Protein AF-A0A178DFW6-F1 (afdb_monomer_lite)

Foldseek 3Di:
DVLQCVQVNPVSVVVLVVLVQVLFVVLLVVCVVVQNPFLVCVVVVNDNVCSDPDDDDQDSNAAGGPSVVVSLVVSVVRDDPLCQLSVQVSVLCVQAPRDRDPVSHDDPVVVVVSSVVSVVVSVVVVVVVLVPDDPVVNVVVVVVVVVVVVVVVVVVVVDDPPPDDDDDDDDDDDDDDDPVVVVVVVVPDPPDHDDDDPPPDDDPPPDDPDPPPPPPDPDDDDDDDDDDDDDDDDDDDDDDDDDDDDDDDDDDDDDDDDDDDDDDDDPPPPPPPPPPPPLPDQFALVRLVVVLVVVVVVCVVPPDNDDDDQSPVLLVVQALEAEEEEEELDLVCQVLLVLLLSSQLSVLSNCLNRHPQGYKYDYQPDPDIDGSDNDSVVSSVVSVVSHHDNPNNDAGDVLVVVLVVLVVLLVVLQPCPDPPARGAYEYEYEEQPHRVVCPPPPPVSVVSVVVSVVSVCVSCVPDPHYYHYQYDNSVVSVVDVVPDRDGPDSSDPVPDPPPPPPPVPPD

Structure (mmCIF, N/CA/C/O backbone):
data_AF-A0A178DFW6-F1
#
_entry.id   AF-A0A178DFW6-F1
#
loop_
_atom_site.group_PDB
_atom_site.id
_atom_site.type_symbol
_atom_site.label_atom_id
_atom_site.label_alt_id
_atom_site.label_comp_id
_atom_site.label_asym_id
_atom_site.label_entity_id
_atom_site.label_seq_id
_atom_site.pdbx_PDB_ins_code
_atom_site.Cartn_x
_atom_site.Cartn_y
_atom_site.Cartn_z
_atom_site.occupancy
_atom_site.B_iso_or_equiv
_atom_site.auth_seq_id
_atom_site.auth_comp_id
_atom_site.auth_asym_id
_atom_site.auth_atom_id
_atom_site.pdbx_PDB_model_num
ATOM 1 N N . MET A 1 1 ? 16.946 0.345 -10.971 1.00 85.44 1 MET A N 1
ATOM 2 C CA . MET A 1 1 ? 16.257 -0.525 -9.984 1.00 85.44 1 MET A CA 1
ATOM 3 C C . MET A 1 1 ? 16.091 0.144 -8.626 1.00 85.44 1 MET A C 1
ATOM 5 O O . MET A 1 1 ? 14.951 0.369 -8.252 1.00 85.44 1 MET A O 1
ATOM 9 N N . ALA A 1 2 ? 17.166 0.506 -7.907 1.00 89.25 2 ALA A N 1
ATOM 10 C CA . ALA A 1 2 ? 17.049 1.140 -6.583 1.00 89.25 2 ALA A CA 1
ATOM 11 C C . ALA A 1 2 ? 16.191 2.421 -6.598 1.00 89.25 2 ALA A C 1
ATOM 13 O O . ALA A 1 2 ? 15.230 2.509 -5.845 1.00 89.25 2 ALA A O 1
ATOM 14 N N . ALA A 1 3 ? 16.445 3.345 -7.534 1.00 92.81 3 ALA A N 1
ATOM 15 C CA . ALA A 1 3 ? 15.619 4.546 -7.703 1.00 92.81 3 ALA A CA 1
ATOM 16 C C . ALA A 1 3 ? 14.134 4.217 -7.958 1.00 92.81 3 ALA A C 1
ATOM 18 O O . ALA A 1 3 ? 13.250 4.822 -7.368 1.00 92.81 3 ALA A O 1
ATOM 19 N N . THR A 1 4 ? 13.844 3.199 -8.775 1.00 93.50 4 THR A N 1
ATOM 20 C CA . THR A 1 4 ? 12.469 2.733 -9.017 1.00 93.50 4 THR A CA 1
ATOM 21 C C . THR A 1 4 ? 11.798 2.242 -7.741 1.00 93.50 4 THR A C 1
ATOM 23 O O . THR A 1 4 ? 10.634 2.550 -7.519 1.00 93.50 4 THR A O 1
ATOM 26 N N . TRP A 1 5 ? 12.524 1.514 -6.891 1.00 91.56 5 TRP A N 1
ATOM 27 C CA . TRP A 1 5 ? 12.007 1.063 -5.602 1.00 91.56 5 TRP A CA 1
ATOM 28 C C . TRP A 1 5 ? 11.733 2.236 -4.658 1.00 91.56 5 TRP A C 1
ATOM 30 O O . TRP A 1 5 ? 10.659 2.305 -4.071 1.00 91.56 5 TRP A O 1
ATOM 40 N N . VAL A 1 6 ? 12.679 3.170 -4.528 1.00 89.69 6 VAL A N 1
ATOM 41 C CA . VAL A 1 6 ? 12.522 4.350 -3.659 1.00 89.69 6 VAL A CA 1
ATOM 42 C C . VAL A 1 6 ? 11.310 5.182 -4.088 1.00 89.69 6 VAL A C 1
ATOM 44 O O . VAL A 1 6 ? 10.517 5.600 -3.247 1.00 89.69 6 VAL A O 1
ATOM 47 N N . ILE A 1 7 ? 11.133 5.371 -5.398 1.00 91.75 7 ILE A N 1
ATOM 48 C CA . ILE A 1 7 ? 10.103 6.245 -5.964 1.00 91.75 7 ILE A CA 1
ATOM 49 C C . ILE A 1 7 ? 8.742 5.555 -6.046 1.00 91.75 7 ILE A C 1
ATOM 51 O O . ILE A 1 7 ? 7.758 6.157 -5.640 1.00 91.75 7 ILE A O 1
ATOM 55 N N . LEU A 1 8 ? 8.657 4.342 -6.592 1.00 87.62 8 LEU A N 1
ATOM 56 C CA . LEU A 1 8 ? 7.397 3.672 -6.957 1.00 87.62 8 LEU A CA 1
ATOM 57 C C . LEU A 1 8 ? 7.163 2.361 -6.182 1.00 87.62 8 LEU A C 1
ATOM 59 O O . LEU A 1 8 ? 6.207 1.627 -6.449 1.00 87.62 8 LEU A O 1
ATOM 63 N N . GLY A 1 9 ? 8.043 2.027 -5.238 1.00 87.19 9 GLY A N 1
ATOM 64 C CA . GLY A 1 9 ? 7.970 0.792 -4.467 1.00 87.19 9 GLY A CA 1
ATOM 65 C C . GLY A 1 9 ? 8.149 -0.471 -5.314 1.00 87.19 9 GLY A C 1
ATOM 66 O O . GLY A 1 9 ? 8.645 -0.466 -6.445 1.00 87.19 9 GLY A O 1
ATOM 67 N N . TYR A 1 10 ? 7.717 -1.596 -4.746 1.00 84.12 10 TYR A N 1
ATOM 68 C CA . TYR A 1 10 ? 7.836 -2.909 -5.382 1.00 84.12 10 TYR A CA 1
ATOM 69 C C . TYR A 1 10 ? 7.045 -3.026 -6.690 1.00 84.12 10 TYR A C 1
ATOM 71 O O . TYR A 1 10 ? 7.520 -3.627 -7.655 1.00 84.12 10 TYR A O 1
ATOM 79 N N . GLN A 1 11 ? 5.846 -2.446 -6.746 1.00 80.06 11 GLN A N 1
ATOM 80 C CA . GLN A 1 11 ? 5.020 -2.530 -7.948 1.00 80.06 11 GLN A CA 1
ATOM 81 C C . GLN A 1 11 ? 5.657 -1.782 -9.122 1.00 80.06 11 GLN A C 1
ATOM 83 O O . GLN A 1 11 ? 5.707 -2.329 -10.222 1.00 80.06 11 GLN A O 1
ATOM 88 N N . GLY A 1 12 ? 6.244 -0.602 -8.889 1.00 88.81 12 GLY A N 1
ATOM 89 C CA . GLY A 1 12 ? 7.011 0.090 -9.924 1.00 88.81 12 GLY A CA 1
ATOM 90 C C . GLY A 1 12 ? 8.198 -0.734 -10.420 1.00 88.81 12 GLY A C 1
ATOM 91 O O . GLY A 1 12 ? 8.471 -0.776 -11.617 1.00 88.81 12 GLY A O 1
ATOM 92 N N . VAL A 1 13 ? 8.869 -1.473 -9.530 1.00 91.56 13 VAL A N 1
ATOM 93 C CA . VAL A 1 13 ? 9.924 -2.416 -9.930 1.00 91.56 13 VAL A CA 1
ATOM 94 C C . VAL A 1 13 ? 9.379 -3.514 -10.851 1.00 91.56 13 VAL A C 1
ATOM 96 O O . VAL A 1 13 ? 9.992 -3.801 -11.880 1.00 91.56 13 VAL A O 1
ATOM 99 N N . ARG A 1 14 ? 8.219 -4.105 -10.541 1.00 88.69 14 ARG A N 1
ATOM 100 C CA . ARG A 1 14 ? 7.587 -5.111 -11.414 1.00 88.69 14 ARG A CA 1
ATOM 101 C C . ARG A 1 14 ? 7.202 -4.542 -12.775 1.00 88.69 14 ARG A C 1
ATOM 103 O O . ARG A 1 14 ? 7.474 -5.176 -13.792 1.00 88.69 14 ARG A O 1
ATOM 110 N N . GLN A 1 15 ? 6.593 -3.361 -12.794 1.00 91.31 15 GLN A N 1
ATOM 111 C CA . GLN A 1 15 ? 6.202 -2.680 -14.027 1.00 91.31 15 GLN A CA 1
ATOM 112 C C . GLN A 1 15 ? 7.423 -2.386 -14.901 1.00 91.31 15 GLN A C 1
ATOM 114 O O . GLN A 1 15 ? 7.420 -2.725 -16.084 1.00 91.31 15 GLN A O 1
ATOM 119 N N . TYR A 1 16 ? 8.506 -1.873 -14.312 1.00 95.62 16 TYR A N 1
ATOM 120 C CA . TYR A 1 16 ? 9.753 -1.648 -15.036 1.00 95.62 16 TYR A CA 1
ATOM 121 C C . TYR A 1 16 ? 10.319 -2.935 -15.638 1.00 95.62 16 TYR A C 1
ATOM 123 O O . TYR A 1 16 ? 10.745 -2.941 -16.789 1.00 95.62 16 TYR A O 1
ATOM 131 N N . LEU A 1 17 ? 10.304 -4.045 -14.891 1.00 93.81 17 LEU A N 1
ATOM 132 C CA . LEU A 1 17 ? 10.776 -5.334 -15.401 1.00 93.81 17 LEU A CA 1
ATOM 133 C C . LEU A 1 17 ? 9.954 -5.818 -16.604 1.00 93.81 17 LEU A C 1
ATOM 135 O O . LEU A 1 17 ? 10.526 -6.403 -17.520 1.00 93.81 17 LEU A O 1
ATOM 139 N N . LEU A 1 18 ? 8.642 -5.563 -16.629 1.00 93.00 18 LEU A N 1
ATOM 140 C CA . LEU A 1 18 ? 7.787 -5.879 -17.779 1.00 93.00 18 LEU A CA 1
ATOM 141 C C . LEU A 1 18 ? 8.106 -4.989 -18.986 1.00 93.00 18 LEU A C 1
ATOM 143 O O . LEU A 1 18 ? 8.282 -5.506 -20.086 1.00 93.00 18 LEU A O 1
ATOM 147 N N . VAL A 1 19 ? 8.221 -3.675 -18.774 1.00 94.88 19 VAL A N 1
ATOM 148 C CA . VAL A 1 19 ? 8.607 -2.699 -19.810 1.00 94.88 19 VAL A CA 1
ATOM 149 C C . VAL A 1 19 ? 9.957 -3.081 -20.422 1.00 94.88 19 VAL A C 1
ATOM 151 O O . VAL A 1 19 ? 10.092 -3.194 -21.639 1.00 94.88 19 VAL A O 1
ATOM 154 N N . ARG A 1 20 ? 10.942 -3.369 -19.568 1.00 94.81 20 ARG A N 1
ATOM 155 C CA . ARG A 1 20 ? 12.289 -3.765 -19.975 1.00 94.81 20 ARG A CA 1
ATOM 156 C C . ARG A 1 20 ? 12.291 -5.090 -20.732 1.00 94.81 20 ARG A C 1
ATOM 158 O O . ARG A 1 20 ? 12.975 -5.197 -21.741 1.00 94.81 20 ARG A O 1
ATOM 165 N N . ARG A 1 21 ? 11.520 -6.085 -20.282 1.00 94.12 21 ARG A N 1
ATOM 166 C CA . ARG A 1 21 ? 11.405 -7.375 -20.976 1.00 94.12 21 ARG A CA 1
ATOM 167 C C . ARG A 1 21 ? 10.888 -7.197 -22.402 1.00 94.12 21 ARG A C 1
ATOM 169 O O . ARG A 1 21 ? 11.527 -7.690 -23.320 1.00 94.12 21 ARG A O 1
ATOM 176 N N . LYS A 1 22 ? 9.799 -6.443 -22.582 1.00 95.25 22 LYS A N 1
ATOM 177 C CA . LYS A 1 22 ? 9.222 -6.176 -23.910 1.00 95.25 22 LYS A CA 1
ATOM 178 C C . LYS A 1 22 ? 10.214 -5.473 -24.840 1.00 95.25 22 LYS A C 1
ATOM 180 O O . LYS A 1 22 ? 10.334 -5.853 -25.999 1.00 95.25 22 LYS A O 1
ATOM 185 N N . ALA A 1 23 ? 10.963 -4.496 -24.325 1.00 95.44 23 ALA A N 1
ATOM 186 C CA . ALA A 1 23 ? 12.001 -3.812 -25.098 1.00 95.44 23 ALA A CA 1
ATOM 187 C C . ALA A 1 23 ? 13.094 -4.782 -25.582 1.00 95.44 23 ALA A C 1
ATOM 189 O O . ALA A 1 23 ? 13.521 -4.731 -26.730 1.00 95.44 23 ALA A O 1
ATOM 190 N N . LEU A 1 24 ? 13.529 -5.699 -24.715 1.00 94.19 24 LEU A N 1
ATOM 191 C CA . LEU A 1 24 ? 14.554 -6.692 -25.046 1.00 94.19 24 LEU A CA 1
ATOM 192 C C . LEU A 1 24 ? 14.041 -7.760 -26.023 1.00 94.19 24 LEU A C 1
ATOM 194 O O . LEU A 1 24 ? 14.787 -8.180 -26.904 1.00 94.19 24 LEU A O 1
ATOM 198 N N . GLU A 1 25 ? 12.777 -8.172 -25.899 1.00 93.88 25 GLU A N 1
ATOM 199 C CA . GLU A 1 25 ? 12.110 -9.067 -26.855 1.00 93.88 25 GLU A CA 1
ATOM 200 C C . GLU A 1 25 ? 12.036 -8.435 -28.254 1.00 93.88 25 GLU A C 1
ATOM 202 O O . GLU A 1 25 ? 12.346 -9.107 -29.236 1.00 93.88 25 GLU A O 1
ATOM 207 N N . ALA A 1 26 ? 11.725 -7.137 -28.347 1.00 94.19 26 ALA A N 1
ATOM 208 C CA . ALA A 1 26 ? 11.708 -6.410 -29.618 1.00 94.19 26 ALA A CA 1
ATOM 209 C C . ALA A 1 26 ? 13.098 -6.344 -30.276 1.00 94.19 26 ALA A C 1
ATOM 211 O O . ALA A 1 26 ? 13.233 -6.560 -31.477 1.00 94.19 26 ALA A O 1
ATOM 212 N N . ILE A 1 27 ? 14.157 -6.124 -29.490 1.00 93.56 27 ILE A N 1
ATOM 213 C CA . ILE A 1 27 ? 15.538 -6.157 -29.999 1.00 93.56 27 ILE A CA 1
ATOM 214 C C . ILE A 1 27 ? 15.904 -7.558 -30.493 1.00 93.56 27 ILE A C 1
ATOM 216 O O . ILE A 1 27 ? 16.500 -7.697 -31.557 1.00 93.56 27 ILE A O 1
ATOM 220 N N . LEU A 1 28 ? 15.553 -8.601 -29.736 1.00 91.81 28 LEU A N 1
ATOM 221 C CA . LEU A 1 28 ? 15.793 -9.986 -30.147 1.00 91.81 28 LEU A CA 1
ATOM 222 C C . LEU A 1 28 ? 15.066 -10.332 -31.448 1.00 91.81 28 LEU A C 1
ATOM 224 O O . LEU A 1 28 ? 15.602 -11.103 -32.240 1.00 91.81 28 LEU A O 1
ATOM 228 N N . HIS A 1 29 ? 13.872 -9.782 -31.663 1.00 91.56 29 HIS A N 1
ATOM 229 C CA . HIS A 1 29 ? 13.144 -9.933 -32.919 1.00 91.56 29 HIS A CA 1
ATOM 230 C C . HIS A 1 29 ? 13.909 -9.291 -34.079 1.00 91.56 29 HIS A C 1
ATOM 232 O O . HIS A 1 29 ? 14.241 -9.984 -35.035 1.00 91.56 29 HIS A O 1
ATOM 238 N N . HIS A 1 30 ? 14.306 -8.023 -33.941 1.00 91.19 30 HIS A N 1
ATOM 239 C CA . HIS A 1 30 ? 15.081 -7.324 -34.970 1.00 91.19 30 HIS A CA 1
ATOM 240 C C . HIS A 1 30 ? 16.415 -8.006 -35.288 1.00 91.19 30 HIS A C 1
ATOM 242 O O . HIS A 1 30 ? 16.784 -8.124 -36.450 1.00 91.19 30 HIS A O 1
ATOM 248 N N . ILE A 1 31 ? 17.119 -8.531 -34.279 1.00 89.75 31 ILE A N 1
ATOM 249 C CA . ILE A 1 31 ? 18.363 -9.286 -34.491 1.00 89.75 31 ILE A CA 1
ATOM 250 C C . ILE A 1 31 ? 18.140 -10.515 -35.387 1.00 89.75 31 ILE A C 1
ATOM 252 O O . ILE A 1 31 ? 19.021 -10.853 -36.177 1.00 89.75 31 ILE A O 1
ATOM 256 N N . LYS A 1 32 ? 16.994 -11.193 -35.249 1.00 89.19 32 LYS A N 1
ATOM 257 C CA . LYS A 1 32 ? 16.657 -12.376 -36.053 1.00 89.19 32 LYS A CA 1
ATOM 258 C C . LYS A 1 32 ? 16.278 -12.021 -37.490 1.00 89.19 32 LYS A C 1
ATOM 260 O O . LYS A 1 32 ? 16.489 -12.846 -38.369 1.00 89.19 32 LYS A O 1
ATOM 265 N N . GLU A 1 33 ? 15.718 -10.835 -37.713 1.00 90.44 33 GLU A N 1
ATOM 266 C CA . GLU A 1 33 ? 15.290 -10.371 -39.037 1.00 90.44 33 GLU A CA 1
ATOM 267 C C . GLU A 1 33 ? 16.445 -9.770 -39.856 1.00 90.44 33 GLU A C 1
ATOM 269 O O . GLU A 1 33 ? 16.554 -10.050 -41.046 1.00 90.44 33 GLU A O 1
ATOM 274 N N . ASP A 1 34 ? 17.350 -9.008 -39.230 1.00 84.38 34 ASP A N 1
ATOM 275 C CA . ASP A 1 34 ? 18.401 -8.220 -39.909 1.00 84.38 34 ASP A CA 1
ATOM 276 C C . ASP A 1 34 ? 19.659 -9.021 -40.326 1.00 84.38 34 ASP A C 1
ATOM 278 O O . ASP A 1 34 ? 20.782 -8.501 -40.310 1.00 84.38 34 ASP A O 1
ATOM 282 N N . ASP A 1 35 ? 19.499 -10.300 -40.679 1.00 76.25 35 ASP A N 1
ATOM 283 C CA . ASP A 1 35 ? 20.565 -11.199 -41.162 1.00 76.25 35 ASP A CA 1
ATOM 284 C C . ASP A 1 35 ? 21.891 -11.069 -40.375 1.00 76.25 35 ASP A C 1
ATOM 286 O O . ASP A 1 35 ? 22.991 -10.980 -40.921 1.00 76.25 35 ASP A O 1
ATOM 290 N N . HIS A 1 36 ? 21.779 -11.010 -39.042 1.00 71.75 36 HIS A N 1
ATOM 291 C CA . HIS A 1 36 ? 22.902 -11.008 -38.096 1.00 71.75 36 HIS A CA 1
ATOM 292 C C . HIS A 1 36 ? 23.835 -9.783 -38.150 1.00 71.75 36 HIS A C 1
ATOM 294 O O . HIS A 1 36 ? 24.874 -9.774 -37.486 1.00 71.75 36 HIS A O 1
ATOM 300 N N . LYS A 1 37 ? 23.464 -8.703 -38.851 1.00 83.00 37 LYS A N 1
ATOM 301 C CA . LYS A 1 37 ? 24.259 -7.455 -38.911 1.00 83.00 37 LYS A CA 1
ATOM 302 C C . LYS A 1 37 ? 23.990 -6.486 -37.757 1.00 83.00 37 LYS A C 1
ATOM 304 O O . LYS A 1 37 ? 24.509 -5.370 -37.742 1.00 83.00 37 LYS A O 1
ATOM 309 N N . HIS A 1 38 ? 23.193 -6.892 -36.770 1.00 86.69 38 HIS A N 1
ATOM 310 C CA . HIS A 1 38 ? 22.800 -6.010 -35.679 1.00 86.69 38 HIS A CA 1
ATOM 311 C C . HIS A 1 38 ? 24.015 -5.592 -34.810 1.00 86.69 38 HIS A C 1
ATOM 313 O O . HIS A 1 38 ? 24.759 -6.461 -34.338 1.00 86.69 38 HIS A O 1
ATOM 319 N N . PRO A 1 39 ? 24.200 -4.291 -34.491 1.00 86.19 39 PRO A N 1
ATOM 320 C CA . PRO A 1 39 ? 25.371 -3.780 -33.758 1.00 86.19 39 PRO A CA 1
ATOM 321 C C . PRO A 1 39 ? 25.656 -4.454 -32.403 1.00 86.19 39 PRO A C 1
ATOM 323 O O . PRO A 1 39 ? 26.801 -4.524 -31.949 1.00 86.19 39 PRO A O 1
ATOM 326 N N . LEU A 1 40 ? 24.620 -4.973 -31.734 1.00 85.56 40 LEU A N 1
ATOM 327 C CA . LEU A 1 40 ? 24.785 -5.733 -30.487 1.00 85.56 40 LEU A CA 1
ATOM 328 C C . LEU A 1 40 ? 25.568 -7.036 -30.663 1.00 85.56 40 LEU A C 1
ATOM 330 O O . LEU A 1 40 ? 26.365 -7.362 -29.789 1.00 85.56 40 LEU A O 1
ATOM 334 N N . LEU A 1 41 ? 25.367 -7.761 -31.766 1.00 82.62 41 LEU A N 1
ATOM 335 C CA . LEU A 1 41 ? 26.085 -9.014 -32.011 1.00 82.62 41 LEU A CA 1
ATOM 336 C C . LEU A 1 41 ? 27.566 -8.742 -32.279 1.00 82.62 41 LEU A C 1
ATOM 338 O O . LEU A 1 41 ? 28.427 -9.378 -31.673 1.00 82.62 41 LEU A O 1
ATOM 342 N N . VAL A 1 42 ? 27.846 -7.721 -33.096 1.00 80.19 42 VAL A N 1
ATOM 343 C CA . VAL A 1 42 ? 29.211 -7.284 -33.425 1.00 80.19 42 VAL A CA 1
ATOM 344 C C . VAL A 1 42 ? 29.964 -6.848 -32.168 1.00 80.19 42 VAL A C 1
ATOM 346 O O . VAL A 1 42 ? 31.084 -7.289 -31.930 1.00 80.19 42 VAL A O 1
ATOM 349 N N . SER A 1 43 ? 29.336 -6.028 -31.319 1.00 79.75 43 SER A N 1
ATOM 350 C CA . SER A 1 43 ? 29.975 -5.520 -30.094 1.00 79.75 43 SER A CA 1
ATOM 351 C C . SER A 1 43 ? 30.245 -6.590 -29.033 1.00 79.75 43 SER A C 1
ATOM 353 O O . SER A 1 43 ? 31.126 -6.395 -28.200 1.00 79.75 43 SER A O 1
ATOM 355 N N . HIS A 1 44 ? 29.513 -7.708 -29.048 1.00 78.88 44 HIS A N 1
ATOM 356 C CA . HIS A 1 44 ? 29.697 -8.805 -28.091 1.00 78.88 44 HIS A CA 1
ATOM 357 C C . HIS A 1 44 ? 30.531 -9.962 -28.657 1.00 78.88 44 HIS A C 1
ATOM 359 O O . HIS A 1 44 ? 30.738 -10.950 -27.955 1.00 78.88 44 HIS A O 1
ATOM 365 N N . GLY A 1 45 ? 30.998 -9.860 -29.910 1.00 80.81 45 GLY A N 1
ATOM 366 C CA . GLY A 1 45 ? 31.731 -10.934 -30.583 1.00 80.81 45 GLY A CA 1
ATOM 367 C C . GLY A 1 45 ? 30.927 -12.232 -30.688 1.00 80.81 45 GLY A C 1
ATOM 368 O O . GLY A 1 45 ? 31.505 -13.315 -30.685 1.00 80.81 45 GLY A O 1
ATOM 369 N N . LEU A 1 46 ? 29.593 -12.139 -30.707 1.00 81.06 46 LEU A N 1
ATOM 370 C CA . LEU A 1 46 ? 28.722 -13.307 -30.770 1.00 81.06 46 LEU A CA 1
ATOM 371 C C . LEU A 1 46 ? 28.570 -13.746 -32.224 1.00 81.06 46 LEU A C 1
ATOM 373 O O . LEU A 1 46 ? 28.149 -12.970 -33.080 1.00 81.06 46 LEU A O 1
ATOM 377 N N . ASN A 1 47 ? 28.884 -15.012 -32.485 1.00 75.81 47 ASN A N 1
ATOM 378 C CA . ASN A 1 47 ? 28.712 -15.618 -33.799 1.00 75.81 47 ASN A CA 1
ATOM 379 C C . ASN A 1 47 ? 27.211 -15.710 -34.130 1.00 75.81 47 ASN A C 1
ATOM 381 O O . ASN A 1 47 ? 26.389 -15.917 -33.233 1.00 75.81 47 ASN A O 1
ATOM 385 N N . ALA A 1 48 ? 26.858 -15.622 -35.417 1.00 70.00 48 ALA A N 1
ATOM 386 C CA . ALA A 1 48 ? 25.472 -15.678 -35.905 1.00 70.00 48 ALA A CA 1
ATOM 387 C C . ALA A 1 48 ? 24.665 -16.865 -35.332 1.00 70.00 48 ALA A C 1
ATOM 389 O O . ALA A 1 48 ? 23.488 -16.740 -35.010 1.00 70.00 48 ALA A O 1
ATOM 390 N N . ASN A 1 49 ? 25.334 -17.993 -35.082 1.00 79.31 49 ASN A N 1
ATOM 391 C CA . ASN A 1 49 ? 24.705 -19.220 -34.591 1.00 79.31 49 ASN A CA 1
ATOM 392 C C . ASN A 1 49 ? 24.429 -19.235 -33.071 1.00 79.31 49 ASN A C 1
ATOM 394 O O . ASN A 1 49 ? 23.861 -20.201 -32.566 1.00 79.31 49 ASN A O 1
ATOM 398 N N . SER A 1 50 ? 24.829 -18.203 -32.319 1.00 80.69 50 SER A N 1
ATOM 399 C CA . SER A 1 50 ? 24.715 -18.147 -30.853 1.00 80.69 50 SER A CA 1
ATOM 400 C C . SER A 1 50 ? 23.862 -16.973 -30.372 1.00 80.69 50 SER A C 1
ATOM 402 O O . SER A 1 50 ? 24.304 -16.174 -29.546 1.00 80.69 50 SER A O 1
ATOM 404 N N . ILE A 1 51 ? 22.631 -16.854 -30.878 1.00 78.94 51 ILE A N 1
ATOM 405 C CA . ILE A 1 51 ? 21.694 -15.834 -30.389 1.00 78.94 51 ILE A CA 1
ATOM 406 C C . ILE A 1 51 ? 21.377 -16.126 -28.910 1.00 78.94 51 ILE A C 1
ATOM 408 O O . ILE A 1 51 ? 20.842 -17.196 -28.592 1.00 78.94 51 ILE A O 1
ATOM 412 N N . PRO A 1 52 ? 21.689 -15.206 -27.981 1.00 81.75 52 PRO A N 1
ATOM 413 C CA . PRO A 1 52 ? 21.418 -15.414 -26.570 1.00 81.75 52 PRO A CA 1
ATOM 414 C C . PRO A 1 52 ? 19.908 -15.511 -26.336 1.00 81.75 52 PRO A C 1
ATOM 416 O O . PRO A 1 52 ? 19.129 -14.691 -26.819 1.00 81.75 52 PRO A O 1
ATOM 419 N N . ARG A 1 53 ? 19.488 -16.510 -25.549 1.00 82.62 53 ARG A N 1
ATOM 420 C CA . ARG A 1 53 ? 18.071 -16.709 -25.185 1.00 82.62 53 ARG A CA 1
ATOM 421 C C . ARG A 1 53 ? 17.495 -15.539 -24.385 1.00 82.62 53 ARG A C 1
ATOM 423 O O . ARG A 1 53 ? 16.282 -15.367 -24.347 1.00 82.62 53 ARG A O 1
ATOM 430 N N . GLN A 1 54 ? 18.359 -14.766 -23.732 1.00 83.44 54 GLN A N 1
ATOM 431 C CA . GLN A 1 54 ? 17.984 -13.621 -22.922 1.00 83.44 54 GLN A CA 1
ATOM 432 C C . GLN A 1 54 ? 19.054 -12.535 -23.042 1.00 83.44 54 GLN A C 1
ATOM 434 O O . GLN A 1 54 ? 20.238 -12.799 -22.841 1.00 83.44 54 GLN A O 1
ATOM 439 N N . LEU A 1 55 ? 18.624 -11.314 -23.360 1.00 87.75 55 LEU A N 1
ATOM 440 C CA . LEU A 1 55 ? 19.466 -10.123 -23.295 1.00 87.75 55 LEU A CA 1
ATOM 441 C C . LEU A 1 55 ? 19.319 -9.470 -21.918 1.00 87.75 55 LEU A C 1
ATOM 443 O O . LEU A 1 55 ? 18.233 -9.461 -21.345 1.00 87.75 55 LEU A O 1
ATOM 447 N N . ASP A 1 56 ? 20.401 -8.889 -21.406 1.00 88.75 56 ASP A N 1
ATOM 448 C CA . ASP A 1 56 ? 20.387 -8.053 -20.199 1.00 88.75 56 ASP A CA 1
ATOM 449 C C . ASP A 1 56 ? 21.164 -6.755 -20.448 1.00 88.75 56 ASP A C 1
ATOM 451 O O . ASP A 1 56 ? 22.137 -6.429 -19.775 1.00 88.75 56 ASP A O 1
ATOM 455 N N . CYS A 1 57 ? 20.757 -6.010 -21.475 1.00 92.56 57 CYS A N 1
ATOM 456 C CA . CYS A 1 57 ? 21.381 -4.743 -21.839 1.00 92.56 57 CYS A CA 1
ATOM 457 C C . CYS A 1 57 ? 20.472 -3.543 -21.518 1.00 92.56 57 CYS A C 1
ATOM 459 O O . CYS A 1 57 ? 19.276 -3.673 -21.246 1.00 92.56 57 CYS A O 1
ATOM 461 N N . PHE A 1 58 ? 21.072 -2.352 -21.505 1.00 95.25 58 PHE A N 1
ATOM 462 C CA . PHE A 1 58 ? 20.367 -1.060 -21.449 1.00 95.25 58 PHE A CA 1
ATOM 463 C C . PHE A 1 58 ? 20.492 -0.278 -22.761 1.00 95.25 58 PHE A C 1
ATOM 465 O O . PHE A 1 58 ? 20.023 0.852 -22.853 1.00 95.25 58 PHE A O 1
ATOM 472 N N . HIS A 1 59 ? 21.133 -0.879 -23.764 1.00 94.31 59 HIS A N 1
ATOM 473 C CA . HIS A 1 59 ? 21.444 -0.260 -25.042 1.00 94.31 59 HIS A CA 1
ATOM 474 C C . HIS A 1 59 ? 21.087 -1.215 -26.178 1.00 94.31 59 HIS A C 1
ATOM 476 O O . HIS A 1 59 ? 21.218 -2.429 -26.024 1.00 94.31 59 HIS A O 1
ATOM 482 N N . ASN A 1 60 ? 20.732 -0.669 -27.339 1.00 91.50 60 ASN A N 1
ATOM 483 C CA . ASN A 1 60 ? 20.547 -1.430 -28.579 1.00 91.50 60 ASN A CA 1
ATOM 484 C C . ASN A 1 60 ? 21.853 -1.570 -29.392 1.00 91.50 60 ASN A C 1
ATOM 486 O O . ASN A 1 60 ? 21.829 -1.789 -30.597 1.00 91.50 60 ASN A O 1
ATOM 490 N N . GLY A 1 61 ? 23.010 -1.402 -28.744 1.00 88.38 61 GLY A N 1
ATOM 491 C CA . GLY A 1 61 ? 24.333 -1.433 -29.379 1.00 88.38 61 GLY A CA 1
ATOM 492 C C . GLY A 1 61 ? 24.810 -0.072 -29.883 1.00 88.38 61 GLY A C 1
ATOM 493 O O . GLY A 1 61 ? 26.001 0.101 -30.105 1.00 88.38 61 GLY A O 1
ATOM 494 N N . SER A 1 62 ? 23.916 0.914 -29.995 1.00 89.25 62 SER A N 1
ATOM 495 C CA . SER A 1 62 ? 24.291 2.308 -30.268 1.00 89.25 62 SER A CA 1
ATOM 496 C C . SER A 1 62 ? 23.723 3.268 -29.232 1.00 89.25 62 SER A C 1
ATOM 498 O O . SER A 1 62 ? 24.464 4.045 -28.647 1.00 89.25 62 SER A O 1
ATOM 500 N N . ASN A 1 63 ? 22.426 3.205 -28.959 1.00 94.38 63 ASN A N 1
ATOM 501 C CA . ASN A 1 63 ? 21.738 4.146 -28.082 1.00 94.38 63 ASN A CA 1
ATOM 502 C C . ASN A 1 63 ? 21.168 3.431 -26.857 1.00 94.38 63 ASN A C 1
ATOM 504 O O . ASN A 1 63 ? 20.910 2.225 -26.890 1.00 94.38 63 ASN A O 1
ATOM 508 N N . VAL A 1 64 ? 20.961 4.184 -25.774 1.00 95.88 64 VAL A N 1
ATOM 509 C CA . VAL A 1 64 ? 20.166 3.725 -24.626 1.00 95.88 64 VAL A CA 1
ATOM 510 C C . VAL A 1 64 ? 18.754 3.407 -25.115 1.00 95.88 64 VAL A C 1
ATOM 512 O O . VAL A 1 64 ? 18.218 4.118 -25.966 1.00 95.88 64 VAL A O 1
ATOM 515 N N . LEU A 1 65 ? 18.148 2.344 -24.589 1.00 96.44 65 LEU A N 1
ATOM 516 C CA . LEU A 1 65 ? 16.776 1.983 -24.946 1.00 96.44 65 LEU A CA 1
ATOM 517 C C . LEU A 1 65 ? 15.807 3.112 -24.584 1.00 96.44 65 LEU A C 1
ATOM 519 O O . LEU A 1 65 ? 15.856 3.646 -23.471 1.00 96.44 65 LEU A O 1
ATOM 523 N N . LYS A 1 66 ? 14.895 3.443 -25.506 1.00 97.25 66 LYS A N 1
ATOM 524 C CA . LYS A 1 66 ? 13.896 4.506 -25.313 1.00 97.25 66 LYS A CA 1
ATOM 525 C C . LYS A 1 66 ? 13.017 4.227 -24.094 1.00 97.25 66 LYS A C 1
ATOM 527 O O . LYS A 1 66 ? 12.589 5.149 -23.407 1.00 97.25 66 LYS A O 1
ATOM 532 N N . GLU A 1 67 ? 12.772 2.962 -23.788 1.00 97.50 67 GLU A N 1
ATOM 533 C CA . GLU A 1 67 ? 11.997 2.524 -22.633 1.00 97.50 67 GLU A CA 1
ATOM 534 C C . GLU A 1 67 ? 12.718 2.823 -21.317 1.00 97.50 67 GLU A C 1
ATOM 536 O O . GLU A 1 67 ? 12.074 3.178 -20.333 1.00 97.50 67 GLU A O 1
ATOM 541 N N . VAL A 1 68 ? 14.053 2.730 -21.291 1.00 96.44 68 VAL A N 1
ATOM 542 C CA . VAL A 1 68 ? 14.858 3.066 -20.107 1.00 96.44 68 VAL A CA 1
ATOM 543 C C . VAL A 1 68 ? 14.815 4.572 -19.860 1.00 96.44 68 VAL A C 1
ATOM 545 O O . VAL A 1 68 ? 14.541 4.993 -18.737 1.00 96.44 68 VAL A O 1
ATOM 548 N N . THR A 1 69 ? 15.011 5.385 -20.902 1.00 96.69 69 THR A N 1
ATOM 549 C CA . THR A 1 69 ? 14.965 6.851 -20.778 1.00 96.69 69 THR A CA 1
ATOM 550 C C . THR A 1 69 ? 13.558 7.356 -20.453 1.00 96.69 69 THR A C 1
ATOM 552 O O . THR A 1 69 ? 13.403 8.195 -19.567 1.00 96.69 69 THR A O 1
ATOM 555 N N . SER A 1 70 ? 12.520 6.788 -21.076 1.00 97.19 70 SER A N 1
ATOM 556 C CA . SER A 1 70 ? 11.115 7.105 -20.769 1.00 97.19 70 SER A CA 1
ATOM 557 C C . SER A 1 70 ? 10.759 6.734 -19.330 1.00 97.19 70 SER A C 1
ATOM 559 O O . SER A 1 70 ? 10.083 7.495 -18.639 1.00 97.19 70 SER A O 1
ATOM 561 N N . TRP A 1 71 ? 11.262 5.599 -18.835 1.00 97.50 71 TRP A N 1
ATOM 562 C CA . TRP A 1 71 ? 11.074 5.220 -17.439 1.00 97.50 71 TRP A CA 1
ATOM 563 C C . TRP A 1 71 ? 11.779 6.187 -16.485 1.00 97.50 71 TRP A C 1
ATOM 565 O O . TRP A 1 71 ? 11.195 6.585 -15.484 1.00 97.50 71 TRP A O 1
ATOM 575 N N . HIS A 1 72 ? 13.005 6.621 -16.786 1.00 97.56 72 HIS A N 1
ATOM 576 C CA . HIS A 1 72 ? 13.691 7.636 -15.978 1.00 97.56 72 HIS A CA 1
ATOM 577 C C . HIS A 1 72 ? 12.961 8.985 -15.982 1.00 97.56 72 HIS A C 1
ATOM 579 O O . HIS A 1 72 ? 12.911 9.645 -14.944 1.00 97.56 72 HIS A O 1
ATOM 585 N N . ALA A 1 73 ? 12.349 9.380 -17.102 1.00 97.44 73 ALA A N 1
ATOM 586 C CA . ALA A 1 73 ? 11.496 10.565 -17.162 1.00 97.44 73 ALA A CA 1
ATOM 587 C C . ALA A 1 73 ? 10.263 10.426 -16.251 1.00 97.44 73 ALA A C 1
ATOM 589 O O . ALA A 1 73 ? 9.992 11.324 -15.454 1.00 97.44 73 ALA A O 1
ATOM 590 N N . LEU A 1 74 ? 9.580 9.274 -16.286 1.00 96.56 74 LEU A N 1
ATOM 591 C CA . LEU A 1 74 ? 8.473 8.964 -15.373 1.00 96.56 74 LEU A CA 1
ATOM 592 C C . LEU A 1 74 ? 8.917 9.016 -13.907 1.00 96.56 74 LEU A C 1
ATOM 594 O O . LEU A 1 74 ? 8.222 9.590 -13.068 1.00 96.56 74 LEU A O 1
ATOM 598 N N . LEU A 1 75 ? 10.081 8.436 -13.595 1.00 96.44 75 LEU A N 1
ATOM 599 C CA . LEU A 1 75 ? 10.640 8.470 -12.249 1.00 96.44 75 LEU A CA 1
ATOM 600 C C . LEU A 1 75 ? 10.859 9.910 -11.791 1.00 96.44 75 LEU A C 1
ATOM 602 O O . LEU A 1 75 ? 10.400 10.236 -10.706 1.00 96.44 75 LEU A O 1
ATOM 606 N N . ARG A 1 76 ? 11.469 10.774 -12.613 1.00 96.81 76 ARG A N 1
ATOM 607 C CA . ARG A 1 76 ? 11.678 12.197 -12.286 1.00 96.81 76 ARG A CA 1
ATOM 608 C C . ARG A 1 76 ? 10.380 12.962 -12.070 1.00 96.81 76 ARG A C 1
ATOM 610 O O . ARG A 1 76 ? 10.261 13.655 -11.067 1.00 96.81 76 ARG A O 1
ATOM 617 N N . ALA A 1 77 ? 9.396 12.782 -12.951 1.00 94.31 77 ALA A N 1
ATOM 618 C CA . ALA A 1 77 ? 8.063 13.367 -12.777 1.00 94.31 77 ALA A CA 1
ATOM 619 C C . ALA A 1 77 ? 7.396 12.892 -11.476 1.00 94.31 77 ALA A C 1
ATOM 621 O O . ALA A 1 77 ? 6.586 13.592 -10.877 1.00 94.31 77 ALA A O 1
ATOM 622 N N . SER A 1 78 ? 7.790 11.704 -11.022 1.00 93.38 78 SER A N 1
ATOM 623 C CA . SER A 1 78 ? 7.349 11.105 -9.779 1.00 93.38 78 SER A CA 1
ATOM 624 C C . SER A 1 78 ? 8.356 11.293 -8.643 1.00 93.38 78 SER A C 1
ATOM 626 O O . SER A 1 78 ? 8.228 10.576 -7.673 1.00 93.38 78 SER A O 1
ATOM 628 N N . ILE A 1 79 ? 9.379 12.151 -8.652 1.00 93.38 79 ILE A N 1
ATOM 629 C CA . ILE A 1 79 ? 10.258 12.309 -7.468 1.00 93.38 79 ILE A CA 1
ATOM 630 C C . ILE A 1 79 ? 9.590 13.206 -6.419 1.00 93.38 79 ILE A C 1
ATOM 632 O O . ILE A 1 79 ? 8.791 14.082 -6.737 1.00 93.38 79 ILE A O 1
ATOM 636 N N . ARG A 1 80 ? 9.852 12.948 -5.131 1.00 88.19 80 ARG A N 1
ATOM 637 C CA . ARG A 1 80 ? 9.416 13.852 -4.057 1.00 88.19 80 ARG A CA 1
ATOM 638 C C . ARG A 1 80 ? 10.356 15.051 -4.021 1.00 88.19 80 ARG A C 1
ATOM 640 O O . ARG A 1 80 ? 11.563 14.859 -4.020 1.00 88.19 80 ARG A O 1
ATOM 647 N N . LYS A 1 81 ? 9.816 16.264 -3.873 1.00 86.75 81 LYS A N 1
ATOM 648 C CA . LYS A 1 81 ? 10.632 17.487 -3.732 1.00 86.75 81 LYS A CA 1
ATOM 649 C C . LYS A 1 81 ? 11.619 17.424 -2.557 1.00 86.75 81 LYS A C 1
ATOM 651 O O . LYS A 1 81 ? 12.657 18.062 -2.595 1.00 86.75 81 LYS A O 1
ATOM 656 N N . THR A 1 82 ? 11.306 16.628 -1.536 1.00 85.38 82 THR A N 1
ATOM 657 C CA . THR A 1 82 ? 12.146 16.415 -0.349 1.00 85.38 82 THR A CA 1
ATOM 658 C C . THR A 1 82 ? 13.226 15.342 -0.534 1.00 85.38 82 THR A C 1
ATOM 660 O O . THR A 1 82 ? 13.918 15.017 0.426 1.00 85.38 82 THR A O 1
ATOM 663 N N . ASP A 1 83 ? 13.345 14.723 -1.713 1.00 91.31 83 ASP A N 1
ATOM 664 C CA . ASP A 1 83 ? 14.346 13.691 -2.008 1.00 91.31 83 ASP A CA 1
ATOM 665 C C . ASP A 1 83 ? 15.328 14.164 -3.096 1.00 91.31 83 ASP A C 1
ATOM 667 O O . ASP A 1 83 ? 15.254 13.722 -4.248 1.00 91.31 83 ASP A O 1
ATOM 671 N N . PRO A 1 84 ? 16.277 15.051 -2.740 1.00 93.75 84 PRO A N 1
ATOM 672 C CA . PRO A 1 84 ? 17.272 15.554 -3.687 1.00 93.75 84 PRO A CA 1
ATOM 673 C C . PRO A 1 84 ? 18.298 14.481 -4.086 1.00 93.75 84 PRO A C 1
ATOM 675 O O . PRO A 1 84 ? 18.975 14.605 -5.108 1.00 93.75 84 PRO A O 1
ATOM 678 N N . ILE A 1 85 ? 18.431 13.408 -3.295 1.00 96.69 85 ILE A N 1
ATOM 679 C CA . ILE A 1 85 ? 19.414 12.346 -3.538 1.00 96.69 85 ILE A CA 1
ATOM 680 C C . ILE A 1 85 ? 19.001 11.535 -4.757 1.00 96.69 85 ILE A C 1
ATOM 682 O O . ILE A 1 85 ? 19.812 11.334 -5.663 1.00 96.69 85 ILE A O 1
ATOM 686 N N . THR A 1 86 ? 17.754 11.061 -4.795 1.00 95.69 86 THR A N 1
ATOM 687 C CA . THR A 1 86 ? 17.310 10.187 -5.884 1.00 95.69 86 THR A CA 1
ATOM 688 C C . THR A 1 86 ? 17.348 10.903 -7.232 1.00 95.69 86 THR A C 1
ATOM 690 O O . THR A 1 86 ? 17.754 10.300 -8.228 1.00 95.69 86 THR A O 1
ATOM 693 N N . GLU A 1 87 ? 17.001 12.190 -7.271 1.00 95.94 87 GLU A N 1
ATOM 694 C CA . GLU A 1 87 ? 17.092 13.002 -8.488 1.00 95.94 87 GLU A CA 1
ATOM 695 C C . GLU A 1 87 ? 18.536 13.117 -8.988 1.00 95.94 87 GLU A C 1
ATOM 697 O O . GLU A 1 87 ? 18.820 12.814 -10.152 1.00 95.94 87 GLU A O 1
ATOM 702 N N . ALA A 1 88 ? 19.465 13.473 -8.097 1.00 97.44 88 ALA A N 1
ATOM 703 C CA . ALA A 1 88 ? 20.879 13.593 -8.429 1.00 97.44 88 ALA A CA 1
ATOM 704 C C . ALA A 1 88 ? 21.493 12.251 -8.868 1.00 97.44 88 ALA A C 1
ATOM 706 O O . ALA A 1 88 ? 22.303 12.209 -9.798 1.00 97.44 88 ALA A O 1
ATOM 707 N N . VAL A 1 89 ? 21.077 11.136 -8.258 1.00 97.75 89 VAL A N 1
ATOM 708 C CA . VAL A 1 89 ? 21.494 9.786 -8.671 1.00 97.75 89 VAL A CA 1
ATOM 709 C C . VAL A 1 89 ? 20.966 9.446 -10.065 1.00 97.75 89 VAL A C 1
ATOM 711 O O . VAL A 1 89 ? 21.725 8.930 -10.884 1.00 97.75 89 VAL A O 1
ATOM 714 N N . LEU A 1 90 ? 19.702 9.752 -10.382 1.00 97.19 90 LEU A N 1
ATOM 715 C CA . LEU A 1 90 ? 19.178 9.555 -11.740 1.00 97.19 90 LEU A CA 1
ATOM 716 C C . LEU A 1 90 ? 19.934 10.408 -12.766 1.00 97.19 90 LEU A C 1
ATOM 718 O O . LEU A 1 90 ? 20.247 9.921 -13.852 1.00 97.19 90 LEU A O 1
ATOM 722 N N . ALA A 1 91 ? 20.270 11.658 -12.430 1.00 97.69 91 ALA A N 1
ATOM 723 C CA . ALA A 1 91 ? 21.090 12.519 -13.283 1.00 97.69 91 ALA A CA 1
ATOM 724 C C . ALA A 1 91 ? 22.492 11.935 -13.521 1.00 97.69 91 ALA A C 1
ATOM 726 O O . ALA A 1 91 ? 22.957 11.907 -14.660 1.00 97.69 91 ALA A O 1
ATOM 727 N N . LEU A 1 92 ? 23.148 11.408 -12.482 1.00 98.12 92 LEU A N 1
ATOM 728 C CA . LEU A 1 92 ? 24.444 10.733 -12.601 1.00 98.12 92 LEU A CA 1
ATOM 729 C C . LEU A 1 92 ? 24.371 9.507 -13.522 1.00 98.12 92 LEU A C 1
ATOM 731 O O . LEU A 1 92 ? 25.252 9.310 -14.361 1.00 98.12 92 LEU A O 1
ATOM 735 N N . ILE A 1 93 ? 23.317 8.698 -13.384 1.00 97.00 93 ILE A N 1
ATOM 736 C CA . ILE A 1 93 ? 23.110 7.511 -14.218 1.00 97.00 93 ILE A CA 1
ATOM 737 C C . ILE A 1 93 ? 22.983 7.913 -15.691 1.00 97.00 93 ILE A C 1
ATOM 739 O O . ILE A 1 93 ? 23.697 7.365 -16.530 1.00 97.00 93 ILE A O 1
ATOM 743 N N . ASP A 1 94 ? 22.136 8.891 -16.005 1.00 96.62 94 ASP A N 1
ATOM 744 C CA . ASP A 1 94 ? 21.888 9.299 -17.393 1.00 96.62 94 ASP A CA 1
ATOM 745 C C . ASP A 1 94 ? 23.097 9.977 -18.038 1.00 96.62 94 ASP A C 1
ATOM 747 O O . ASP A 1 94 ? 23.407 9.725 -19.199 1.00 96.62 94 ASP A O 1
ATOM 751 N N . THR A 1 95 ? 23.806 10.817 -17.283 1.00 97.75 95 THR A N 1
ATOM 752 C CA . THR A 1 95 ? 24.901 11.632 -17.827 1.00 97.75 95 THR A CA 1
ATOM 753 C C . THR A 1 95 ? 26.249 10.930 -17.832 1.00 97.75 95 THR A C 1
ATOM 755 O O . THR A 1 95 ? 27.115 11.321 -18.610 1.00 97.75 95 THR A O 1
ATOM 758 N N . LYS A 1 96 ? 26.464 9.928 -16.969 1.00 97.69 96 LYS A N 1
ATOM 759 C CA . LYS A 1 96 ? 27.786 9.301 -16.816 1.00 97.69 96 LYS A CA 1
ATOM 760 C C . LYS A 1 96 ? 27.796 7.774 -16.871 1.00 97.69 96 LYS A C 1
ATOM 762 O O . LYS A 1 96 ? 28.868 7.209 -17.065 1.00 97.69 96 LYS A O 1
ATOM 767 N N . MET A 1 97 ? 26.664 7.083 -16.709 1.00 96.44 97 MET A N 1
ATOM 768 C CA . MET A 1 97 ? 26.629 5.608 -16.726 1.00 96.44 97 MET A CA 1
ATOM 769 C C . MET A 1 97 ? 25.989 5.043 -17.996 1.00 96.44 97 MET A C 1
ATOM 771 O O . MET A 1 97 ? 26.518 4.099 -18.584 1.00 96.44 97 MET A O 1
ATOM 775 N N . LEU A 1 98 ? 24.877 5.623 -18.446 1.00 95.88 98 LEU A N 1
ATOM 776 C CA . LEU A 1 98 ? 24.135 5.205 -19.638 1.00 95.88 98 LEU A CA 1
ATOM 777 C C . LEU A 1 98 ? 24.614 5.951 -20.891 1.00 95.88 98 LEU A C 1
ATOM 779 O O . LEU A 1 98 ? 23.825 6.490 -21.659 1.00 95.88 98 LEU A O 1
ATOM 783 N N . LEU A 1 99 ? 25.932 6.002 -21.092 1.00 95.06 99 LEU A N 1
ATOM 784 C CA . LEU A 1 99 ? 26.525 6.621 -22.276 1.00 95.06 99 LEU A CA 1
ATOM 785 C C . LEU A 1 99 ? 26.765 5.594 -23.384 1.00 95.06 99 LEU A C 1
ATOM 787 O O . LEU A 1 99 ? 27.172 4.456 -23.123 1.00 95.06 99 LEU A O 1
ATOM 791 N N . ARG A 1 100 ? 26.573 6.037 -24.634 1.00 91.31 100 ARG A N 1
ATOM 792 C CA . ARG A 1 100 ? 26.852 5.253 -25.849 1.00 91.31 100 ARG A CA 1
ATOM 793 C C . ARG A 1 100 ? 28.284 4.727 -25.869 1.00 91.31 100 ARG A C 1
ATOM 795 O O . ARG A 1 100 ? 28.493 3.545 -26.106 1.00 91.31 100 ARG A O 1
ATOM 802 N N . ASP A 1 101 ? 29.236 5.612 -25.610 1.00 92.75 101 ASP A N 1
ATOM 803 C CA . ASP A 1 101 ? 30.664 5.319 -25.645 1.00 92.75 101 ASP A CA 1
ATOM 804 C C . ASP A 1 101 ? 31.132 4.760 -24.286 1.00 92.75 101 ASP A C 1
ATOM 806 O O . ASP A 1 101 ? 31.037 5.481 -23.285 1.00 92.75 101 ASP A O 1
ATOM 810 N N . PRO A 1 102 ? 31.611 3.501 -24.218 1.00 91.12 102 PRO A N 1
ATOM 811 C CA . PRO A 1 102 ? 32.127 2.905 -22.989 1.00 91.12 102 PRO A CA 1
ATOM 812 C C . PRO A 1 102 ? 33.282 3.690 -22.364 1.00 91.12 102 PRO A C 1
ATOM 814 O O . PRO A 1 102 ? 33.339 3.771 -21.139 1.00 91.12 102 PRO A O 1
ATOM 817 N N . GLU A 1 103 ? 34.142 4.316 -23.172 1.00 94.62 103 GLU A N 1
ATOM 818 C CA . GLU A 1 103 ? 35.313 5.061 -22.686 1.00 94.62 103 GLU A CA 1
ATOM 819 C C . GLU A 1 103 ? 34.919 6.362 -21.978 1.00 94.62 103 GLU A C 1
ATOM 821 O O . GLU A 1 103 ? 35.637 6.862 -21.112 1.00 94.62 103 GLU A O 1
ATOM 826 N N . LYS A 1 104 ? 33.735 6.896 -22.300 1.00 96.31 104 LYS A N 1
ATOM 827 C CA . LYS A 1 104 ? 33.166 8.075 -21.630 1.00 96.31 104 LYS A CA 1
ATOM 828 C C . LYS A 1 104 ? 32.414 7.727 -20.350 1.00 96.31 104 LYS A C 1
ATOM 830 O O . LYS A 1 104 ? 32.053 8.637 -19.602 1.00 96.31 104 LYS A O 1
ATOM 835 N N . ARG A 1 105 ? 32.131 6.444 -20.091 1.00 96.38 105 ARG A N 1
ATOM 836 C CA . ARG A 1 105 ? 31.407 6.034 -18.882 1.00 96.38 105 ARG A CA 1
ATOM 837 C C . ARG A 1 105 ? 32.273 6.251 -17.651 1.00 96.38 105 ARG A C 1
ATOM 839 O O . ARG A 1 105 ? 33.487 6.058 -17.661 1.00 96.38 105 ARG A O 1
ATOM 846 N N . ILE A 1 106 ? 31.626 6.630 -16.557 1.00 97.88 106 ILE A N 1
ATOM 847 C CA . ILE A 1 106 ? 32.300 6.824 -15.280 1.00 97.88 106 ILE A CA 1
ATOM 848 C C . ILE A 1 106 ? 32.961 5.527 -14.808 1.00 97.88 106 ILE A C 1
ATOM 850 O O . ILE A 1 106 ? 32.343 4.461 -14.766 1.00 97.88 106 ILE A O 1
ATOM 854 N N . LYS A 1 107 ? 34.233 5.631 -14.419 1.00 97.12 107 LYS A N 1
ATOM 855 C CA . LYS A 1 107 ? 34.974 4.529 -13.800 1.00 97.12 107 LYS A CA 1
ATOM 856 C C . LYS A 1 107 ? 34.458 4.289 -12.382 1.00 97.12 107 LYS A C 1
ATOM 858 O O . LYS A 1 107 ? 34.018 5.215 -11.704 1.00 97.12 107 LYS A O 1
ATOM 863 N N . SER A 1 108 ? 34.556 3.052 -11.903 1.00 94.38 108 SER A N 1
ATOM 864 C CA . SER A 1 108 ? 34.055 2.657 -10.578 1.00 94.38 108 SER A CA 1
ATOM 865 C C . SER A 1 108 ? 34.640 3.488 -9.426 1.00 94.38 108 SER A C 1
ATOM 867 O O . SER A 1 108 ? 33.908 3.843 -8.507 1.00 94.38 108 SER A O 1
ATOM 869 N N . ALA A 1 109 ? 35.927 3.849 -9.490 1.00 93.88 109 ALA A N 1
ATOM 870 C CA . ALA A 1 109 ? 36.573 4.698 -8.485 1.00 93.88 109 ALA A CA 1
ATOM 871 C C . ALA A 1 109 ? 35.918 6.092 -8.402 1.00 93.88 109 ALA A C 1
ATOM 873 O O . ALA A 1 109 ? 35.466 6.505 -7.335 1.00 93.88 109 ALA A O 1
ATOM 874 N N . THR A 1 110 ? 35.768 6.762 -9.547 1.00 97.06 110 THR A N 1
ATOM 875 C CA . THR A 1 110 ? 35.129 8.083 -9.657 1.00 97.06 110 THR A CA 1
ATOM 876 C C . THR A 1 110 ? 33.634 8.029 -9.328 1.00 97.06 110 THR A C 1
ATOM 878 O O . THR A 1 110 ? 33.082 8.978 -8.780 1.00 97.06 110 THR A O 1
ATOM 881 N N . LEU A 1 111 ? 32.960 6.907 -9.607 1.00 96.94 111 LEU A N 1
ATOM 882 C CA . LEU A 1 111 ? 31.551 6.714 -9.253 1.00 96.94 111 LEU A CA 1
ATOM 883 C C . LEU A 1 111 ? 31.331 6.821 -7.739 1.00 96.94 111 LEU A C 1
ATOM 885 O O . LEU A 1 111 ? 30.394 7.486 -7.301 1.00 96.94 111 LEU A O 1
ATOM 889 N N . CYS A 1 112 ? 32.203 6.214 -6.933 1.00 96.62 112 CYS A N 1
ATOM 890 C CA . CYS A 1 112 ? 32.126 6.318 -5.476 1.00 96.62 112 CYS A CA 1
ATOM 891 C C . CYS A 1 112 ? 32.307 7.763 -4.990 1.00 96.62 112 CYS A C 1
ATOM 893 O O . CYS A 1 112 ? 31.629 8.187 -4.054 1.00 96.62 112 CYS A O 1
ATOM 895 N N . GLU A 1 113 ? 33.202 8.527 -5.615 1.00 97.62 113 GLU A N 1
ATOM 896 C CA . GLU A 1 113 ? 33.418 9.943 -5.300 1.00 97.62 113 GLU A CA 1
ATOM 897 C C . GLU A 1 113 ? 32.191 10.791 -5.647 1.00 97.62 113 GLU A C 1
ATOM 899 O O . GLU A 1 113 ? 31.733 11.569 -4.810 1.00 97.62 113 GLU A O 1
ATOM 904 N N . GLU A 1 114 ? 31.593 10.580 -6.821 1.00 98.25 114 GLU A N 1
ATOM 905 C CA . GLU A 1 114 ? 30.358 11.259 -7.231 1.00 98.25 114 GLU A CA 1
ATOM 906 C C . GLU A 1 114 ? 29.186 10.943 -6.300 1.00 98.25 114 GLU A C 1
ATOM 908 O O . GLU A 1 114 ? 28.458 11.847 -5.893 1.00 98.25 114 GLU A O 1
ATOM 913 N N . LEU A 1 115 ? 29.022 9.684 -5.889 1.00 97.00 115 LEU A N 1
ATOM 914 C CA . LEU A 1 115 ? 27.973 9.302 -4.941 1.00 97.00 115 LEU A CA 1
ATOM 915 C C . LEU A 1 115 ? 28.185 9.949 -3.564 1.00 97.00 115 LEU A C 1
ATOM 917 O O . LEU A 1 115 ? 27.229 10.451 -2.971 1.00 97.00 115 LEU A O 1
ATOM 921 N N . ARG A 1 116 ? 29.429 10.009 -3.064 1.00 97.31 116 ARG A N 1
ATOM 922 C CA . ARG A 1 116 ? 29.743 10.750 -1.827 1.00 97.31 116 ARG A CA 1
ATOM 923 C C . ARG A 1 116 ? 29.447 12.239 -1.981 1.00 97.31 116 ARG A C 1
ATOM 925 O O . ARG A 1 116 ? 28.881 12.831 -1.066 1.00 97.31 116 ARG A O 1
ATOM 932 N N . ARG A 1 117 ? 29.775 12.832 -3.133 1.00 98.06 117 ARG A N 1
ATOM 933 C CA . ARG A 1 117 ? 29.483 14.238 -3.444 1.00 98.06 117 ARG A CA 1
ATOM 934 C C . ARG A 1 117 ? 27.979 14.514 -3.436 1.00 98.06 117 ARG A C 1
ATOM 936 O O . ARG A 1 117 ? 27.567 15.498 -2.828 1.00 98.06 117 ARG A O 1
ATOM 943 N N . ILE A 1 118 ? 27.169 13.636 -4.032 1.00 97.75 118 ILE A N 1
ATOM 944 C CA . ILE A 1 118 ? 25.699 13.727 -4.004 1.00 97.75 118 ILE A CA 1
ATOM 945 C C . ILE A 1 118 ? 25.183 13.698 -2.562 1.00 97.75 118 ILE A C 1
ATOM 947 O O . ILE A 1 118 ? 24.399 14.562 -2.180 1.00 97.75 118 ILE A O 1
ATOM 951 N N . ILE A 1 119 ? 25.658 12.759 -1.737 1.00 96.44 119 ILE A N 1
ATOM 952 C CA . ILE A 1 119 ? 25.252 12.663 -0.325 1.00 96.44 119 ILE A CA 1
ATOM 953 C C . ILE A 1 119 ? 25.636 13.933 0.444 1.00 96.44 119 ILE A C 1
ATOM 955 O O . ILE A 1 119 ? 24.823 14.467 1.197 1.00 96.44 119 ILE A O 1
ATOM 959 N N . SER A 1 120 ? 26.861 14.429 0.264 1.00 97.00 120 SER A N 1
ATOM 960 C CA . SER A 1 120 ? 27.327 15.654 0.920 1.00 97.00 120 SER A CA 1
ATOM 961 C C . SER A 1 120 ? 26.511 16.875 0.492 1.00 97.00 120 SER A C 1
ATOM 963 O O . SER A 1 120 ? 26.092 17.649 1.347 1.00 97.00 120 SER A O 1
ATOM 965 N N . SER A 1 121 ? 26.219 17.019 -0.804 1.00 96.62 121 SER A N 1
ATOM 966 C CA . SER A 1 121 ? 25.398 18.114 -1.334 1.00 96.62 121 SER A CA 1
ATOM 967 C C . SER A 1 121 ? 23.957 18.054 -0.822 1.00 96.62 121 SER A C 1
ATOM 969 O O . SER A 1 121 ? 23.432 19.073 -0.381 1.00 96.62 121 SER A O 1
ATOM 971 N N . ALA A 1 122 ? 23.348 16.867 -0.781 1.00 94.19 122 ALA A N 1
ATOM 972 C CA . ALA A 1 122 ? 22.010 16.682 -0.226 1.00 94.19 122 ALA A CA 1
ATOM 973 C C . ALA A 1 122 ? 21.946 17.014 1.274 1.00 94.19 122 ALA A C 1
ATOM 975 O O . ALA A 1 122 ? 20.975 17.605 1.733 1.00 94.19 122 ALA A O 1
ATOM 976 N N . LYS A 1 123 ? 22.995 16.691 2.047 1.00 92.56 123 LYS A N 1
ATOM 977 C CA . LYS A 1 123 ? 23.084 17.079 3.466 1.00 92.56 123 LYS A CA 1
ATOM 978 C C . LYS A 1 123 ? 23.133 18.594 3.652 1.00 92.56 123 LYS A C 1
ATOM 980 O O . LYS A 1 123 ? 22.511 19.090 4.585 1.00 92.56 123 LYS A O 1
ATOM 985 N N . VAL A 1 124 ? 23.869 19.307 2.799 1.00 95.25 124 VAL A N 1
ATOM 986 C CA . VAL A 1 124 ? 23.922 20.778 2.825 1.00 95.25 124 VAL A CA 1
ATOM 987 C C . VAL A 1 124 ? 22.559 21.358 2.445 1.00 95.25 124 VAL A C 1
ATOM 989 O O . VAL A 1 124 ? 21.988 22.096 3.235 1.00 95.25 124 VAL A O 1
ATOM 992 N N . SER A 1 125 ? 21.969 20.913 1.332 1.00 93.44 125 SER A N 1
ATOM 993 C CA . SER A 1 125 ? 20.645 21.372 0.887 1.00 93.44 125 SER A CA 1
ATOM 994 C C . SER A 1 125 ? 19.544 21.122 1.925 1.00 93.44 125 SER A C 1
ATOM 996 O O . SER A 1 125 ? 18.708 21.994 2.156 1.00 93.44 125 SER A O 1
ATOM 998 N N . ASN A 1 126 ? 19.571 19.978 2.617 1.00 88.81 126 ASN A N 1
ATOM 999 C CA . ASN A 1 126 ? 18.640 19.707 3.711 1.00 88.81 126 ASN A CA 1
ATOM 1000 C C . ASN A 1 126 ? 18.855 20.653 4.899 1.00 88.81 126 ASN A C 1
ATOM 1002 O O . ASN A 1 126 ? 17.878 21.091 5.496 1.00 88.81 126 ASN A O 1
ATOM 1006 N N . ARG A 1 127 ? 20.105 20.984 5.251 1.00 90.56 127 ARG A N 1
ATOM 1007 C CA . ARG A 1 127 ? 20.388 21.965 6.313 1.00 90.56 127 ARG A CA 1
ATOM 1008 C C . ARG A 1 127 ? 19.881 23.351 5.941 1.00 90.56 127 ARG A C 1
ATOM 1010 O O . ARG A 1 127 ? 19.281 23.994 6.791 1.00 90.56 127 ARG A O 1
ATOM 1017 N N . ASP A 1 128 ? 20.081 23.772 4.697 1.00 92.00 128 ASP A N 1
ATOM 1018 C CA . ASP A 1 128 ? 19.622 25.077 4.217 1.00 92.00 128 ASP A CA 1
ATOM 1019 C C . ASP A 1 128 ? 18.091 25.146 4.197 1.00 92.00 128 ASP A C 1
ATOM 1021 O O . ASP A 1 128 ? 17.512 26.131 4.645 1.00 92.00 128 ASP A O 1
ATOM 1025 N N . THR A 1 129 ? 17.431 24.062 3.772 1.00 88.44 129 THR A N 1
ATOM 1026 C CA . THR A 1 129 ? 15.963 23.948 3.809 1.00 88.44 129 THR A CA 1
ATOM 1027 C C . THR A 1 129 ? 15.451 24.053 5.244 1.00 88.44 129 THR A C 1
ATOM 1029 O O . THR A 1 129 ? 14.563 24.849 5.518 1.00 88.44 129 THR A O 1
ATOM 1032 N N . VAL A 1 130 ? 16.067 23.325 6.182 1.00 86.56 130 VAL A N 1
ATOM 1033 C CA . VAL A 1 130 ? 15.730 23.388 7.614 1.00 86.56 130 VAL A CA 1
ATOM 1034 C C . VAL A 1 130 ? 16.023 24.765 8.217 1.00 86.56 130 VAL A C 1
ATOM 1036 O O . VAL A 1 130 ? 15.296 25.215 9.095 1.00 86.56 130 VAL A O 1
ATOM 1039 N N . ALA A 1 131 ? 17.070 25.457 7.767 1.00 91.69 131 ALA A N 1
ATOM 1040 C CA . ALA A 1 131 ? 17.383 26.809 8.227 1.00 91.69 131 ALA A CA 1
ATOM 1041 C C . ALA A 1 131 ? 16.365 27.851 7.732 1.00 91.69 131 ALA A C 1
ATOM 1043 O O . ALA A 1 131 ? 16.206 28.890 8.368 1.00 91.69 131 ALA A O 1
ATOM 1044 N N . GLN A 1 132 ? 15.685 27.575 6.616 1.00 92.50 132 GLN A N 1
ATOM 1045 C CA . GLN A 1 132 ? 14.619 28.409 6.057 1.00 92.50 132 GLN A CA 1
ATOM 1046 C C . GLN A 1 132 ? 13.218 28.044 6.576 1.00 92.50 132 GLN A C 1
ATOM 1048 O O . GLN A 1 132 ? 12.267 28.778 6.306 1.00 92.50 132 GLN A O 1
ATOM 1053 N N . GLU A 1 133 ? 13.062 26.934 7.305 1.00 91.00 133 GLU A N 1
ATOM 1054 C CA . GLU A 1 133 ? 11.784 26.554 7.915 1.00 91.00 133 GLU A CA 1
ATOM 1055 C C . GLU A 1 133 ? 11.352 27.585 8.972 1.00 91.00 133 GLU A C 1
ATOM 1057 O O . GLU A 1 133 ? 12.163 28.086 9.754 1.00 91.00 133 GLU A O 1
ATOM 1062 N N . SER A 1 134 ? 10.050 27.892 9.023 1.00 94.50 134 SER A N 1
ATOM 1063 C CA . SER A 1 134 ? 9.502 28.720 10.103 1.00 94.50 134 SER A CA 1
ATOM 1064 C C . SER A 1 134 ? 9.697 28.031 11.457 1.00 94.50 134 SER A C 1
ATOM 1066 O O . SER A 1 134 ? 9.727 26.799 11.536 1.00 94.50 134 SER A O 1
ATOM 1068 N N . SER A 1 135 ? 9.795 28.815 12.538 1.00 91.31 135 SER A N 1
ATOM 1069 C CA . SER A 1 135 ? 9.943 28.283 13.903 1.00 91.31 135 SER A CA 1
ATOM 1070 C C . SER A 1 135 ? 8.865 27.246 14.234 1.00 91.31 135 SER A C 1
ATOM 1072 O O . SER A 1 135 ? 9.184 26.186 14.761 1.00 91.31 135 SER A O 1
ATOM 1074 N N . GLU A 1 136 ? 7.622 27.493 13.813 1.00 89.94 136 GLU A N 1
ATOM 1075 C CA . GLU A 1 136 ? 6.494 26.566 13.973 1.00 89.94 136 GLU A CA 1
ATOM 1076 C C . GLU A 1 136 ? 6.706 25.231 13.236 1.00 89.94 136 GLU A C 1
ATOM 1078 O O . GLU A 1 136 ? 6.465 24.159 13.793 1.00 89.94 136 GLU A O 1
ATOM 1083 N N . SER A 1 137 ? 7.194 25.265 11.989 1.00 80.50 137 SER A N 1
ATOM 1084 C CA . SER A 1 137 ? 7.464 24.042 11.212 1.00 80.50 137 SER A CA 1
ATOM 1085 C C . SER A 1 137 ? 8.628 23.250 11.803 1.00 80.50 137 SER A C 1
ATOM 1087 O O . SER A 1 137 ? 8.596 22.017 11.833 1.00 80.50 137 SER A O 1
ATOM 1089 N N . ARG A 1 138 ? 9.636 23.956 12.323 1.00 85.62 138 ARG A N 1
ATOM 1090 C CA . ARG A 1 138 ? 10.782 23.351 12.994 1.00 85.62 138 ARG A CA 1
ATOM 1091 C C . ARG A 1 138 ? 10.375 22.649 14.287 1.00 85.62 138 ARG A C 1
ATOM 1093 O O . ARG A 1 138 ? 10.761 21.498 14.476 1.00 85.62 138 ARG A O 1
ATOM 1100 N N . GLU A 1 139 ? 9.566 23.289 15.129 1.00 86.69 139 GLU A N 1
ATOM 1101 C CA . GLU A 1 139 ? 9.018 22.671 16.344 1.00 86.69 139 GLU A CA 1
ATOM 1102 C C . GLU A 1 139 ? 8.178 21.434 16.006 1.00 86.69 139 GLU A C 1
ATOM 1104 O O . GLU A 1 139 ? 8.330 20.385 16.634 1.00 86.69 139 GLU A O 1
ATOM 1109 N N . HIS A 1 140 ? 7.354 21.505 14.955 1.00 80.75 140 HIS A N 1
ATOM 1110 C CA . HIS A 1 140 ? 6.572 20.360 14.491 1.00 80.75 140 HIS A CA 1
ATOM 1111 C C . HIS A 1 140 ? 7.458 19.195 14.017 1.00 80.75 140 HIS A C 1
ATOM 1113 O O . HIS A 1 140 ? 7.198 18.033 14.348 1.00 80.75 140 HIS A O 1
ATOM 1119 N N . ARG A 1 141 ? 8.533 19.487 13.272 1.00 84.44 141 ARG A N 1
ATOM 1120 C CA . ARG A 1 141 ? 9.496 18.481 12.804 1.00 84.44 141 ARG A CA 1
ATOM 1121 C C . ARG A 1 141 ? 10.261 17.851 13.964 1.00 84.44 141 ARG A C 1
ATOM 1123 O O . ARG A 1 141 ? 10.332 16.627 14.034 1.00 84.44 141 ARG A O 1
ATOM 1130 N N . GLU A 1 142 ? 10.795 18.657 14.879 1.00 86.38 142 GLU A N 1
ATOM 1131 C CA . GLU A 1 142 ? 11.514 18.180 16.067 1.00 86.38 142 GLU A CA 1
ATOM 1132 C C . GLU A 1 142 ? 10.596 17.341 16.970 1.00 86.38 142 GLU A C 1
ATOM 1134 O O . GLU A 1 142 ? 11.009 16.291 17.468 1.00 86.38 142 GLU A O 1
ATOM 1139 N N . HIS A 1 143 ? 9.321 17.722 17.096 1.00 81.38 143 HIS A N 1
ATOM 1140 C CA . HIS A 1 143 ? 8.312 16.932 17.797 1.00 81.38 143 HIS A CA 1
ATOM 1141 C C . HIS A 1 143 ? 8.079 15.569 17.130 1.00 81.38 143 HIS A C 1
ATOM 1143 O O . HIS A 1 143 ? 8.120 14.537 17.804 1.00 81.38 143 HIS A O 1
ATOM 1149 N N . MET A 1 144 ? 7.889 15.532 15.805 1.00 69.94 144 MET A N 1
ATOM 1150 C CA . MET A 1 144 ? 7.747 14.269 15.072 1.00 69.94 144 MET A CA 1
ATOM 1151 C C . MET A 1 144 ? 8.997 13.388 15.171 1.00 69.9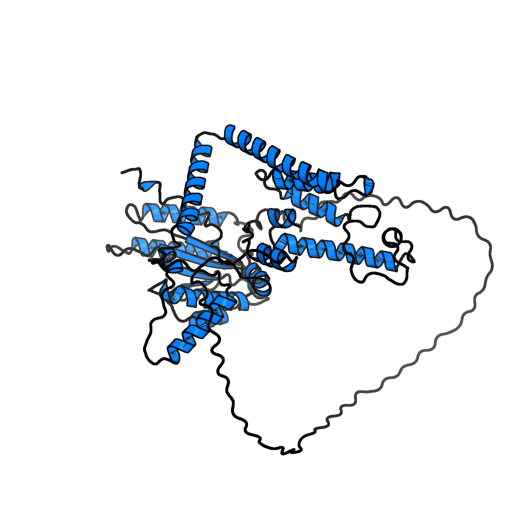4 144 MET A C 1
ATOM 1153 O O . MET A 1 144 ? 8.877 12.175 15.335 1.00 69.94 144 MET A O 1
ATOM 1157 N N . GLU A 1 145 ? 10.192 13.968 15.070 1.00 78.06 145 GLU A N 1
ATOM 1158 C CA . GLU A 1 145 ? 11.454 13.236 15.217 1.00 78.06 145 GLU A CA 1
ATOM 1159 C C . GLU A 1 145 ? 11.624 12.681 16.635 1.00 78.06 145 GLU A C 1
ATOM 1161 O O . GLU A 1 145 ? 12.095 11.554 16.793 1.00 78.06 145 GLU A O 1
ATOM 1166 N N . GLY A 1 146 ? 11.189 13.425 17.656 1.00 85.50 146 GLY A N 1
ATOM 1167 C CA . GLY A 1 146 ? 11.127 12.957 19.038 1.00 85.50 146 GLY A CA 1
ATOM 1168 C C . GLY A 1 146 ? 10.213 11.742 19.199 1.00 85.50 146 GLY A C 1
ATOM 1169 O O . GLY A 1 146 ? 10.636 10.741 19.772 1.00 85.50 146 GLY A O 1
ATOM 1170 N N . LEU A 1 147 ? 9.006 11.787 18.625 1.00 72.00 147 LEU A N 1
ATOM 1171 C CA . LEU A 1 147 ? 8.065 10.659 18.645 1.00 72.00 147 LEU A CA 1
ATOM 1172 C C . LEU A 1 147 ? 8.622 9.422 17.927 1.00 72.00 147 LEU A C 1
ATOM 1174 O O . LEU A 1 147 ? 8.451 8.304 18.404 1.00 72.00 147 LEU A O 1
ATOM 1178 N N . LEU A 1 148 ? 9.299 9.603 16.789 1.00 64.12 148 LEU A N 1
ATOM 1179 C CA . LEU A 1 148 ? 9.909 8.491 16.055 1.00 64.12 148 LEU A CA 1
ATOM 1180 C C . LEU A 1 148 ? 11.069 7.860 16.836 1.00 64.12 148 LEU A C 1
ATOM 1182 O O . LEU A 1 148 ? 11.147 6.638 16.907 1.00 64.12 148 LEU A O 1
ATOM 1186 N N . LYS A 1 149 ? 11.924 8.671 17.471 1.00 79.69 149 LYS A N 1
ATOM 1187 C CA . LYS A 1 149 ? 13.002 8.165 18.335 1.00 79.69 149 LYS A CA 1
ATOM 1188 C C . LYS A 1 149 ? 12.471 7.436 19.565 1.00 79.69 149 LYS A C 1
ATOM 1190 O O . LYS A 1 149 ? 13.068 6.452 19.972 1.00 79.69 149 LYS A O 1
ATOM 1195 N N . GLU A 1 150 ? 11.376 7.906 20.157 1.00 75.25 150 GLU A N 1
ATOM 1196 C CA . GLU A 1 150 ? 10.720 7.238 21.288 1.00 75.25 150 GLU A CA 1
ATOM 1197 C C . GLU A 1 150 ? 10.215 5.847 20.876 1.00 75.25 150 GLU A C 1
ATOM 1199 O O . GLU A 1 150 ? 10.508 4.871 21.561 1.00 75.25 150 GLU A O 1
ATOM 1204 N N . ILE A 1 151 ? 9.579 5.734 19.702 1.00 69.06 151 ILE A N 1
ATOM 1205 C CA . ILE A 1 151 ? 9.169 4.444 19.126 1.00 69.06 151 ILE A CA 1
ATOM 1206 C C . ILE A 1 151 ? 10.383 3.536 18.895 1.00 69.06 151 ILE A C 1
ATOM 1208 O O . ILE A 1 151 ? 10.341 2.370 19.275 1.00 69.06 151 ILE A O 1
ATOM 1212 N N . ASP A 1 152 ? 11.462 4.050 18.299 1.00 67.81 152 ASP A N 1
ATOM 1213 C CA . ASP A 1 152 ? 12.664 3.255 18.021 1.00 67.81 152 ASP A CA 1
ATOM 1214 C C . ASP A 1 152 ? 13.372 2.806 19.315 1.00 67.81 152 ASP A C 1
ATOM 1216 O O . ASP A 1 152 ? 13.822 1.664 19.410 1.00 67.81 152 ASP A O 1
ATOM 1220 N N . ASN A 1 153 ? 13.424 3.663 20.338 1.00 74.44 153 ASN A N 1
ATOM 1221 C CA . ASN A 1 153 ? 14.020 3.348 21.638 1.00 74.44 153 ASN A CA 1
ATOM 1222 C C . ASN A 1 153 ? 13.175 2.340 22.433 1.00 74.44 153 ASN A C 1
ATOM 1224 O O . ASN A 1 153 ? 13.738 1.448 23.065 1.00 74.44 153 ASN A O 1
ATOM 1228 N N . GLU A 1 154 ? 11.841 2.398 22.344 1.00 73.12 154 GLU A N 1
ATOM 1229 C CA . GLU A 1 154 ? 10.955 1.386 22.941 1.00 73.12 154 GLU A CA 1
ATOM 1230 C C . GLU A 1 154 ? 11.176 -0.020 22.355 1.00 73.12 154 GLU A C 1
ATOM 1232 O O . GLU A 1 154 ? 10.866 -1.016 23.018 1.00 73.12 154 GLU A O 1
ATOM 1237 N N . VAL A 1 155 ? 11.715 -0.126 21.133 1.00 62.09 155 VAL A N 1
ATOM 1238 C CA . VAL A 1 155 ? 12.115 -1.410 20.533 1.00 62.09 155 VAL A CA 1
ATOM 1239 C C . VAL A 1 155 ? 13.446 -1.913 21.106 1.00 62.09 155 VAL A C 1
ATOM 1241 O O . VAL A 1 155 ? 13.636 -3.126 21.205 1.00 62.09 155 VAL A O 1
ATOM 1244 N N . VAL A 1 156 ? 14.351 -1.014 21.506 1.00 62.25 156 VAL A N 1
ATOM 1245 C CA . VAL A 1 156 ? 15.692 -1.357 22.014 1.00 62.25 156 VAL A CA 1
ATOM 1246 C C . VAL A 1 156 ? 15.664 -1.721 23.503 1.00 62.25 156 VAL A C 1
ATOM 1248 O O . VAL A 1 156 ? 16.236 -2.744 23.873 1.00 62.25 156 VAL A O 1
ATOM 1251 N N . ASP A 1 157 ? 14.923 -0.985 24.337 1.00 50.81 157 ASP A N 1
ATOM 1252 C CA . ASP A 1 157 ? 14.836 -1.244 25.789 1.00 50.81 157 ASP A CA 1
ATOM 1253 C C . ASP A 1 157 ? 14.039 -2.514 26.150 1.00 50.81 157 ASP A C 1
ATOM 1255 O O . ASP A 1 157 ? 14.020 -2.953 27.297 1.00 50.81 157 ASP A O 1
ATOM 1259 N N . GLN A 1 158 ? 13.394 -3.163 25.174 1.00 54.31 158 GLN A N 1
ATOM 1260 C CA . GLN A 1 158 ? 12.732 -4.461 25.370 1.00 54.31 158 GLN A CA 1
ATOM 1261 C C . GLN A 1 158 ? 13.675 -5.660 25.149 1.00 54.31 158 GLN A C 1
ATOM 1263 O O . GLN A 1 158 ? 13.227 -6.811 25.181 1.00 54.31 158 GLN A O 1
ATOM 1268 N N . GLY A 1 159 ? 14.972 -5.409 24.942 1.00 50.81 159 GLY A N 1
ATOM 1269 C CA . GLY A 1 159 ? 16.010 -6.423 24.819 1.00 50.81 159 GLY A CA 1
ATOM 1270 C C . GLY A 1 159 ? 16.970 -6.441 26.009 1.00 50.81 159 GLY A C 1
ATOM 1271 O O . GLY A 1 159 ? 17.823 -5.572 26.115 1.00 50.81 159 GLY A O 1
ATOM 1272 N N . ILE A 1 160 ? 16.921 -7.548 26.761 1.00 49.28 160 ILE A N 1
ATOM 1273 C CA . ILE A 1 160 ? 17.998 -8.090 27.611 1.00 49.28 160 ILE A CA 1
ATOM 1274 C C . ILE A 1 160 ? 18.014 -7.580 29.071 1.00 49.28 160 ILE A C 1
ATOM 1276 O O . ILE A 1 160 ? 18.908 -6.861 29.500 1.00 49.28 160 ILE A O 1
ATOM 1280 N N . GLU A 1 161 ? 17.094 -8.093 29.896 1.00 47.66 161 GLU A N 1
ATOM 1281 C CA . GLU A 1 161 ? 17.502 -8.571 31.228 1.00 47.66 161 GLU A CA 1
ATOM 1282 C C . GLU A 1 161 ? 18.118 -9.968 31.026 1.00 47.66 161 GLU A C 1
ATOM 1284 O O . GLU A 1 161 ? 17.433 -10.992 31.072 1.00 47.66 161 GLU A O 1
ATOM 1289 N N . GLU A 1 162 ? 19.410 -10.009 30.681 1.00 49.69 162 GLU A N 1
ATOM 1290 C CA . GLU A 1 162 ? 20.208 -11.237 30.734 1.00 49.69 162 GLU A CA 1
ATOM 1291 C C . GLU A 1 162 ? 20.493 -11.543 32.201 1.00 49.69 162 GLU A C 1
ATOM 1293 O O . GLU A 1 162 ? 21.351 -10.943 32.846 1.00 49.69 162 GLU A O 1
ATOM 1298 N N . GLU A 1 163 ? 19.741 -12.499 32.727 1.00 45.81 163 GLU A N 1
ATOM 1299 C CA . GLU A 1 163 ? 20.090 -13.209 33.945 1.00 45.81 163 GLU A CA 1
ATOM 1300 C C . GLU A 1 163 ? 21.476 -13.849 33.743 1.00 45.81 163 GLU A C 1
ATOM 1302 O O . GLU A 1 163 ? 21.703 -14.618 32.802 1.00 45.81 163 GLU A O 1
ATOM 1307 N N . SER A 1 164 ? 22.423 -13.453 34.593 1.00 44.16 164 SER A N 1
ATOM 1308 C CA . SER A 1 164 ? 23.851 -13.736 34.479 1.00 44.16 164 SER A CA 1
ATOM 1309 C C . SER A 1 164 ? 24.151 -15.221 34.248 1.00 44.16 164 SER A C 1
ATOM 1311 O O . SER A 1 164 ? 23.869 -16.088 35.076 1.00 44.16 164 SER A O 1
ATOM 1313 N N . ARG A 1 165 ? 24.800 -15.528 33.122 1.00 45.16 165 ARG A N 1
ATOM 1314 C CA . ARG A 1 165 ? 25.506 -16.799 32.933 1.00 45.16 165 ARG A CA 1
ATOM 1315 C C . ARG A 1 165 ? 26.979 -16.542 32.674 1.00 45.16 165 ARG A C 1
ATOM 1317 O O . ARG A 1 165 ? 27.345 -15.640 31.929 1.00 45.16 165 ARG A O 1
ATOM 1324 N N . GLU A 1 166 ? 27.789 -17.340 33.362 1.00 42.88 166 GLU A N 1
ATOM 1325 C CA . GLU A 1 166 ? 29.246 -17.262 33.433 1.00 42.88 166 GLU A CA 1
ATOM 1326 C C . GLU A 1 166 ? 29.948 -17.235 32.063 1.00 42.88 166 GLU A C 1
ATOM 1328 O O . GLU A 1 166 ? 29.445 -17.804 31.086 1.00 42.88 166 GLU A O 1
ATOM 1333 N N . PRO A 1 167 ? 31.149 -16.628 31.983 1.00 42.75 167 PRO A N 1
ATOM 1334 C CA . PRO A 1 167 ? 31.851 -16.425 30.725 1.00 42.75 167 PRO A CA 1
ATOM 1335 C C . PRO A 1 167 ? 32.372 -17.756 30.181 1.00 42.75 167 PRO A C 1
ATOM 1337 O O . PRO A 1 167 ? 33.188 -18.429 30.812 1.00 42.75 167 PRO A O 1
ATOM 1340 N N . THR A 1 168 ? 31.949 -18.118 28.970 1.00 41.38 168 THR A N 1
ATOM 1341 C CA . THR A 1 168 ? 32.572 -19.220 28.227 1.00 41.38 168 THR A CA 1
ATOM 1342 C C . THR A 1 168 ? 33.835 -18.724 27.515 1.00 41.38 168 THR A C 1
ATOM 1344 O O . THR A 1 168 ? 33.875 -17.616 26.985 1.00 41.38 168 THR A O 1
ATOM 1347 N N . GLN A 1 169 ? 34.868 -19.566 27.551 1.00 50.50 169 GLN A N 1
ATOM 1348 C CA . GLN A 1 169 ? 36.252 -19.331 27.128 1.00 50.50 169 GLN A CA 1
ATOM 1349 C C . GLN A 1 169 ? 36.445 -18.856 25.668 1.00 50.50 169 GLN A C 1
ATOM 1351 O O . GLN A 1 169 ? 35.601 -19.123 24.811 1.00 50.50 169 GLN A O 1
ATOM 1356 N N . PRO A 1 170 ? 37.585 -18.196 25.362 1.00 42.97 170 PRO A N 1
ATOM 1357 C CA . PRO A 1 170 ? 37.845 -17.600 24.054 1.00 42.97 170 PRO A CA 1
ATOM 1358 C C . PRO A 1 170 ? 38.181 -18.641 22.975 1.00 42.97 170 PRO A C 1
ATOM 1360 O O . PRO A 1 170 ? 38.945 -19.580 23.194 1.00 42.97 170 PRO A O 1
ATOM 1363 N N . ILE A 1 171 ? 37.640 -18.422 21.775 1.00 42.88 171 ILE A N 1
ATOM 1364 C CA . ILE A 1 171 ? 37.937 -19.190 20.557 1.00 42.88 171 ILE A CA 1
ATOM 1365 C C . ILE A 1 171 ? 39.243 -18.654 19.931 1.00 42.88 171 ILE A C 1
ATOM 1367 O O . ILE A 1 171 ? 39.407 -17.433 19.848 1.00 42.88 171 ILE A O 1
ATOM 1371 N N . PRO A 1 172 ? 40.171 -19.519 19.472 1.00 41.62 172 PRO A N 1
ATOM 1372 C CA . PRO A 1 172 ? 41.460 -19.093 18.932 1.00 41.62 172 PRO A CA 1
ATOM 1373 C C . PRO A 1 172 ? 41.365 -18.561 17.486 1.00 41.62 172 PRO A C 1
ATOM 1375 O O . PRO A 1 172 ? 40.458 -18.941 16.739 1.00 41.62 172 PRO A O 1
ATOM 1378 N N . PRO A 1 173 ? 42.312 -17.700 17.061 1.00 44.59 173 PRO A N 1
ATOM 1379 C CA . PRO A 1 173 ? 42.249 -17.014 15.777 1.00 44.59 173 PRO A CA 1
ATOM 1380 C C . PRO A 1 173 ? 42.874 -17.823 14.630 1.00 44.59 173 PRO A C 1
ATOM 1382 O O . PRO A 1 173 ? 44.008 -18.288 14.726 1.00 44.59 173 PRO A O 1
ATOM 1385 N N . GLY A 1 174 ? 42.159 -17.873 13.501 1.00 49.59 174 GLY A N 1
ATOM 1386 C CA . GLY A 1 174 ? 42.728 -18.138 12.174 1.00 49.59 174 GLY A CA 1
ATOM 1387 C C . GLY A 1 174 ? 41.973 -19.176 11.344 1.00 49.59 174 GLY A C 1
ATOM 1388 O O . GLY A 1 174 ? 42.125 -20.360 11.610 1.00 49.59 174 GLY A O 1
ATOM 1389 N N . LEU A 1 175 ? 41.209 -18.728 10.326 1.00 38.34 175 LEU A N 1
ATOM 1390 C CA . LEU A 1 175 ? 40.922 -19.385 9.021 1.00 38.34 175 LEU A CA 1
ATOM 1391 C C . LEU A 1 175 ? 39.852 -18.586 8.221 1.00 38.34 175 LEU A C 1
ATOM 1393 O O . LEU A 1 175 ? 39.234 -17.681 8.780 1.00 38.34 175 LEU A O 1
ATOM 1397 N N . PRO A 1 176 ? 39.704 -18.784 6.892 1.00 38.97 176 PRO A N 1
ATOM 1398 C CA . PRO A 1 176 ? 39.703 -17.709 5.908 1.00 38.97 176 PRO A CA 1
ATOM 1399 C C . PRO A 1 176 ? 38.303 -17.286 5.451 1.00 38.97 176 PRO A C 1
ATOM 1401 O O . PRO A 1 176 ? 37.367 -18.081 5.335 1.00 38.97 176 PRO A O 1
ATOM 1404 N N . THR A 1 177 ? 38.199 -16.010 5.096 1.00 46.25 177 THR A N 1
ATOM 1405 C CA . THR A 1 177 ? 36.984 -15.350 4.620 1.00 46.25 177 THR A CA 1
ATOM 1406 C C . THR A 1 177 ? 36.594 -15.851 3.226 1.00 46.25 177 THR A C 1
ATOM 1408 O O . THR A 1 177 ? 37.051 -15.341 2.204 1.00 46.25 177 THR A O 1
ATOM 1411 N N . THR A 1 178 ? 35.728 -16.862 3.154 1.00 55.06 178 THR A N 1
ATOM 1412 C CA . THR A 1 178 ? 35.099 -17.262 1.888 1.00 55.06 178 THR A CA 1
ATOM 1413 C C . THR A 1 178 ? 33.936 -16.328 1.542 1.00 55.06 178 THR A C 1
ATOM 1415 O O . THR A 1 178 ? 33.192 -15.858 2.402 1.00 55.06 178 THR A O 1
ATOM 1418 N N . ARG A 1 179 ? 33.735 -16.090 0.241 1.00 40.84 179 ARG A N 1
ATOM 1419 C CA . ARG A 1 179 ? 32.667 -15.248 -0.338 1.00 40.84 179 ARG A CA 1
ATOM 1420 C C . ARG A 1 179 ? 31.247 -15.638 0.113 1.00 40.84 179 ARG A C 1
ATOM 1422 O O . ARG A 1 179 ? 30.351 -14.799 0.108 1.00 40.84 179 ARG A O 1
ATOM 1429 N N . HIS A 1 180 ? 31.046 -16.886 0.538 1.00 46.31 180 HIS A N 1
ATOM 1430 C CA . HIS A 1 180 ? 29.787 -17.361 1.116 1.00 46.31 180 HIS A CA 1
ATOM 1431 C C . HIS A 1 180 ? 29.522 -16.818 2.531 1.00 46.31 180 HIS A C 1
ATOM 1433 O O . HIS A 1 180 ? 28.367 -16.548 2.852 1.00 46.31 180 HIS A O 1
ATOM 1439 N N . ALA A 1 181 ? 30.558 -16.570 3.340 1.00 46.66 181 ALA A N 1
ATOM 1440 C CA . ALA A 1 181 ? 30.414 -15.976 4.672 1.00 46.66 181 ALA A CA 1
ATOM 1441 C C . ALA A 1 181 ? 30.005 -14.492 4.599 1.00 46.66 181 ALA A C 1
ATOM 1443 O O . ALA A 1 181 ? 29.156 -14.039 5.362 1.00 46.66 181 ALA A O 1
ATOM 1444 N N . LEU A 1 182 ? 30.523 -13.759 3.607 1.00 45.47 182 LEU A N 1
A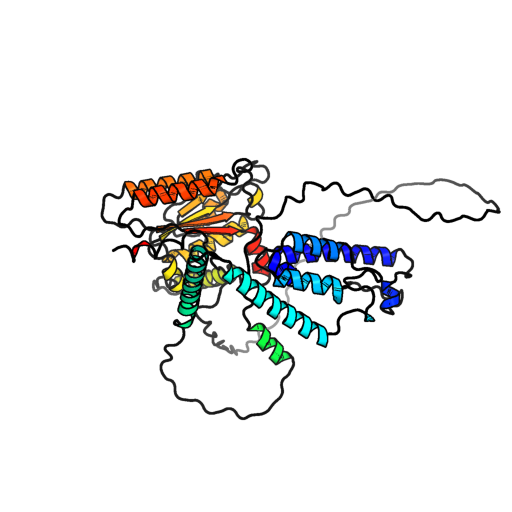TOM 1445 C CA . LEU A 1 182 ? 30.112 -12.377 3.324 1.00 45.47 182 LEU A CA 1
ATOM 1446 C C . LEU A 1 182 ? 28.664 -12.292 2.812 1.00 45.47 182 LEU A C 1
ATOM 1448 O O . LEU A 1 182 ? 27.944 -11.354 3.144 1.00 45.47 182 LEU A O 1
ATOM 1452 N N . LYS A 1 183 ? 28.206 -13.293 2.046 1.00 41.62 183 LYS A N 1
ATOM 1453 C CA . LYS A 1 183 ? 26.807 -13.392 1.602 1.00 41.62 183 LYS A CA 1
ATOM 1454 C C . LYS A 1 183 ? 25.852 -13.657 2.774 1.00 41.62 183 LYS A C 1
ATOM 1456 O O . LYS A 1 183 ? 24.817 -13.006 2.855 1.00 41.62 183 LYS A O 1
ATOM 1461 N N . ALA A 1 184 ? 26.236 -14.527 3.708 1.00 48.53 184 ALA A N 1
ATOM 1462 C CA . ALA A 1 184 ? 25.463 -14.783 4.925 1.00 48.53 184 ALA A CA 1
ATOM 1463 C C . ALA A 1 184 ? 25.374 -13.545 5.844 1.00 48.53 184 ALA A C 1
ATOM 1465 O O . ALA A 1 184 ? 24.348 -13.330 6.482 1.00 48.53 184 ALA A O 1
ATOM 1466 N N . GLN A 1 185 ? 26.406 -12.691 5.870 1.00 41.34 185 GLN A N 1
ATOM 1467 C CA . GLN A 1 185 ? 26.377 -11.421 6.612 1.00 41.34 185 GLN A CA 1
ATOM 1468 C C . GLN A 1 185 ? 25.496 -10.347 5.951 1.00 41.34 185 GLN A C 1
ATOM 1470 O O . GLN A 1 185 ? 24.893 -9.540 6.654 1.00 41.34 185 GLN A O 1
ATOM 1475 N N . LEU A 1 186 ? 25.366 -10.347 4.619 1.00 38.97 186 LEU A N 1
ATOM 1476 C CA . LEU A 1 186 ? 24.455 -9.445 3.899 1.00 38.97 186 LEU A CA 1
ATOM 1477 C C . LEU A 1 186 ? 22.983 -9.886 3.958 1.00 38.97 186 LEU A C 1
ATOM 1479 O O . LEU A 1 186 ? 22.099 -9.037 3.880 1.00 38.97 186 LEU A O 1
ATOM 1483 N N . GLU A 1 187 ? 22.708 -11.182 4.130 1.00 38.75 187 GLU A N 1
ATOM 1484 C CA . GLU A 1 187 ? 21.345 -11.717 4.298 1.00 38.75 187 GLU A CA 1
ATOM 1485 C C . GLU A 1 187 ? 20.717 -11.358 5.663 1.00 38.75 187 GLU A C 1
ATOM 1487 O O . GLU A 1 187 ? 19.502 -11.467 5.823 1.00 38.75 187 GLU A O 1
ATOM 1492 N N . GLY A 1 188 ? 21.515 -10.871 6.623 1.00 34.88 188 GLY A N 1
ATOM 1493 C CA . GLY A 1 188 ? 21.067 -10.449 7.955 1.00 34.88 188 GLY A CA 1
ATOM 1494 C C . GLY A 1 188 ? 20.755 -8.956 8.116 1.00 34.88 188 GLY A C 1
ATOM 1495 O O . GLY A 1 188 ? 20.316 -8.558 9.192 1.00 34.88 188 GLY A O 1
ATOM 1496 N N . VAL A 1 189 ? 20.971 -8.119 7.094 1.00 29.06 189 VAL A N 1
ATOM 1497 C CA . VAL A 1 189 ? 20.713 -6.670 7.188 1.00 29.06 189 VAL A CA 1
ATOM 1498 C C . VAL A 1 189 ? 19.252 -6.383 6.813 1.00 29.06 189 VAL A C 1
ATOM 1500 O O . VAL A 1 189 ? 18.880 -6.570 5.650 1.00 29.06 189 VAL A O 1
ATOM 1503 N N . PRO A 1 190 ? 18.397 -5.909 7.742 1.00 31.42 190 PRO A N 1
ATOM 1504 C CA . PRO A 1 190 ? 17.015 -5.577 7.431 1.00 31.42 190 PRO A CA 1
ATOM 1505 C C . PRO A 1 190 ? 16.993 -4.349 6.519 1.00 31.42 190 PRO A C 1
ATOM 1507 O O . PRO A 1 190 ? 17.215 -3.219 6.950 1.00 31.42 190 PRO A O 1
ATOM 1510 N N . LEU A 1 191 ? 16.729 -4.563 5.231 1.00 33.41 191 LEU A N 1
ATOM 1511 C CA . LEU A 1 191 ? 16.445 -3.473 4.304 1.00 33.41 191 LEU A CA 1
ATOM 1512 C C . LEU A 1 191 ? 15.110 -2.835 4.706 1.00 33.41 191 LEU A C 1
ATOM 1514 O O . LEU A 1 191 ? 14.037 -3.388 4.447 1.00 33.41 191 LEU A O 1
ATOM 1518 N N . GLN A 1 192 ? 15.189 -1.675 5.359 1.00 28.47 192 GLN A N 1
ATOM 1519 C CA . GLN A 1 192 ? 14.040 -0.851 5.720 1.00 28.47 192 GLN A CA 1
ATOM 1520 C C . GLN A 1 192 ? 13.277 -0.437 4.448 1.00 28.47 192 GLN A C 1
ATOM 1522 O O . GLN A 1 192 ? 13.862 0.056 3.481 1.00 28.47 192 GLN A O 1
ATOM 1527 N N . LYS A 1 193 ? 11.962 -0.695 4.417 1.00 34.75 193 LYS A N 1
ATOM 1528 C CA . LYS A 1 193 ? 11.097 -0.484 3.246 1.00 34.75 193 LYS A CA 1
ATOM 1529 C C . LYS A 1 193 ? 10.286 0.805 3.375 1.00 34.75 193 LYS A C 1
ATOM 1531 O O . LYS A 1 193 ? 9.633 1.038 4.384 1.00 34.75 193 LYS A O 1
ATOM 1536 N N . THR A 1 194 ? 10.249 1.579 2.296 1.00 35.16 194 THR A N 1
ATOM 1537 C CA . THR A 1 194 ? 9.350 2.716 2.075 1.00 35.16 194 THR A CA 1
ATOM 1538 C C . THR A 1 194 ? 8.121 2.253 1.277 1.00 35.16 194 THR A C 1
ATOM 1540 O O . THR A 1 194 ? 8.211 2.008 0.076 1.00 35.16 194 THR A O 1
ATOM 1543 N N . SER A 1 195 ? 6.958 2.096 1.922 1.00 30.28 195 SER A N 1
ATOM 1544 C CA . SER A 1 195 ? 5.710 1.663 1.265 1.00 30.28 195 SER A CA 1
ATOM 1545 C C . SER A 1 195 ? 4.571 2.660 1.490 1.00 30.28 195 SER A C 1
ATOM 1547 O O . SER A 1 195 ? 3.839 2.495 2.446 1.00 30.28 195 SER A O 1
ATOM 1549 N N . HIS A 1 196 ? 4.417 3.676 0.638 1.00 33.41 196 HIS A N 1
ATOM 1550 C CA . HIS A 1 196 ? 3.161 4.434 0.443 1.00 33.41 196 HIS A CA 1
ATOM 1551 C C . HIS A 1 196 ? 3.328 5.307 -0.804 1.00 33.41 196 HIS A C 1
ATOM 1553 O O . HIS A 1 196 ? 4.066 6.297 -0.729 1.00 33.41 196 HIS A O 1
ATOM 1559 N N . ARG A 1 197 ? 2.727 4.944 -1.956 1.00 44.56 197 ARG A N 1
ATOM 1560 C CA . ARG A 1 197 ? 2.759 5.848 -3.124 1.00 44.56 197 ARG A CA 1
ATOM 1561 C C . ARG A 1 197 ? 1.844 5.600 -4.338 1.00 44.56 197 ARG A C 1
ATOM 1563 O O . ARG A 1 197 ? 2.188 6.041 -5.430 1.00 44.56 197 ARG A O 1
ATOM 1570 N N . PHE A 1 198 ? 0.708 4.922 -4.208 1.00 37.31 198 PHE A N 1
ATOM 1571 C CA . PHE A 1 198 ? -0.142 4.684 -5.388 1.00 37.31 198 PHE A CA 1
ATOM 1572 C C . PHE A 1 198 ? -1.060 5.852 -5.794 1.00 37.31 198 PHE A C 1
ATOM 1574 O O . PHE A 1 198 ? -1.624 5.810 -6.877 1.00 37.31 198 PHE A O 1
ATOM 1581 N N . GLU A 1 199 ? -1.154 6.920 -4.998 1.00 39.75 199 GLU A N 1
ATOM 1582 C CA . GLU A 1 199 ? -2.214 7.934 -5.149 1.00 39.75 199 GLU A CA 1
ATOM 1583 C C . GLU A 1 199 ? -1.818 9.195 -5.944 1.00 39.75 199 GLU A C 1
ATOM 1585 O O . GLU A 1 199 ? -2.644 10.077 -6.129 1.00 39.75 199 GLU A O 1
ATOM 1590 N N . THR A 1 200 ? -0.584 9.308 -6.457 1.00 40.00 200 THR A N 1
ATOM 1591 C CA . THR A 1 200 ? -0.145 10.506 -7.216 1.00 40.00 200 THR A CA 1
ATOM 1592 C C . THR A 1 200 ? 0.208 10.233 -8.679 1.00 40.00 200 THR A C 1
ATOM 1594 O O . THR A 1 200 ? 0.936 11.020 -9.283 1.00 40.00 200 THR A O 1
ATOM 1597 N N . LEU A 1 201 ? -0.227 9.110 -9.257 1.00 38.88 201 LEU A N 1
ATOM 1598 C CA . LEU A 1 201 ? -0.025 8.861 -10.686 1.00 38.88 201 LEU A CA 1
ATOM 1599 C C . LEU A 1 201 ? -1.172 9.514 -11.476 1.00 38.88 201 LEU A C 1
ATOM 1601 O O . LEU A 1 201 ? -2.323 9.155 -11.233 1.00 38.88 201 LEU A O 1
ATOM 1605 N N . PRO A 1 202 ? -0.905 10.435 -12.420 1.00 39.62 202 PRO A N 1
ATOM 1606 C CA . PR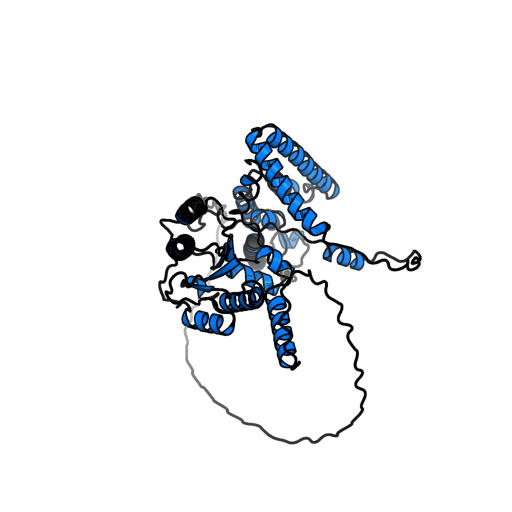O A 1 202 ? -1.920 10.832 -13.386 1.00 39.62 202 PRO A CA 1
ATOM 1607 C C . PRO A 1 202 ? -2.357 9.603 -14.196 1.00 39.62 202 PRO A C 1
ATOM 1609 O O . PRO A 1 202 ? -1.526 8.775 -14.580 1.00 39.62 202 PRO A O 1
ATOM 1612 N N . ASP A 1 203 ? -3.666 9.474 -14.416 1.00 35.53 203 ASP A N 1
ATOM 1613 C CA . ASP A 1 203 ? -4.284 8.374 -15.156 1.00 35.53 203 ASP A CA 1
ATOM 1614 C C . ASP A 1 203 ? -3.655 8.261 -16.558 1.00 35.53 203 ASP A C 1
ATOM 1616 O O . ASP A 1 203 ? -3.845 9.117 -17.417 1.00 35.53 203 ASP A O 1
ATOM 1620 N N . LEU A 1 204 ? -2.883 7.197 -16.804 1.00 41.59 204 LEU A N 1
ATOM 1621 C CA . LEU A 1 204 ? -2.196 6.944 -18.083 1.00 41.59 204 LEU A CA 1
ATOM 1622 C C . LEU A 1 204 ? -3.166 6.594 -19.234 1.00 41.59 204 LEU A C 1
ATOM 1624 O O . LEU A 1 204 ? -2.726 6.162 -20.302 1.00 41.59 204 LEU A O 1
ATOM 1628 N N . ARG A 1 205 ? -4.482 6.743 -19.035 1.00 38.00 205 ARG A N 1
ATOM 1629 C CA . ARG A 1 205 ? -5.510 6.531 -20.064 1.00 38.00 205 ARG A CA 1
ATOM 1630 C C . ARG A 1 205 ? -5.809 7.767 -20.912 1.00 38.00 205 ARG A C 1
ATOM 1632 O O . ARG A 1 205 ? -6.362 7.606 -21.999 1.00 38.00 205 ARG A O 1
ATOM 1639 N N . THR A 1 206 ? -5.389 8.964 -20.513 1.00 37.78 206 THR A N 1
ATOM 1640 C CA . THR A 1 206 ? -5.341 10.111 -21.430 1.00 37.78 206 THR A CA 1
ATOM 1641 C C . THR A 1 206 ? -4.041 10.048 -22.224 1.00 37.78 206 THR A C 1
ATOM 1643 O O . THR A 1 206 ? -2.963 10.338 -21.713 1.00 37.78 206 THR A O 1
ATOM 1646 N N . LYS A 1 207 ? -4.130 9.624 -23.493 1.00 30.88 207 LYS A N 1
ATOM 1647 C CA . LYS A 1 207 ? -3.028 9.755 -24.457 1.00 30.88 207 LYS A CA 1
ATOM 1648 C C . LYS A 1 207 ? -2.572 11.223 -24.465 1.00 30.88 207 LYS A C 1
ATOM 1650 O O . LYS A 1 207 ? -3.374 12.065 -24.862 1.00 30.88 207 LYS A O 1
ATOM 1655 N N . PRO A 1 208 ? -1.333 11.561 -24.073 1.00 35.25 208 PRO A N 1
ATOM 1656 C CA . PRO A 1 208 ? -0.780 12.841 -24.479 1.00 35.25 208 PRO A CA 1
ATOM 1657 C C . PRO A 1 208 ? -0.632 12.805 -26.004 1.00 35.25 208 PRO A C 1
ATOM 1659 O O . PRO A 1 208 ? -0.142 11.807 -26.545 1.00 35.25 208 PRO A O 1
ATOM 1662 N N . ASP A 1 209 ? -1.072 13.863 -26.686 1.00 34.62 209 ASP A N 1
ATOM 1663 C CA . ASP A 1 209 ? -0.771 14.081 -28.100 1.00 34.62 209 ASP A CA 1
ATOM 1664 C C . ASP A 1 209 ? 0.750 14.076 -28.272 1.00 34.62 209 ASP A C 1
ATOM 1666 O O . ASP A 1 209 ? 1.461 15.036 -27.974 1.00 34.62 209 ASP A O 1
ATOM 1670 N N . MET A 1 210 ? 1.266 12.926 -28.696 1.00 35.41 210 MET A N 1
ATOM 1671 C CA . MET A 1 210 ? 2.648 12.780 -29.111 1.00 35.41 210 MET A CA 1
ATOM 1672 C C . MET A 1 210 ? 2.794 13.507 -30.449 1.00 35.41 210 MET A C 1
ATOM 1674 O O . MET A 1 210 ? 2.028 13.209 -31.367 1.00 35.41 210 MET A O 1
ATOM 1678 N N . PRO A 1 211 ? 3.769 14.418 -30.606 1.00 32.28 211 PRO A N 1
ATOM 1679 C CA . PRO A 1 211 ? 4.015 15.047 -31.892 1.00 32.28 211 PRO A CA 1
ATOM 1680 C C . PRO A 1 211 ? 4.329 13.963 -32.925 1.00 32.28 211 PRO A C 1
ATOM 1682 O O . PRO A 1 211 ? 5.239 13.149 -32.737 1.00 32.28 211 PRO A O 1
ATOM 1685 N N . THR A 1 212 ? 3.553 13.947 -34.007 1.00 33.75 212 THR A N 1
ATOM 1686 C CA . THR A 1 212 ? 3.777 13.110 -35.184 1.00 33.75 212 THR A CA 1
ATOM 1687 C C . THR A 1 212 ? 5.120 13.497 -35.792 1.00 33.75 212 THR A C 1
ATOM 1689 O O . THR A 1 212 ? 5.223 14.431 -36.583 1.00 33.75 212 THR A O 1
ATOM 1692 N N . VAL A 1 213 ? 6.184 12.809 -35.384 1.00 31.62 213 VAL A N 1
ATOM 1693 C CA . VAL A 1 213 ? 7.482 12.915 -36.044 1.00 31.62 213 VAL A CA 1
ATOM 1694 C C . VAL A 1 213 ? 7.326 12.240 -37.400 1.00 31.62 213 VAL A C 1
ATOM 1696 O O . VAL A 1 213 ? 7.231 11.016 -37.481 1.00 31.62 213 VAL A O 1
ATOM 1699 N N . ALA A 1 214 ? 7.253 13.051 -38.455 1.00 29.98 214 ALA A N 1
ATOM 1700 C CA . ALA A 1 214 ? 7.338 12.583 -39.827 1.00 29.98 214 ALA A CA 1
ATOM 1701 C C . ALA A 1 214 ? 8.625 11.764 -39.981 1.00 29.98 214 ALA A C 1
ATOM 1703 O O . ALA A 1 214 ? 9.736 12.276 -39.821 1.00 29.98 214 ALA A O 1
ATOM 1704 N N . ALA A 1 215 ? 8.467 10.469 -40.241 1.00 30.02 215 ALA A N 1
ATOM 1705 C CA . ALA A 1 215 ? 9.567 9.593 -40.586 1.00 30.02 215 ALA A CA 1
ATOM 1706 C C . ALA A 1 215 ? 10.096 10.011 -41.964 1.00 30.02 215 ALA A C 1
ATOM 1708 O O . ALA A 1 215 ? 9.574 9.602 -42.997 1.00 30.02 215 ALA A O 1
ATOM 1709 N N . ASN A 1 216 ? 11.132 10.850 -41.976 1.00 31.88 216 ASN A N 1
ATOM 1710 C CA . ASN A 1 216 ? 11.981 11.015 -43.147 1.00 31.88 216 ASN A CA 1
ATOM 1711 C C . ASN A 1 216 ? 12.768 9.716 -43.337 1.00 31.88 216 ASN A C 1
ATOM 1713 O O . ASN A 1 216 ? 13.803 9.499 -42.705 1.00 31.88 216 ASN A O 1
ATOM 1717 N N . TYR A 1 217 ? 12.253 8.841 -44.196 1.00 32.78 217 TYR A N 1
ATOM 1718 C CA . TYR A 1 217 ? 13.025 7.742 -44.756 1.00 32.78 217 TYR A CA 1
ATOM 1719 C C . TYR A 1 217 ? 14.051 8.316 -45.745 1.00 32.78 217 TYR A C 1
ATOM 1721 O O . TYR A 1 217 ? 13.682 9.138 -46.589 1.00 32.78 217 TYR A O 1
ATOM 1729 N N . PRO A 1 218 ? 15.332 7.916 -45.688 1.00 29.30 218 PRO A N 1
ATOM 1730 C CA . PRO A 1 218 ? 16.271 8.253 -46.744 1.00 29.30 218 PRO A CA 1
ATOM 1731 C C . PRO A 1 218 ? 15.849 7.559 -48.048 1.00 29.30 218 PRO A C 1
ATOM 1733 O O . PRO A 1 218 ? 15.724 6.338 -48.110 1.00 29.30 218 PRO A O 1
ATOM 1736 N N . SER A 1 219 ? 15.625 8.369 -49.084 1.00 26.48 219 SER A N 1
ATOM 1737 C CA . SER A 1 219 ? 15.383 7.946 -50.464 1.00 26.48 219 SER A CA 1
ATOM 1738 C C . SER A 1 219 ? 16.568 7.126 -50.974 1.00 26.48 219 SER A C 1
ATOM 1740 O O . SER A 1 219 ? 17.640 7.672 -51.241 1.00 26.48 219 SER A O 1
ATOM 1742 N N . ILE A 1 220 ? 16.370 5.819 -51.136 1.00 28.20 220 ILE A N 1
ATOM 1743 C CA . ILE A 1 220 ? 17.300 4.961 -51.867 1.00 28.20 220 ILE A CA 1
ATOM 1744 C C . ILE A 1 220 ? 17.154 5.290 -53.352 1.00 28.20 220 ILE A C 1
ATOM 1746 O O . ILE A 1 220 ? 16.111 5.064 -53.961 1.00 28.20 220 ILE A O 1
ATOM 1750 N N . VAL A 1 221 ? 18.221 5.843 -53.921 1.00 27.25 221 VAL A N 1
ATOM 1751 C CA . VAL A 1 221 ? 18.403 6.012 -55.361 1.00 27.25 221 VAL A CA 1
ATOM 1752 C C . VAL A 1 221 ? 18.503 4.621 -55.990 1.00 27.25 221 VAL A C 1
ATOM 1754 O O . VAL A 1 221 ? 19.526 3.949 -55.875 1.00 27.25 221 VAL A O 1
ATOM 1757 N N . THR A 1 222 ? 17.434 4.172 -56.644 1.00 27.16 222 THR A N 1
ATOM 1758 C CA . THR A 1 222 ? 17.469 3.015 -57.543 1.00 27.16 222 THR A CA 1
ATOM 1759 C C . THR A 1 222 ? 18.103 3.435 -58.863 1.00 27.16 222 THR A C 1
ATOM 1761 O O . THR A 1 222 ? 17.573 4.294 -59.567 1.00 27.16 222 THR A O 1
ATOM 1764 N N . SER A 1 223 ? 19.246 2.829 -59.187 1.00 28.95 223 SER A N 1
ATOM 1765 C CA . SER A 1 223 ? 19.809 2.842 -60.536 1.00 28.95 223 SER A CA 1
ATOM 1766 C C . SER A 1 223 ? 19.162 1.743 -61.386 1.00 28.95 223 SER A C 1
ATOM 1768 O O . SER A 1 223 ? 18.630 0.762 -60.871 1.00 28.95 223 SER A O 1
ATOM 1770 N N . ASN A 1 224 ? 19.135 2.002 -62.690 1.00 28.31 224 ASN A N 1
ATOM 1771 C CA . ASN A 1 224 ? 18.208 1.452 -63.667 1.00 28.31 224 ASN A CA 1
ATOM 1772 C C . ASN A 1 224 ? 18.343 -0.045 -63.980 1.00 28.31 224 ASN A C 1
ATOM 1774 O O . ASN A 1 224 ? 19.403 -0.656 -63.881 1.00 28.31 224 ASN A O 1
ATOM 1778 N N . ALA A 1 225 ? 17.204 -0.553 -64.446 1.00 29.17 225 ALA A N 1
ATOM 1779 C CA . ALA A 1 225 ? 16.925 -1.852 -65.029 1.00 29.17 225 ALA A CA 1
ATOM 1780 C C . ALA A 1 225 ? 17.731 -2.188 -66.295 1.00 29.17 225 ALA A C 1
ATOM 1782 O O . ALA A 1 225 ? 18.128 -1.288 -67.029 1.00 29.17 225 ALA A O 1
ATOM 1783 N N . LEU A 1 226 ? 17.865 -3.499 -66.543 1.00 29.02 226 LEU A N 1
ATOM 1784 C CA . LEU A 1 226 ? 17.687 -4.287 -67.786 1.00 29.02 226 LEU A CA 1
ATOM 1785 C C . LEU A 1 226 ? 18.159 -5.721 -67.426 1.00 29.02 226 LEU A C 1
ATOM 1787 O O . LEU A 1 226 ? 19.238 -5.861 -66.870 1.00 29.02 226 LEU A O 1
ATOM 1791 N N . GLY A 1 227 ? 17.472 -6.842 -67.646 1.00 26.72 227 GLY A N 1
ATOM 1792 C CA . GLY A 1 227 ? 16.220 -7.175 -68.311 1.00 26.72 227 GLY A CA 1
ATOM 1793 C C . GLY A 1 227 ? 15.989 -8.702 -68.231 1.00 26.72 227 GLY A C 1
ATOM 1794 O O . GLY A 1 227 ? 16.754 -9.409 -67.581 1.00 26.72 227 GLY A O 1
ATOM 1795 N N . PHE A 1 228 ? 14.972 -9.159 -68.969 1.00 26.50 228 PHE A N 1
ATOM 1796 C CA . PHE A 1 228 ? 14.611 -10.544 -69.332 1.00 26.50 228 PHE A CA 1
ATOM 1797 C C . PHE A 1 228 ? 13.725 -11.374 -68.379 1.00 26.50 228 PHE A C 1
ATOM 1799 O O . PHE A 1 228 ? 14.175 -12.002 -67.430 1.00 26.50 228 PHE A O 1
ATOM 1806 N N . ASN A 1 229 ? 12.427 -11.345 -68.722 1.00 30.00 229 ASN A N 1
ATOM 1807 C CA . ASN A 1 229 ? 11.496 -12.459 -68.964 1.00 30.00 229 ASN A CA 1
ATOM 1808 C C . ASN A 1 229 ? 11.855 -13.847 -68.409 1.00 30.00 229 ASN A C 1
ATOM 1810 O O . ASN A 1 229 ? 12.829 -14.437 -68.853 1.00 30.00 229 ASN A O 1
ATOM 1814 N N . GLU A 1 230 ? 10.936 -14.442 -67.641 1.00 27.84 230 GLU A N 1
ATOM 1815 C CA . GLU A 1 230 ? 10.147 -15.589 -68.121 1.00 27.84 230 GLU A CA 1
ATOM 1816 C C . GLU A 1 230 ? 8.987 -15.926 -67.166 1.00 27.84 230 GLU A C 1
ATOM 1818 O O . GLU A 1 230 ? 9.135 -16.010 -65.950 1.00 27.84 230 GLU A O 1
ATOM 1823 N N . VAL A 1 231 ? 7.811 -16.094 -67.768 1.00 32.75 231 VAL A N 1
ATOM 1824 C CA . VAL A 1 231 ? 6.592 -16.698 -67.214 1.00 32.75 231 VAL A CA 1
ATOM 1825 C C . VAL A 1 231 ? 6.578 -18.142 -67.727 1.00 32.75 231 VAL A C 1
ATOM 1827 O O . VAL A 1 231 ? 6.911 -18.350 -68.894 1.00 32.75 231 VAL A O 1
ATOM 1830 N N . PRO A 1 232 ? 6.173 -19.136 -66.919 1.00 38.09 232 PRO A N 1
ATOM 1831 C CA . PRO A 1 232 ? 4.916 -19.799 -67.270 1.00 38.09 232 PRO A CA 1
ATOM 1832 C C . PRO A 1 232 ? 3.989 -20.096 -66.082 1.00 38.09 232 PRO A C 1
ATOM 1834 O O . PRO A 1 232 ? 4.395 -20.477 -64.989 1.00 38.09 232 PRO A O 1
ATOM 1837 N N . GLN A 1 233 ? 2.701 -19.955 -66.387 1.00 31.50 233 GLN A N 1
ATOM 1838 C CA . GLN A 1 233 ? 1.538 -20.497 -65.688 1.00 31.50 233 GLN A CA 1
ATOM 1839 C C . GLN A 1 233 ? 1.625 -22.031 -65.540 1.00 31.50 233 GLN A C 1
ATOM 1841 O O . GLN A 1 233 ? 2.168 -22.673 -66.434 1.00 31.50 233 GLN A O 1
ATOM 1846 N N . TYR A 1 234 ? 1.007 -22.617 -64.502 1.00 28.98 234 TYR A N 1
ATOM 1847 C CA . TYR A 1 234 ? -0.142 -23.542 -64.639 1.00 28.98 234 TYR A CA 1
ATOM 1848 C C . TYR A 1 234 ? -0.691 -24.041 -63.274 1.00 28.98 234 TYR A C 1
ATOM 1850 O O . TYR A 1 234 ? 0.055 -24.480 -62.407 1.00 28.98 234 TYR A O 1
ATOM 1858 N N . THR A 1 235 ? -2.023 -23.932 -63.152 1.00 29.22 235 THR A N 1
ATOM 1859 C CA . THR A 1 235 ? -3.041 -24.783 -62.478 1.00 29.22 235 THR A CA 1
ATOM 1860 C C . THR A 1 235 ? -2.847 -25.363 -61.069 1.00 29.22 235 THR A C 1
ATOM 1862 O O . THR A 1 235 ? -2.106 -26.314 -60.853 1.00 29.22 235 THR A O 1
ATOM 1865 N N . ASP A 1 236 ? -3.671 -24.848 -60.151 1.00 34.47 236 ASP A N 1
ATOM 1866 C CA . ASP A 1 236 ? -4.860 -25.504 -59.569 1.00 34.47 236 ASP A CA 1
ATOM 1867 C C . ASP A 1 236 ? -4.892 -27.045 -59.492 1.00 34.47 236 ASP A C 1
ATOM 1869 O O . ASP A 1 236 ? -4.927 -27.719 -60.521 1.00 34.47 236 ASP A O 1
ATOM 1873 N N . SER A 1 237 ? -4.970 -27.579 -58.266 1.00 32.94 237 SER A N 1
ATOM 1874 C CA . SER A 1 237 ? -5.686 -28.817 -57.908 1.00 32.94 237 SER A CA 1
ATOM 1875 C C . SER A 1 237 ? -5.750 -28.965 -56.380 1.00 32.94 237 SER A C 1
ATOM 1877 O O . SER A 1 237 ? -4.774 -29.336 -55.728 1.00 32.94 237 SER A O 1
ATOM 1879 N N . GLN A 1 238 ? -6.931 -28.725 -55.813 1.00 35.06 238 GLN A N 1
ATOM 1880 C CA . GLN A 1 238 ? -7.417 -29.435 -54.622 1.00 35.06 238 GLN A CA 1
ATOM 1881 C C . GLN A 1 238 ? -7.640 -30.928 -54.983 1.00 35.06 238 GLN A C 1
ATOM 1883 O O . GLN A 1 238 ? -7.827 -31.217 -56.168 1.00 35.06 238 GLN A O 1
ATOM 1888 N N . PRO A 1 239 ? -7.645 -31.891 -54.033 1.00 47.59 239 PRO A N 1
ATOM 1889 C CA . PRO A 1 239 ? -8.854 -32.092 -53.230 1.00 47.59 239 PRO A CA 1
ATOM 1890 C C . PRO A 1 239 ? -8.654 -32.667 -51.810 1.00 47.59 239 PRO A C 1
ATOM 1892 O O . PRO A 1 239 ? -7.567 -33.002 -51.350 1.00 47.59 239 PRO A O 1
ATOM 1895 N N . GLU A 1 240 ? -9.802 -32.730 -51.147 1.00 32.81 240 GLU A N 1
ATOM 1896 C CA . GLU A 1 240 ? -10.170 -33.201 -49.815 1.00 32.81 240 GLU A CA 1
ATOM 1897 C C . GLU A 1 240 ? -9.734 -34.628 -49.415 1.00 32.81 240 GLU A C 1
ATOM 1899 O O . GLU A 1 240 ? -9.644 -35.538 -50.234 1.00 32.81 240 GLU A O 1
ATOM 1904 N N . SER A 1 241 ? -9.590 -34.849 -48.104 1.00 33.25 241 SER A N 1
ATOM 1905 C CA . SER A 1 241 ? -10.251 -35.914 -47.307 1.00 33.25 241 SER A CA 1
ATOM 1906 C C . SER A 1 241 ? -9.762 -35.775 -45.851 1.00 33.25 241 SER A C 1
ATOM 1908 O O . SER A 1 241 ? -8.578 -35.547 -45.626 1.00 33.25 241 SER A O 1
ATOM 1910 N N . SER A 1 242 ? -10.586 -35.593 -44.812 1.00 36.12 242 SER A N 1
ATOM 1911 C CA . SER A 1 242 ? -11.602 -36.471 -44.201 1.00 36.12 242 SER A CA 1
ATOM 1912 C C . SER A 1 242 ? -11.055 -37.817 -43.695 1.00 36.12 242 SER A C 1
ATOM 1914 O O . SER A 1 242 ? -10.101 -38.351 -44.243 1.00 36.12 242 SER A O 1
ATOM 1916 N N . PHE A 1 243 ? -11.695 -38.320 -42.627 1.00 31.25 243 PHE A N 1
ATOM 1917 C CA . PHE A 1 243 ? -11.340 -39.428 -41.713 1.00 31.25 243 PHE A CA 1
ATOM 1918 C C . PHE A 1 243 ? -10.466 -39.050 -40.505 1.00 31.25 243 PHE A C 1
ATOM 1920 O O . PHE A 1 243 ? -9.455 -38.379 -40.634 1.00 31.25 243 PHE A O 1
ATOM 1927 N N . SER A 1 244 ? -10.734 -39.481 -39.274 1.00 34.94 244 SER A N 1
ATOM 1928 C CA . SER A 1 244 ? -11.916 -40.033 -38.596 1.00 34.94 244 SER A CA 1
ATOM 1929 C C . SER A 1 244 ? -11.503 -40.226 -37.138 1.00 34.94 244 SER A C 1
ATOM 1931 O O . SER A 1 244 ? -10.372 -40.618 -36.852 1.00 34.94 244 SER A O 1
ATOM 1933 N N . ALA A 1 245 ? -12.429 -39.962 -36.224 1.00 37.53 245 ALA A N 1
ATOM 1934 C CA . ALA A 1 245 ? -12.309 -40.300 -34.816 1.00 37.53 245 ALA A CA 1
ATOM 1935 C C . ALA A 1 245 ? -12.254 -41.824 -34.627 1.00 37.53 245 ALA A C 1
ATOM 1937 O O . ALA A 1 245 ? -13.100 -42.535 -35.165 1.00 37.53 245 ALA A O 1
ATOM 1938 N N . GLU A 1 246 ? -11.324 -42.313 -33.806 1.00 35.34 246 GLU A N 1
ATOM 1939 C CA . GLU A 1 246 ? -11.426 -43.661 -33.254 1.00 35.34 246 GLU A CA 1
ATOM 1940 C C . GLU A 1 246 ? -11.031 -43.677 -31.775 1.00 35.34 246 GLU A C 1
ATOM 1942 O O . GLU A 1 246 ? -9.888 -43.488 -31.360 1.00 35.34 246 GLU A O 1
ATOM 1947 N N . THR A 1 247 ? -12.068 -43.878 -30.978 1.00 36.88 247 THR A N 1
ATOM 1948 C CA . THR A 1 247 ? -12.095 -44.139 -29.550 1.00 36.88 247 THR A CA 1
ATOM 1949 C C . THR A 1 247 ? -11.513 -45.527 -29.283 1.00 36.88 247 THR A C 1
ATOM 1951 O O . THR A 1 247 ? -12.055 -46.518 -29.768 1.00 36.88 247 THR A O 1
ATOM 1954 N N . ARG A 1 248 ? -10.474 -45.647 -28.447 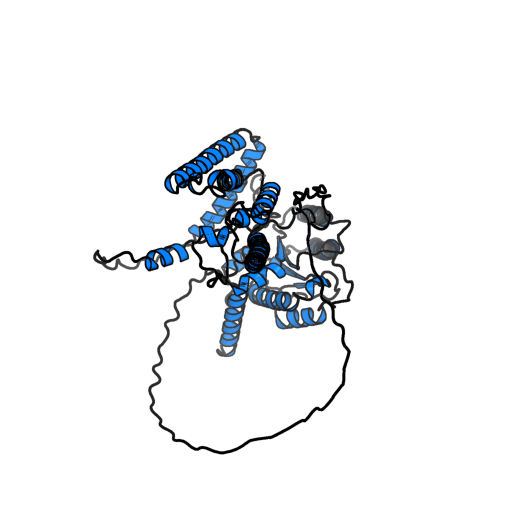1.00 34.75 248 ARG A N 1
ATOM 1955 C CA . ARG A 1 248 ? -10.126 -46.931 -27.811 1.00 34.75 248 ARG A CA 1
ATOM 1956 C C . ARG A 1 248 ? -9.915 -46.785 -26.311 1.00 34.75 248 ARG A C 1
ATOM 1958 O O . ARG A 1 248 ? -8.862 -46.392 -25.823 1.00 34.75 248 ARG A O 1
ATOM 1965 N N . ASN A 1 249 ? -10.979 -47.161 -25.611 1.00 35.53 249 ASN A N 1
ATOM 1966 C CA . ASN A 1 249 ? -10.997 -47.654 -24.243 1.00 35.53 249 ASN A CA 1
ATOM 1967 C C . ASN A 1 249 ? -10.219 -48.977 -24.188 1.00 35.53 249 ASN A C 1
ATOM 1969 O O . ASN A 1 249 ? -10.608 -49.929 -24.863 1.00 35.53 249 ASN A O 1
ATOM 1973 N N . ILE A 1 250 ? -9.173 -49.066 -23.367 1.00 36.12 250 ILE A N 1
ATOM 1974 C CA . ILE A 1 250 ? -8.604 -50.352 -22.944 1.00 36.12 250 ILE A CA 1
ATOM 1975 C C . ILE A 1 250 ? -8.315 -50.261 -21.444 1.00 36.12 250 ILE A C 1
ATOM 1977 O O . ILE A 1 250 ? -7.398 -49.572 -21.003 1.00 36.12 250 ILE A O 1
ATOM 1981 N N . GLY A 1 251 ? -9.143 -50.955 -20.662 1.00 34.31 251 GLY A N 1
ATOM 1982 C CA . GLY A 1 251 ? -8.954 -51.148 -19.232 1.00 34.31 251 GLY A CA 1
ATOM 1983 C C . GLY A 1 251 ? -7.868 -52.180 -18.944 1.00 34.31 251 GLY A C 1
ATOM 1984 O O . GLY A 1 251 ? -7.811 -53.219 -19.593 1.00 34.31 251 GLY A O 1
ATOM 1985 N N . TRP A 1 252 ? -7.033 -51.893 -17.944 1.00 31.86 252 TRP A N 1
ATOM 1986 C CA . TRP A 1 252 ? -6.071 -52.833 -17.366 1.00 31.86 252 TRP A CA 1
ATOM 1987 C C . TRP A 1 252 ? -5.963 -52.623 -15.852 1.00 31.86 252 TRP A C 1
ATOM 1989 O O . TRP A 1 252 ? -5.378 -51.649 -15.385 1.00 31.86 252 TRP A O 1
ATOM 1999 N N . ARG A 1 253 ? -6.501 -53.576 -15.090 1.00 35.53 253 ARG A N 1
ATOM 2000 C CA . ARG A 1 253 ? -6.024 -54.076 -13.785 1.00 35.53 253 ARG A CA 1
ATOM 2001 C C . ARG A 1 253 ? -6.642 -55.474 -13.603 1.00 35.53 253 ARG A C 1
ATOM 2003 O O . ARG A 1 253 ? -7.690 -55.706 -14.203 1.00 35.53 253 ARG A O 1
ATOM 2010 N N . PRO A 1 254 ? -6.107 -56.369 -12.752 1.00 47.19 254 PRO A N 1
ATOM 2011 C CA . PRO A 1 254 ? -4.944 -56.242 -11.865 1.00 47.19 254 PRO A CA 1
ATOM 2012 C C . PRO A 1 254 ? -3.930 -57.392 -12.046 1.00 47.19 254 PRO A C 1
ATOM 2014 O O . PRO A 1 254 ? -4.263 -58.446 -12.576 1.00 47.19 254 PRO A O 1
ATOM 2017 N N . ASN A 1 255 ? -2.711 -57.252 -11.515 1.00 34.69 255 ASN A N 1
ATOM 2018 C CA . ASN A 1 255 ? -2.042 -58.447 -11.010 1.00 34.69 255 ASN A CA 1
ATOM 2019 C C . ASN A 1 255 ? -1.195 -58.179 -9.767 1.00 34.69 255 ASN A C 1
ATOM 2021 O O . ASN A 1 255 ? -0.485 -57.180 -9.651 1.00 34.69 255 ASN A O 1
ATOM 2025 N N . SER A 1 256 ? -1.366 -59.104 -8.834 1.00 39.59 256 SER A N 1
ATOM 2026 C CA . SER A 1 256 ? -0.746 -59.239 -7.528 1.00 39.59 256 SER A CA 1
ATOM 2027 C C . SER A 1 256 ? 0.732 -59.603 -7.640 1.00 39.59 256 SER A C 1
ATOM 2029 O O . SER A 1 256 ? 1.082 -60.561 -8.323 1.00 39.59 256 SER A O 1
ATOM 2031 N N . GLY A 1 257 ? 1.578 -58.892 -6.898 1.00 34.41 257 GLY A N 1
ATOM 2032 C CA . GLY A 1 257 ? 2.988 -59.217 -6.702 1.00 34.41 257 GLY A CA 1
ATOM 2033 C C . GLY A 1 257 ? 3.346 -59.073 -5.231 1.00 34.41 257 GLY A C 1
ATOM 2034 O O . GLY A 1 257 ? 3.586 -57.977 -4.738 1.00 34.41 257 GLY A O 1
ATOM 2035 N N . HIS A 1 258 ? 3.307 -60.200 -4.536 1.00 39.59 258 HIS A N 1
ATOM 2036 C CA . HIS A 1 258 ? 3.642 -60.398 -3.135 1.00 39.59 258 HIS A CA 1
ATOM 2037 C C . HIS A 1 258 ? 5.170 -60.340 -2.963 1.00 39.59 258 HIS A C 1
ATOM 2039 O O . HIS A 1 258 ? 5.856 -61.227 -3.459 1.00 39.59 258 HIS A O 1
ATOM 2045 N N . LEU A 1 259 ? 5.719 -59.346 -2.251 1.00 35.84 259 LEU A N 1
ATOM 2046 C CA . LEU A 1 259 ? 7.123 -59.369 -1.820 1.00 35.84 259 LEU A CA 1
ATOM 2047 C C . LEU A 1 259 ? 7.297 -58.891 -0.371 1.00 35.84 259 LEU A C 1
ATOM 2049 O O . LEU A 1 259 ? 7.112 -57.729 -0.029 1.00 35.84 259 LEU A O 1
ATOM 2053 N N . SER A 1 260 ? 7.646 -59.885 0.445 1.00 38.50 260 SER A N 1
ATOM 2054 C CA . SER A 1 260 ? 8.563 -59.903 1.584 1.00 38.50 260 SER A CA 1
ATOM 2055 C C . SER A 1 260 ? 8.667 -58.693 2.518 1.00 38.50 260 SER A C 1
ATOM 2057 O O . SER A 1 260 ? 9.374 -57.716 2.279 1.00 38.50 260 SER A O 1
ATOM 2059 N N . ARG A 1 261 ? 8.078 -58.900 3.702 1.00 37.69 261 ARG A N 1
ATOM 2060 C CA . ARG A 1 261 ? 8.486 -58.323 4.986 1.00 37.69 261 ARG A CA 1
ATOM 2061 C C . ARG A 1 261 ? 9.979 -58.564 5.241 1.00 37.69 261 ARG A C 1
ATOM 2063 O O . ARG A 1 261 ? 10.379 -59.701 5.466 1.00 37.69 261 ARG A O 1
ATOM 2070 N N . HIS A 1 262 ? 10.737 -57.486 5.403 1.00 39.84 262 HIS A N 1
ATOM 2071 C CA . HIS A 1 262 ? 11.837 -57.460 6.361 1.00 39.84 262 HIS A CA 1
ATOM 2072 C C . HIS A 1 262 ? 11.595 -56.326 7.355 1.00 39.84 262 HIS A C 1
ATOM 2074 O O . HIS A 1 262 ? 11.637 -55.146 7.020 1.00 39.84 262 HIS A O 1
ATOM 2080 N N . ASN A 1 263 ? 11.291 -56.731 8.588 1.00 45.34 263 ASN A N 1
ATOM 2081 C CA . ASN A 1 263 ? 11.372 -55.892 9.769 1.00 45.34 263 ASN A CA 1
ATOM 2082 C C . ASN A 1 263 ? 12.850 -55.706 10.112 1.00 45.34 263 ASN A C 1
ATOM 2084 O O . ASN A 1 263 ? 13.494 -56.642 10.581 1.00 45.34 263 ASN A O 1
ATOM 2088 N N . THR A 1 264 ? 13.355 -54.491 9.964 1.00 41.84 264 THR A N 1
ATOM 2089 C CA . THR A 1 264 ? 14.519 -54.018 10.713 1.00 41.84 264 THR A CA 1
ATOM 2090 C C . THR A 1 264 ? 14.119 -52.727 11.400 1.00 41.84 264 THR A C 1
ATOM 2092 O O . THR A 1 264 ? 13.998 -51.661 10.801 1.00 41.84 264 THR A O 1
ATOM 2095 N N . GLY A 1 265 ? 13.828 -52.867 12.692 1.00 46.59 265 GLY A N 1
ATOM 2096 C CA . GLY A 1 265 ? 13.654 -51.744 13.587 1.00 46.59 265 GLY A CA 1
ATOM 2097 C C . GLY A 1 265 ? 14.959 -50.970 13.703 1.00 46.59 265 GLY A C 1
ATOM 2098 O O . GLY A 1 265 ? 15.995 -51.545 14.011 1.00 46.59 265 GLY A O 1
ATOM 2099 N N . LEU A 1 266 ? 14.876 -49.664 13.476 1.00 41.22 266 LEU A N 1
ATOM 2100 C CA . LEU A 1 266 ? 15.695 -48.652 14.131 1.00 41.22 266 LEU A CA 1
ATOM 2101 C C . LEU A 1 266 ? 14.990 -47.307 13.906 1.00 41.22 266 LEU A C 1
ATOM 2103 O O . LEU A 1 266 ? 15.286 -46.556 12.981 1.00 41.22 266 LEU A O 1
ATOM 2107 N N . THR A 1 267 ? 13.977 -47.002 14.719 1.00 38.97 267 THR A N 1
ATOM 2108 C CA . THR A 1 267 ? 13.421 -45.645 14.760 1.00 38.97 267 THR A CA 1
ATOM 2109 C C . THR A 1 267 ? 14.396 -44.758 15.519 1.00 38.97 267 THR A C 1
ATOM 2111 O O . THR A 1 267 ? 14.248 -44.528 16.721 1.00 38.97 267 THR A O 1
ATOM 2114 N N . SER A 1 268 ? 15.405 -44.262 14.808 1.00 39.25 268 SER A N 1
ATOM 2115 C CA . SER A 1 268 ? 16.243 -43.148 15.235 1.00 39.25 268 SER A CA 1
ATOM 2116 C C . SER A 1 268 ? 15.344 -41.923 15.363 1.00 39.25 268 SER A C 1
ATOM 2118 O O . SER A 1 268 ? 15.129 -41.172 14.413 1.00 39.25 268 SER A O 1
ATOM 2120 N N . ARG A 1 269 ? 14.747 -41.749 16.544 1.00 39.25 269 ARG A N 1
ATOM 2121 C CA . ARG A 1 269 ? 14.015 -40.547 16.940 1.00 39.25 269 ARG A CA 1
ATOM 2122 C C . ARG A 1 269 ? 15.049 -39.430 17.093 1.00 39.25 269 ARG A C 1
ATOM 2124 O O . ARG A 1 269 ? 15.444 -39.072 18.198 1.00 39.25 269 ARG A O 1
ATOM 2131 N N . THR A 1 270 ? 15.520 -38.886 15.975 1.00 39.28 270 THR A N 1
ATOM 2132 C CA . THR A 1 270 ? 16.219 -37.606 15.947 1.00 39.28 270 THR A CA 1
ATOM 2133 C C . THR A 1 270 ? 15.219 -36.568 16.436 1.00 39.28 270 THR A C 1
ATOM 2135 O O . THR A 1 270 ? 14.385 -36.059 15.686 1.00 39.28 270 THR A O 1
ATOM 2138 N N . ARG A 1 271 ? 15.255 -36.291 17.746 1.00 40.31 271 ARG A N 1
ATOM 2139 C CA . ARG A 1 271 ? 14.692 -35.074 18.326 1.00 40.31 271 ARG A CA 1
ATOM 2140 C C . ARG A 1 271 ? 15.385 -33.929 17.599 1.00 40.31 271 ARG A C 1
ATOM 2142 O O . ARG A 1 271 ? 16.473 -33.524 17.985 1.00 40.31 271 ARG A O 1
ATOM 2149 N N . LYS A 1 272 ? 14.769 -33.437 16.522 1.00 42.59 272 LYS A N 1
ATOM 2150 C CA . LYS A 1 272 ? 15.057 -32.103 16.009 1.00 42.59 272 LYS A CA 1
ATOM 2151 C C . LYS A 1 272 ? 14.782 -31.179 17.184 1.00 42.59 272 LYS A C 1
ATOM 2153 O O . LYS A 1 272 ? 13.624 -30.973 17.546 1.00 42.59 272 LYS A O 1
ATOM 2158 N N . THR A 1 273 ? 15.844 -30.731 17.840 1.00 41.53 273 THR A N 1
ATOM 2159 C CA . THR A 1 273 ? 15.818 -29.618 18.777 1.00 41.53 273 THR A CA 1
ATOM 2160 C C . THR A 1 273 ? 15.171 -28.478 18.011 1.00 41.53 273 THR A C 1
ATOM 2162 O O . THR A 1 273 ? 15.751 -27.929 17.078 1.00 41.53 273 THR A O 1
ATOM 2165 N N . LEU A 1 274 ? 13.894 -28.232 18.310 1.00 43.47 274 LEU A N 1
ATOM 2166 C CA . LEU A 1 274 ? 13.161 -27.096 17.784 1.00 43.47 274 LEU A CA 1
ATOM 2167 C C . LEU A 1 274 ? 13.936 -25.880 18.264 1.00 43.47 274 LEU A C 1
ATOM 2169 O O . LEU A 1 274 ? 13.902 -25.558 19.450 1.00 43.47 274 LEU A O 1
ATOM 2173 N N . ILE A 1 275 ? 14.695 -25.278 17.350 1.00 44.59 275 ILE A N 1
ATOM 2174 C CA . ILE A 1 275 ? 15.325 -23.983 17.560 1.00 44.59 275 ILE A CA 1
ATOM 2175 C C . ILE A 1 275 ? 14.205 -23.087 18.078 1.00 44.59 275 ILE A C 1
ATOM 2177 O O . ILE A 1 275 ? 13.171 -22.951 17.421 1.00 44.59 275 ILE A O 1
ATOM 2181 N N . SER A 1 276 ? 14.372 -22.590 19.303 1.00 44.00 276 SER A N 1
ATOM 2182 C CA . SER A 1 276 ? 13.434 -21.676 19.940 1.00 44.00 276 SER A CA 1
ATOM 2183 C C . SER A 1 276 ? 13.445 -20.392 19.123 1.00 44.00 276 SER A C 1
ATOM 2185 O O . SER A 1 276 ? 14.277 -19.516 19.341 1.00 44.00 276 SER A O 1
ATOM 2187 N N . ILE A 1 277 ? 12.579 -20.331 18.112 1.00 48.56 277 ILE A N 1
ATOM 2188 C CA . ILE A 1 277 ? 12.396 -19.148 17.281 1.00 48.56 277 ILE A CA 1
ATOM 2189 C C . ILE A 1 277 ? 12.006 -18.020 18.233 1.00 48.56 277 ILE A C 1
ATOM 2191 O O . ILE A 1 277 ? 11.073 -18.175 19.024 1.00 48.56 277 ILE A O 1
ATOM 2195 N N . SER A 1 278 ? 12.762 -16.922 18.186 1.00 57.38 278 SER A N 1
ATOM 2196 C CA . SER A 1 278 ? 12.502 -15.745 19.010 1.00 57.38 278 SER A CA 1
ATOM 2197 C C . SER A 1 278 ? 11.018 -15.353 18.909 1.00 57.38 278 SER A C 1
ATOM 2199 O O . SER A 1 278 ? 10.476 -15.313 17.795 1.00 57.38 278 SER A O 1
ATOM 2201 N N . PRO A 1 279 ? 10.352 -15.051 20.041 1.00 57.75 279 PRO A N 1
ATOM 2202 C CA . PRO A 1 279 ? 8.930 -14.705 20.083 1.00 57.75 279 PRO A CA 1
ATOM 2203 C C . PRO A 1 279 ? 8.567 -13.431 19.296 1.00 57.75 279 PRO A C 1
ATOM 2205 O O . PRO A 1 279 ? 7.384 -13.129 19.164 1.00 57.75 279 PRO A O 1
ATOM 2208 N N . TYR A 1 280 ? 9.555 -12.718 18.744 1.00 61.62 280 TYR A N 1
ATOM 2209 C CA . TYR A 1 280 ? 9.387 -11.468 17.994 1.00 61.62 280 TYR A CA 1
ATOM 2210 C C . TYR A 1 280 ? 9.771 -11.573 16.515 1.00 61.62 280 TYR A C 1
ATOM 2212 O O . TYR A 1 280 ? 10.043 -10.569 15.861 1.00 61.62 280 TYR A O 1
ATOM 2220 N N . THR A 1 281 ? 9.814 -12.783 15.959 1.00 70.38 281 THR A N 1
ATOM 2221 C CA . THR A 1 281 ? 10.024 -12.925 14.515 1.00 70.38 281 THR A CA 1
ATOM 2222 C C . THR A 1 281 ? 8.790 -12.453 13.745 1.00 70.38 281 THR A C 1
ATOM 2224 O O . THR A 1 281 ? 7.661 -12.842 14.036 1.00 70.38 281 THR A O 1
ATOM 2227 N N . TYR A 1 282 ? 9.005 -11.575 12.764 1.00 78.69 282 TYR A N 1
ATOM 2228 C CA . TYR A 1 282 ? 7.957 -11.118 11.858 1.00 78.69 282 TYR A CA 1
ATOM 2229 C C . TYR A 1 282 ? 7.407 -12.311 11.067 1.00 78.69 282 TYR A C 1
ATOM 2231 O O . TYR A 1 282 ? 8.129 -12.945 10.298 1.00 78.69 282 TYR A O 1
ATOM 2239 N N . GLU A 1 283 ? 6.124 -12.611 11.260 1.00 85.12 283 GLU A N 1
ATOM 2240 C CA . GLU A 1 283 ? 5.437 -13.706 10.577 1.00 85.12 283 GLU A CA 1
ATOM 2241 C C . GLU A 1 283 ? 4.591 -13.167 9.431 1.00 85.12 283 GLU A C 1
ATOM 2243 O O . GLU A 1 283 ? 3.750 -12.284 9.623 1.00 85.12 283 GLU A O 1
ATOM 2248 N N . ASN A 1 284 ? 4.737 -13.771 8.255 1.00 87.81 284 ASN A N 1
ATOM 2249 C CA . ASN A 1 284 ? 3.805 -13.531 7.164 1.00 87.81 284 ASN A CA 1
ATOM 2250 C C . ASN A 1 284 ? 2.444 -14.196 7.432 1.00 87.81 284 ASN A C 1
ATOM 2252 O O . ASN A 1 284 ? 2.318 -15.037 8.319 1.00 87.81 284 ASN A O 1
ATOM 2256 N N . VAL A 1 285 ? 1.416 -13.849 6.653 1.00 87.69 285 VAL A N 1
ATOM 2257 C CA . VAL A 1 285 ? 0.044 -14.358 6.863 1.00 87.69 285 VAL A CA 1
ATOM 2258 C C . VAL A 1 285 ? -0.023 -15.889 6.765 1.00 87.69 285 VAL A C 1
ATOM 2260 O O . VAL A 1 285 ? -0.718 -16.518 7.555 1.00 87.69 285 VAL A O 1
ATOM 2263 N N . LEU A 1 286 ? 0.744 -16.510 5.863 1.00 89.81 286 LEU A N 1
ATOM 2264 C CA . LEU A 1 286 ? 0.789 -17.970 5.715 1.00 89.81 286 LEU A CA 1
ATOM 2265 C C . LEU A 1 286 ? 1.455 -18.640 6.926 1.00 89.81 286 LEU A C 1
ATOM 2267 O O . LEU A 1 286 ? 0.924 -19.609 7.460 1.00 89.81 286 LEU A O 1
ATOM 2271 N N . GLN A 1 287 ? 2.584 -18.099 7.390 1.00 89.88 287 GLN A N 1
ATOM 2272 C CA . GLN A 1 287 ? 3.306 -18.569 8.578 1.00 89.88 287 GLN A CA 1
ATOM 2273 C C . GLN A 1 287 ? 2.452 -18.410 9.837 1.00 89.88 287 GLN A C 1
ATOM 2275 O O . GLN A 1 287 ? 2.348 -19.335 10.640 1.00 89.88 287 GLN A O 1
ATOM 2280 N N . ALA A 1 288 ? 1.802 -17.253 9.974 1.00 90.75 288 ALA A N 1
ATOM 2281 C CA . ALA A 1 288 ? 0.861 -16.967 11.041 1.00 90.75 288 ALA A CA 1
ATOM 2282 C C . ALA A 1 288 ? -0.286 -17.983 11.043 1.00 90.75 288 ALA A C 1
ATOM 2284 O O . ALA A 1 288 ? -0.575 -18.565 12.088 1.00 90.75 288 ALA A O 1
ATOM 2285 N N . ARG A 1 289 ? -0.903 -18.237 9.881 1.00 93.88 289 ARG A N 1
ATOM 2286 C CA . ARG A 1 289 ? -1.990 -19.210 9.759 1.00 93.88 289 ARG A CA 1
ATOM 2287 C C . ARG A 1 289 ? -1.531 -20.619 10.107 1.00 93.88 289 ARG A C 1
ATOM 2289 O O . ARG A 1 289 ? -2.169 -21.284 10.916 1.00 93.88 289 ARG A O 1
ATOM 2296 N N . GLU A 1 290 ? -0.398 -21.054 9.565 1.00 93.25 290 GLU A N 1
ATOM 2297 C CA . GLU A 1 290 ? 0.148 -22.380 9.843 1.00 93.25 290 GLU A CA 1
ATOM 2298 C C . GLU A 1 290 ? 0.461 -22.565 11.336 1.00 93.25 290 GLU A C 1
ATOM 2300 O O . GLU A 1 290 ? 0.165 -23.618 11.912 1.00 93.25 290 GLU A O 1
ATOM 2305 N N . ARG A 1 291 ? 1.032 -21.546 11.991 1.00 91.88 291 ARG A N 1
ATOM 2306 C CA . ARG A 1 291 ? 1.279 -21.581 13.436 1.00 91.88 291 ARG A CA 1
ATOM 2307 C C . ARG A 1 291 ? -0.026 -21.700 14.219 1.00 91.88 291 ARG A C 1
ATOM 2309 O O . ARG A 1 291 ? -0.120 -22.579 15.075 1.00 91.88 291 ARG A O 1
ATOM 2316 N N . LEU A 1 292 ? -1.020 -20.871 13.909 1.00 91.69 292 LEU A N 1
ATOM 2317 C CA . LEU A 1 292 ? -2.319 -20.883 14.584 1.00 91.69 292 LEU A CA 1
ATOM 2318 C C . LEU A 1 292 ? -3.052 -22.220 14.404 1.00 91.69 292 LEU A C 1
ATOM 2320 O O . LEU A 1 292 ? -3.594 -22.758 15.366 1.00 91.69 292 LEU A O 1
ATOM 2324 N N . ASP A 1 293 ? -3.000 -22.819 13.213 1.00 91.94 293 ASP A N 1
ATOM 2325 C CA . ASP A 1 293 ? -3.586 -24.140 12.960 1.00 91.94 293 ASP A CA 1
ATOM 2326 C C . ASP A 1 293 ? -2.882 -25.240 13.776 1.00 91.94 293 ASP A C 1
ATOM 2328 O O . ASP A 1 293 ? -3.527 -26.157 14.294 1.00 91.94 293 ASP A O 1
ATOM 2332 N N . ARG A 1 294 ? -1.552 -25.166 13.928 1.00 91.00 294 ARG A N 1
ATOM 2333 C CA . ARG A 1 294 ? -0.792 -26.093 14.787 1.00 91.00 294 ARG A CA 1
ATOM 2334 C C . ARG A 1 294 ? -1.141 -25.907 16.263 1.00 91.00 294 ARG A C 1
ATOM 2336 O O . ARG A 1 294 ? -1.244 -26.900 16.982 1.00 91.00 294 ARG A O 1
ATOM 2343 N N . GLU A 1 295 ? -1.301 -24.668 16.717 1.00 88.19 295 GLU A N 1
ATOM 2344 C CA . GLU A 1 295 ? -1.706 -24.347 18.090 1.00 88.19 295 GLU A CA 1
ATOM 2345 C C . GLU A 1 295 ? -3.120 -24.862 18.375 1.00 88.19 295 GLU A C 1
ATOM 2347 O O . GLU A 1 295 ? -3.305 -25.601 19.340 1.00 88.19 295 GLU A O 1
ATOM 2352 N N . SER A 1 296 ? -4.072 -24.609 17.475 1.00 86.56 296 SER A N 1
ATOM 2353 C CA . SER A 1 296 ? -5.445 -25.116 17.570 1.00 86.56 296 SER A CA 1
ATOM 2354 C C . SER A 1 296 ? -5.488 -26.648 17.679 1.00 86.56 296 SER A C 1
ATOM 2356 O O . SER A 1 296 ? -6.129 -27.198 18.576 1.00 86.56 296 SER A O 1
ATOM 2358 N N . LYS A 1 297 ? -4.714 -27.361 16.845 1.00 88.19 297 LYS A N 1
ATOM 2359 C CA . LYS A 1 297 ? -4.609 -28.832 16.905 1.00 88.19 297 LYS A CA 1
ATOM 2360 C C . LYS A 1 297 ? -4.025 -29.338 18.228 1.00 88.19 297 LYS A C 1
ATOM 2362 O O . LYS A 1 297 ? -4.481 -30.359 18.738 1.00 88.19 297 LYS A O 1
ATOM 2367 N N . ARG A 1 298 ? -3.032 -28.640 18.792 1.00 84.94 298 ARG A N 1
ATOM 2368 C CA . ARG A 1 298 ? -2.424 -29.000 20.089 1.00 84.94 298 ARG A CA 1
ATOM 2369 C C . ARG A 1 298 ? -3.389 -28.808 21.253 1.00 84.94 298 ARG A C 1
ATOM 2371 O O . ARG A 1 298 ? -3.366 -29.608 22.186 1.00 84.94 298 ARG A O 1
ATOM 2378 N N . THR A 1 299 ? -4.223 -27.773 21.201 1.00 78.50 299 THR A N 1
ATOM 2379 C CA . THR A 1 299 ? -5.257 -27.533 22.214 1.00 78.50 299 THR A CA 1
ATOM 2380 C C . THR A 1 299 ? -6.304 -28.645 22.206 1.00 78.50 299 THR A C 1
ATOM 2382 O O . THR A 1 299 ? -6.754 -29.060 23.265 1.00 78.50 299 THR A O 1
ATOM 2385 N N . ILE A 1 300 ? -6.634 -29.196 21.033 1.00 78.19 300 ILE A N 1
ATOM 2386 C CA . ILE A 1 300 ? -7.565 -30.330 20.924 1.00 78.19 300 ILE A CA 1
ATOM 2387 C C . ILE A 1 300 ? -6.936 -31.631 21.452 1.00 78.19 300 ILE A C 1
ATOM 2389 O O . ILE A 1 300 ? -7.610 -32.407 22.123 1.00 78.19 300 ILE A O 1
ATOM 2393 N N . SER A 1 301 ? -5.650 -31.888 21.173 1.00 77.75 301 SER A N 1
ATOM 2394 C CA . SER A 1 301 ? -4.998 -33.145 21.580 1.00 77.75 301 SER A CA 1
ATOM 2395 C C . SER A 1 301 ? -4.672 -33.219 23.073 1.00 77.75 301 SER A C 1
ATOM 2397 O O . SER A 1 301 ? -4.601 -34.309 23.636 1.00 77.75 301 SER A O 1
ATOM 2399 N N . ASN A 1 302 ? -4.449 -32.076 23.719 1.00 67.88 302 ASN A N 1
ATOM 2400 C CA . ASN A 1 302 ? -4.179 -32.009 25.147 1.00 67.88 302 ASN A CA 1
ATOM 2401 C C . ASN A 1 302 ? -5.491 -31.683 25.863 1.00 67.88 302 ASN A C 1
ATOM 2403 O O . ASN A 1 302 ? -5.827 -30.515 26.000 1.00 67.88 302 ASN A O 1
ATOM 2407 N N . MET A 1 303 ? -6.207 -32.703 26.349 1.00 58.03 303 MET A N 1
ATOM 2408 C CA . MET A 1 303 ? -7.484 -32.608 27.091 1.00 58.03 303 MET A CA 1
ATOM 2409 C C . MET A 1 303 ? -7.481 -31.701 28.350 1.00 58.03 303 MET A C 1
ATOM 2411 O O . MET A 1 303 ? -8.457 -31.677 29.094 1.00 58.03 303 MET A O 1
ATOM 2415 N N . GLY A 1 304 ? -6.424 -30.930 28.608 1.00 64.50 304 GLY A N 1
ATOM 2416 C CA . GLY A 1 304 ? -6.445 -29.809 29.539 1.00 64.50 304 GLY A CA 1
ATOM 2417 C C . GLY A 1 304 ? -6.661 -28.508 28.772 1.00 64.50 304 GLY A C 1
ATOM 2418 O O . GLY A 1 304 ? -5.802 -28.126 27.979 1.00 64.50 304 GLY A O 1
ATOM 2419 N N . ARG A 1 305 ? -7.785 -27.827 29.032 1.00 62.62 305 ARG A N 1
ATOM 2420 C CA . ARG A 1 305 ? -8.138 -26.491 28.518 1.00 62.62 305 ARG A CA 1
ATOM 2421 C C . ARG A 1 305 ? -7.029 -25.475 28.822 1.00 62.62 305 ARG A C 1
ATOM 2423 O O . ARG A 1 305 ? -7.096 -24.748 29.807 1.00 62.62 305 ARG A O 1
ATOM 2430 N N . ARG A 1 306 ? -5.982 -25.423 28.003 1.00 70.50 306 ARG A N 1
ATOM 2431 C CA . ARG A 1 306 ? -5.075 -24.280 27.994 1.00 70.50 306 ARG A CA 1
ATOM 2432 C C . ARG A 1 306 ? -5.704 -23.230 27.109 1.00 70.50 306 ARG A C 1
ATOM 2434 O O . ARG A 1 306 ? -5.866 -23.453 25.911 1.00 70.50 306 ARG A O 1
ATOM 2441 N N . GLU A 1 307 ? -6.060 -22.111 27.723 1.00 70.81 307 GLU A N 1
ATOM 2442 C CA . GLU A 1 307 ? -6.436 -20.919 26.982 1.00 70.81 307 GLU A CA 1
ATOM 2443 C C . GLU A 1 307 ? -5.300 -20.549 26.014 1.00 70.81 307 GLU A C 1
ATOM 2445 O O . GLU A 1 307 ? -4.114 -20.703 26.361 1.00 70.81 307 GLU A O 1
ATOM 2450 N N . PRO A 1 308 ? -5.630 -20.130 24.781 1.00 71.56 308 PRO A N 1
ATOM 2451 C CA . PRO A 1 308 ? -4.636 -19.629 23.851 1.00 71.56 308 PRO A CA 1
ATOM 2452 C C . PRO A 1 308 ? -3.853 -18.484 24.506 1.00 71.56 308 PRO A C 1
ATOM 2454 O O . PRO A 1 308 ? -4.380 -17.690 25.284 1.00 71.56 308 PRO A O 1
ATOM 2457 N N . ARG A 1 309 ? -2.541 -18.432 24.265 1.00 79.38 309 ARG A N 1
ATOM 2458 C CA . ARG A 1 309 ? -1.706 -17.395 24.875 1.00 79.38 309 ARG A CA 1
ATOM 2459 C C . ARG A 1 309 ? -1.968 -16.072 24.162 1.00 79.38 309 ARG A C 1
ATOM 2461 O O . ARG A 1 309 ? -1.554 -15.931 23.011 1.00 79.38 309 ARG A O 1
ATOM 2468 N N . LYS A 1 310 ? -2.534 -15.090 24.877 1.00 86.06 310 LYS A N 1
ATOM 2469 C CA . LYS A 1 310 ? -2.647 -13.703 24.399 1.00 86.06 310 LYS A CA 1
ATOM 2470 C C . LYS A 1 310 ? -1.286 -13.241 23.882 1.00 86.06 310 LYS A C 1
ATOM 2472 O O . LYS A 1 310 ? -0.282 -13.262 24.603 1.00 86.06 310 LYS A O 1
ATOM 2477 N N . ASN A 1 311 ? -1.239 -12.841 22.614 1.00 84.75 311 ASN A N 1
ATOM 2478 C CA . ASN A 1 311 ? -0.031 -12.270 22.037 1.00 84.75 311 ASN A CA 1
ATOM 2479 C C . ASN A 1 311 ? 0.248 -10.933 22.735 1.00 84.75 311 ASN A C 1
ATOM 2481 O O . ASN A 1 311 ? -0.466 -9.959 22.505 1.00 84.75 311 ASN A O 1
ATOM 2485 N N . LYS A 1 312 ? 1.278 -10.899 23.588 1.00 87.62 312 LYS A N 1
ATOM 2486 C CA . LYS A 1 312 ? 1.634 -9.716 24.386 1.00 87.62 312 LYS A CA 1
ATOM 2487 C C . LYS A 1 312 ? 1.916 -8.487 23.519 1.00 87.62 312 LYS A C 1
ATOM 2489 O O . LYS A 1 312 ? 1.571 -7.385 23.922 1.00 87.62 312 LYS A O 1
ATOM 2494 N N . PHE A 1 313 ? 2.512 -8.675 22.340 1.00 84.81 313 PHE A N 1
ATOM 2495 C CA . PHE A 1 313 ? 2.811 -7.579 21.421 1.00 84.81 313 PHE A CA 1
ATOM 2496 C C . PHE A 1 313 ? 1.529 -6.961 20.852 1.00 84.81 313 PHE A C 1
ATOM 2498 O O . PHE A 1 313 ? 1.358 -5.750 20.907 1.00 84.81 313 PHE A O 1
ATOM 2505 N N . LEU A 1 314 ? 0.595 -7.790 20.374 1.00 84.38 314 LEU A N 1
ATOM 2506 C CA . LEU A 1 314 ? -0.700 -7.295 19.890 1.00 84.38 314 LEU A CA 1
ATOM 2507 C C . LEU A 1 314 ? -1.533 -6.683 21.022 1.00 84.38 314 LEU A C 1
ATOM 2509 O O . LEU A 1 314 ? -2.191 -5.671 20.797 1.00 84.38 314 LEU A O 1
ATOM 2513 N N . GLY A 1 315 ? -1.429 -7.231 22.237 1.00 87.31 315 GLY A N 1
ATOM 2514 C CA . GLY A 1 315 ? -2.108 -6.707 23.422 1.00 87.31 315 GLY A CA 1
ATOM 2515 C C . GLY A 1 315 ? -1.792 -5.240 23.662 1.00 87.31 315 GLY A C 1
ATOM 2516 O O . GLY A 1 315 ? -2.706 -4.448 23.829 1.00 87.31 315 GLY A O 1
ATOM 2517 N N . LYS A 1 316 ? -0.523 -4.838 23.542 1.00 86.88 316 LYS A N 1
ATOM 2518 C CA . LYS A 1 316 ? -0.120 -3.432 23.717 1.00 86.88 316 LYS A CA 1
ATOM 2519 C C . LYS A 1 316 ? -0.836 -2.455 22.769 1.00 86.88 316 LYS A C 1
ATOM 2521 O O . LYS A 1 316 ? -0.970 -1.285 23.108 1.00 86.88 316 LYS A O 1
ATOM 2526 N N . HIS A 1 317 ? -1.273 -2.910 21.593 1.00 84.56 317 HIS A N 1
ATOM 2527 C CA . HIS A 1 317 ? -1.875 -2.056 20.561 1.00 84.56 317 HIS A CA 1
ATOM 2528 C C . HIS A 1 317 ? -3.400 -2.169 20.457 1.00 84.56 317 HIS A C 1
ATOM 2530 O O . HIS A 1 317 ? -4.044 -1.237 19.972 1.00 84.56 317 HIS A O 1
ATOM 2536 N N . PHE A 1 318 ? -3.970 -3.300 20.875 1.00 89.31 318 PHE A N 1
ATOM 2537 C CA . PHE A 1 318 ? -5.395 -3.608 20.717 1.00 89.31 318 PHE A CA 1
ATOM 2538 C C . PHE A 1 318 ? -6.134 -3.823 22.039 1.00 89.31 318 PHE A C 1
ATOM 2540 O O . PHE A 1 318 ? -7.328 -4.088 22.032 1.00 89.31 318 PHE A O 1
ATOM 2547 N N . GLU A 1 319 ? -5.463 -3.688 23.180 1.00 87.69 319 GLU A N 1
ATOM 2548 C CA . GLU A 1 319 ? -6.130 -3.747 24.477 1.00 87.69 319 GLU A CA 1
ATOM 2549 C C . GLU A 1 319 ? -7.133 -2.597 24.655 1.00 87.69 319 GLU A C 1
ATOM 2551 O O . GLU A 1 319 ? -6.832 -1.441 24.357 1.00 87.69 319 GLU A O 1
ATOM 2556 N N . ASN A 1 320 ? -8.326 -2.937 25.157 1.00 89.44 320 ASN A N 1
ATOM 2557 C CA . ASN A 1 320 ? -9.475 -2.034 25.316 1.00 89.44 320 ASN A CA 1
ATOM 2558 C C . ASN A 1 320 ? -9.966 -1.432 23.991 1.00 89.44 320 ASN A C 1
ATOM 2560 O O . ASN A 1 320 ? -10.354 -0.257 23.928 1.00 89.44 320 ASN A O 1
ATOM 2564 N N . ARG A 1 321 ? -9.903 -2.225 22.916 1.00 92.69 321 ARG A N 1
ATOM 2565 C CA . ARG A 1 321 ? -10.361 -1.815 21.594 1.00 92.69 321 ARG A CA 1
ATOM 2566 C C . ARG A 1 321 ? -11.360 -2.797 21.019 1.00 92.69 321 ARG A C 1
ATOM 2568 O O . ARG A 1 321 ? -11.110 -3.997 21.040 1.00 92.69 321 ARG A O 1
ATOM 2575 N N . ASP A 1 322 ? -12.407 -2.247 20.421 1.00 94.50 322 ASP A N 1
ATOM 2576 C CA . ASP A 1 322 ? -13.332 -3.014 19.595 1.00 94.50 322 ASP A CA 1
ATOM 2577 C C . ASP A 1 322 ? -12.753 -3.076 18.180 1.00 94.50 322 ASP A C 1
ATOM 2579 O O . ASP A 1 322 ? -12.408 -2.044 17.587 1.00 94.50 322 ASP A O 1
ATOM 2583 N N . ILE A 1 323 ? -12.598 -4.279 17.633 1.00 96.19 323 ILE A N 1
ATOM 2584 C CA . ILE A 1 323 ? -12.037 -4.491 16.299 1.00 96.19 323 ILE A CA 1
ATOM 2585 C C . ILE A 1 323 ? -13.174 -4.747 15.316 1.00 96.19 323 ILE A C 1
ATOM 2587 O O . ILE A 1 323 ? -13.932 -5.702 15.443 1.00 96.19 323 ILE A O 1
ATOM 2591 N N . LYS A 1 324 ? -13.252 -3.935 14.263 1.00 97.75 324 LYS A N 1
ATOM 2592 C CA . LYS A 1 324 ? -14.235 -4.078 13.191 1.00 97.75 324 LYS A CA 1
ATOM 2593 C C . LYS A 1 324 ? -13.550 -4.251 11.848 1.00 97.75 324 LYS A C 1
ATOM 2595 O O . LYS A 1 324 ? -12.802 -3.384 11.401 1.00 97.75 324 LYS A O 1
ATOM 2600 N N . TYR A 1 325 ? -13.832 -5.356 11.176 1.00 98.06 325 TYR A N 1
ATOM 2601 C CA . TYR A 1 325 ? -13.413 -5.583 9.801 1.00 98.06 325 TYR A CA 1
ATOM 2602 C C . TYR A 1 325 ? -14.448 -4.995 8.842 1.00 98.06 325 TYR A C 1
ATOM 2604 O O . TYR A 1 325 ? -15.637 -5.291 8.952 1.00 98.06 325 TYR A O 1
ATOM 2612 N N . LEU A 1 326 ? -13.997 -4.173 7.896 1.00 98.06 326 LEU A N 1
ATOM 2613 C CA . LEU A 1 326 ? -14.810 -3.653 6.800 1.00 98.06 326 LEU A CA 1
ATOM 2614 C C . LEU A 1 326 ? -14.276 -4.211 5.480 1.00 98.06 326 LEU A C 1
ATOM 2616 O O . LEU A 1 326 ? -13.156 -3.900 5.079 1.00 98.06 326 LEU A O 1
ATOM 2620 N N . VAL A 1 327 ? -15.062 -5.043 4.809 1.00 98.00 327 VAL A N 1
ATOM 2621 C CA . VAL A 1 327 ? -14.649 -5.708 3.569 1.00 98.00 327 VAL A CA 1
ATOM 2622 C C . VAL A 1 327 ? -15.312 -5.044 2.370 1.00 98.00 327 VAL A C 1
ATOM 2624 O O . VAL A 1 327 ? -16.527 -4.857 2.338 1.00 98.00 327 VAL A O 1
ATOM 2627 N N . ASP A 1 328 ? -14.497 -4.685 1.386 1.00 97.19 328 ASP A N 1
ATOM 2628 C CA . ASP A 1 328 ? -14.949 -4.250 0.071 1.00 97.19 328 ASP A CA 1
ATOM 2629 C C . ASP A 1 328 ? -15.485 -5.451 -0.711 1.00 97.19 328 ASP A C 1
ATOM 2631 O O . ASP A 1 328 ? -14.746 -6.386 -1.006 1.00 97.19 328 ASP A O 1
ATOM 2635 N N . ASP A 1 329 ? -16.776 -5.426 -1.010 1.00 97.00 329 ASP A N 1
ATOM 2636 C CA . ASP A 1 329 ? -17.538 -6.438 -1.744 1.00 97.00 329 ASP A CA 1
ATOM 2637 C C . ASP A 1 329 ? -17.962 -5.938 -3.137 1.00 97.00 329 ASP A C 1
ATOM 2639 O O . ASP A 1 329 ? -18.984 -6.362 -3.680 1.00 97.00 329 ASP A O 1
ATOM 2643 N N . SER A 1 330 ? -17.187 -5.020 -3.725 1.00 95.44 330 SER A N 1
ATOM 2644 C CA . SER A 1 330 ? -17.347 -4.629 -5.131 1.00 95.44 330 SER A CA 1
ATOM 2645 C C . SER A 1 330 ? -17.015 -5.762 -6.099 1.00 95.44 330 SER A C 1
ATOM 2647 O O . SER A 1 330 ? -16.318 -6.728 -5.789 1.00 95.44 330 SER A O 1
ATOM 2649 N N . GLU A 1 331 ? -17.466 -5.592 -7.340 1.00 95.06 331 GLU A N 1
ATOM 2650 C CA . GLU A 1 331 ? -17.124 -6.468 -8.462 1.00 95.06 331 GLU A CA 1
ATOM 2651 C C . GLU A 1 331 ? -15.606 -6.640 -8.661 1.00 95.06 331 GLU A C 1
ATOM 2653 O O . GLU A 1 331 ? -15.148 -7.746 -8.949 1.00 95.06 331 GLU A O 1
ATOM 2658 N N . SER A 1 332 ? -14.804 -5.588 -8.451 1.00 94.12 332 SER A N 1
ATOM 2659 C CA . SER A 1 332 ? -13.348 -5.645 -8.655 1.00 94.12 332 SER A CA 1
ATOM 2660 C C . SER A 1 332 ? -12.624 -6.537 -7.640 1.00 94.12 332 SER A C 1
ATOM 2662 O O . SER A 1 332 ? -11.553 -7.068 -7.933 1.00 94.12 332 SER A O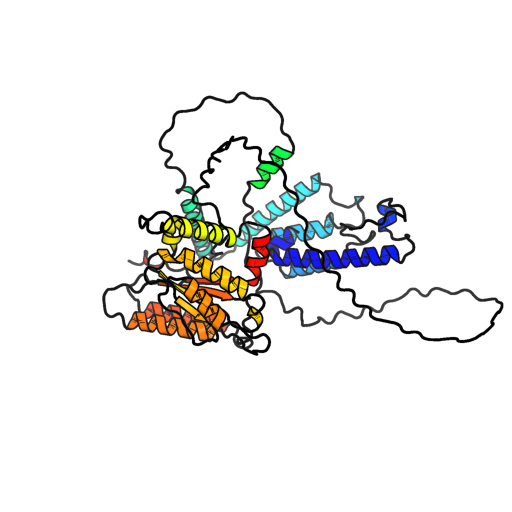 1
ATOM 2664 N N . MET A 1 333 ? -13.256 -6.809 -6.496 1.00 95.50 333 MET A N 1
ATOM 2665 C CA . MET A 1 333 ? -12.751 -7.739 -5.489 1.00 95.50 333 MET A CA 1
ATOM 2666 C C . MET A 1 333 ? -12.966 -9.216 -5.842 1.00 95.50 333 MET A C 1
ATOM 2668 O O . MET A 1 333 ? -12.452 -10.075 -5.125 1.00 95.50 333 MET A O 1
ATOM 2672 N N . PHE A 1 334 ? -13.670 -9.547 -6.936 1.00 95.75 334 PHE A N 1
ATOM 2673 C CA . PHE A 1 334 ? -13.968 -10.935 -7.316 1.00 95.75 334 PHE A CA 1
ATOM 2674 C C . PHE A 1 334 ? -12.717 -11.816 -7.389 1.00 95.75 334 PHE A C 1
ATOM 2676 O O . PHE A 1 334 ? -12.663 -12.868 -6.753 1.00 95.75 334 PHE A O 1
ATOM 2683 N N . ASP A 1 335 ? -11.693 -11.375 -8.121 1.00 94.56 335 ASP A N 1
ATOM 2684 C CA . ASP A 1 335 ? -10.456 -12.144 -8.324 1.00 94.56 335 ASP A CA 1
ATOM 2685 C C . ASP A 1 335 ? -9.524 -12.121 -7.091 1.00 94.56 335 ASP A C 1
ATOM 2687 O O . ASP A 1 335 ? -8.427 -12.678 -7.127 1.00 94.56 335 ASP A O 1
ATOM 2691 N N . HIS A 1 336 ? -9.931 -11.450 -6.010 1.00 94.94 336 HIS A N 1
ATOM 2692 C CA . HIS A 1 336 ? -9.188 -11.321 -4.753 1.00 94.94 336 HIS A CA 1
ATOM 2693 C C . HIS A 1 336 ? -9.964 -11.865 -3.546 1.00 94.94 336 HIS A C 1
ATOM 2695 O O . HIS A 1 336 ? -9.500 -11.750 -2.407 1.00 94.94 336 HIS A O 1
ATOM 2701 N N . TRP A 1 337 ? -11.165 -12.410 -3.766 1.00 96.94 337 TRP A N 1
ATOM 2702 C CA . TRP A 1 337 ? -12.095 -12.735 -2.688 1.00 96.94 337 TRP A CA 1
ATOM 2703 C C . TRP A 1 337 ? -11.604 -13.884 -1.807 1.00 96.94 337 TRP A C 1
ATOM 2705 O O . TRP A 1 337 ? -11.717 -13.820 -0.580 1.00 96.94 337 TRP A O 1
ATOM 2715 N N . ASP A 1 338 ? -11.011 -14.915 -2.409 1.00 96.38 338 ASP A N 1
ATOM 2716 C CA . ASP A 1 338 ? -10.460 -16.057 -1.676 1.00 96.38 338 ASP A CA 1
ATOM 2717 C C . ASP A 1 338 ? -9.262 -15.628 -0.817 1.00 96.38 338 ASP A C 1
ATOM 2719 O O . ASP A 1 338 ? -9.152 -16.017 0.351 1.00 96.38 338 ASP A O 1
ATOM 2723 N N . GLU A 1 339 ? -8.392 -14.766 -1.350 1.00 94.69 339 GLU A N 1
ATOM 2724 C CA . GLU A 1 339 ? -7.268 -14.186 -0.616 1.00 94.69 339 GLU A CA 1
ATOM 2725 C C . GLU A 1 339 ? -7.738 -13.286 0.529 1.00 94.69 339 GLU A C 1
ATOM 2727 O O . GLU A 1 339 ? -7.203 -13.378 1.639 1.00 94.69 339 GLU A O 1
ATOM 2732 N N . ALA A 1 340 ? -8.743 -12.441 0.287 1.00 96.88 340 ALA A N 1
ATOM 2733 C CA . ALA A 1 340 ? -9.347 -11.590 1.308 1.00 96.88 340 ALA A CA 1
ATOM 2734 C C . ALA A 1 340 ? -9.973 -12.434 2.425 1.00 96.88 340 ALA A C 1
ATOM 2736 O O . ALA A 1 340 ? -9.752 -12.155 3.603 1.00 96.88 340 ALA A O 1
ATOM 2737 N N . THR A 1 341 ? -10.683 -13.506 2.066 1.00 97.94 341 THR A N 1
ATOM 2738 C CA . THR A 1 341 ? -11.296 -14.453 3.009 1.00 97.94 341 THR A CA 1
ATOM 2739 C C . THR A 1 341 ? -10.233 -15.151 3.856 1.00 97.94 341 THR A C 1
ATOM 2741 O O . THR A 1 341 ? -10.321 -15.169 5.086 1.00 97.94 341 THR A O 1
ATOM 2744 N N . PHE A 1 342 ? -9.178 -15.668 3.222 1.00 96.56 342 PHE A N 1
ATOM 2745 C CA . PHE A 1 342 ? -8.065 -16.319 3.915 1.00 96.56 342 PHE A CA 1
ATOM 2746 C C . PHE A 1 342 ? -7.347 -15.367 4.883 1.00 96.56 342 PHE A C 1
ATOM 2748 O O . PHE A 1 342 ? -7.018 -15.738 6.019 1.00 96.56 342 PHE A O 1
ATOM 2755 N N . LEU A 1 343 ? -7.104 -14.132 4.440 1.00 96.44 343 LEU A N 1
ATOM 2756 C CA . LEU A 1 343 ? -6.494 -13.090 5.252 1.00 96.44 343 LEU A CA 1
ATOM 2757 C C . LEU A 1 343 ? -7.379 -12.730 6.447 1.00 96.44 343 LEU A C 1
ATOM 2759 O O . LEU A 1 343 ? -6.885 -12.737 7.574 1.00 96.44 343 LEU A O 1
ATOM 2763 N N . LEU A 1 344 ? -8.667 -12.462 6.211 1.00 97.38 344 LEU A N 1
ATOM 2764 C CA . LEU A 1 344 ? -9.635 -12.099 7.243 1.00 97.38 344 LEU A CA 1
ATOM 2765 C C . LEU A 1 344 ? -9.674 -13.144 8.350 1.00 97.38 344 LEU A C 1
ATOM 2767 O O . LEU A 1 344 ? -9.500 -12.807 9.514 1.00 97.38 344 LEU A O 1
ATOM 2771 N N . GLU A 1 345 ? -9.825 -14.420 8.003 1.00 96.94 345 GLU A N 1
ATOM 2772 C CA . GLU A 1 345 ? -9.836 -15.480 9.010 1.00 96.94 345 GLU A CA 1
ATOM 2773 C C . GLU A 1 345 ? -8.550 -15.526 9.823 1.00 96.94 345 GLU A C 1
ATOM 2775 O O . GLU A 1 345 ? -8.586 -15.720 11.033 1.00 96.94 345 GLU A O 1
ATOM 2780 N N . THR A 1 346 ? -7.402 -15.363 9.165 1.00 95.94 346 THR A N 1
ATOM 2781 C CA . THR A 1 346 ? -6.110 -15.384 9.852 1.00 95.94 346 THR A CA 1
ATOM 2782 C C . THR A 1 346 ? -5.987 -14.206 10.820 1.00 95.94 346 THR A C 1
ATOM 2784 O O . THR A 1 346 ? -5.455 -14.368 11.919 1.00 95.94 346 THR A O 1
ATOM 2787 N N . LEU A 1 347 ? -6.504 -13.034 10.442 1.00 95.19 347 LEU A N 1
ATOM 2788 C CA . LEU A 1 347 ? -6.566 -11.862 11.312 1.00 95.19 347 LEU A CA 1
ATOM 2789 C C . LEU A 1 347 ? -7.530 -12.081 12.482 1.00 95.19 347 LEU A C 1
ATOM 2791 O O . LEU A 1 347 ? -7.131 -11.830 13.614 1.00 95.19 347 LEU A O 1
ATOM 2795 N N . VAL A 1 348 ? -8.726 -12.627 12.242 1.00 95.69 348 VAL A N 1
ATOM 2796 C CA . VAL A 1 348 ? -9.712 -12.964 13.287 1.00 95.69 348 VAL A CA 1
ATOM 2797 C C . VAL A 1 348 ? -9.124 -13.959 14.287 1.00 95.69 348 VAL A C 1
ATOM 2799 O O . VAL A 1 348 ? -9.203 -13.748 15.493 1.00 95.69 348 VAL A O 1
ATOM 2802 N N . MET A 1 349 ? -8.439 -15.001 13.808 1.00 94.00 349 MET A N 1
ATOM 2803 C CA . MET A 1 349 ? -7.743 -15.955 14.676 1.00 94.00 349 MET A CA 1
ATOM 2804 C C . MET A 1 349 ? -6.640 -15.289 15.511 1.00 94.00 349 MET A C 1
ATOM 2806 O O . MET A 1 349 ? -6.438 -15.674 16.659 1.00 94.00 349 MET A O 1
ATOM 2810 N N . LYS A 1 350 ? -5.924 -14.290 14.969 1.00 92.44 350 LYS A N 1
ATOM 2811 C CA . LYS A 1 350 ? -4.945 -13.501 15.744 1.00 92.44 350 LYS A CA 1
ATOM 2812 C C . LYS A 1 350 ? -5.607 -12.533 16.732 1.00 92.44 350 LYS A C 1
ATOM 2814 O O . LYS A 1 350 ? -5.013 -12.256 17.774 1.00 92.44 350 LYS A O 1
ATOM 2819 N N . ALA A 1 351 ? -6.786 -12.016 16.400 1.00 92.44 351 ALA A N 1
ATOM 2820 C CA . ALA A 1 351 ? -7.540 -11.056 17.200 1.00 92.44 351 ALA A CA 1
ATOM 2821 C C . ALA A 1 351 ? -8.362 -11.703 18.326 1.00 92.44 351 ALA A C 1
ATOM 2823 O O . ALA A 1 351 ? -8.744 -10.996 19.251 1.00 92.44 351 ALA A O 1
ATOM 2824 N N . HIS A 1 352 ? -8.583 -13.024 18.283 1.00 89.38 352 HIS A N 1
ATOM 2825 C CA . HIS A 1 352 ? -9.424 -13.783 19.222 1.00 89.38 352 HIS A CA 1
ATOM 2826 C C . HIS A 1 352 ? -9.195 -13.455 20.712 1.00 89.38 352 HIS A C 1
ATOM 2828 O O . HIS A 1 352 ? -10.150 -13.426 21.482 1.00 89.38 352 HIS A O 1
ATOM 2834 N N . ASP A 1 353 ? -7.944 -13.200 21.116 1.00 87.38 353 ASP A N 1
ATOM 2835 C CA . ASP A 1 353 ? -7.586 -12.881 22.511 1.00 87.38 353 ASP A CA 1
ATOM 2836 C C . ASP A 1 353 ? -7.284 -11.389 22.744 1.00 87.38 353 ASP A C 1
ATOM 2838 O O . ASP A 1 353 ? -6.842 -10.997 23.826 1.00 87.38 353 ASP A O 1
ATOM 2842 N N . GLN A 1 354 ? -7.425 -10.564 21.708 1.00 89.62 354 GLN A N 1
ATOM 2843 C CA . GLN A 1 354 ? -7.157 -9.125 21.756 1.00 89.62 354 GLN A CA 1
ATOM 2844 C C . GLN A 1 354 ? -8.433 -8.325 21.985 1.00 89.62 354 GLN A C 1
ATOM 2846 O O . GLN A 1 354 ? -8.396 -7.347 22.723 1.00 89.62 354 GLN A O 1
ATOM 2851 N N . ASP A 1 355 ? -9.536 -8.788 21.402 1.00 92.06 355 ASP A N 1
ATOM 2852 C CA . ASP A 1 355 ? -10.871 -8.228 21.555 1.00 92.06 355 ASP A CA 1
ATOM 2853 C C . ASP A 1 355 ? -11.720 -9.183 22.420 1.00 92.06 355 ASP A C 1
ATOM 2855 O O . ASP A 1 355 ? -12.105 -10.260 21.947 1.00 92.06 355 ASP A O 1
ATOM 2859 N N . PRO A 1 356 ? -11.967 -8.853 23.704 1.00 88.88 356 PRO A N 1
ATOM 2860 C CA . PRO A 1 356 ? -12.728 -9.705 24.608 1.00 88.88 356 PRO A CA 1
ATOM 2861 C C . PRO A 1 356 ? -14.183 -9.894 24.195 1.00 88.88 356 PRO A C 1
ATOM 2863 O O . PRO A 1 356 ? -14.760 -10.909 24.552 1.00 88.88 356 PRO A O 1
ATOM 2866 N N . ASP A 1 357 ? -14.801 -8.986 23.452 1.00 91.94 357 ASP A N 1
ATOM 2867 C CA . ASP A 1 357 ? -16.173 -9.208 22.980 1.00 91.94 357 ASP A CA 1
ATOM 2868 C C . ASP A 1 357 ? -16.177 -9.909 21.618 1.00 91.94 357 ASP A C 1
ATOM 2870 O O . ASP A 1 357 ? -17.146 -10.568 21.245 1.00 91.94 357 ASP A O 1
ATOM 2874 N N . GLY A 1 358 ? -15.028 -9.905 20.949 1.00 95.00 358 GLY A N 1
ATOM 2875 C CA . GLY A 1 358 ? -14.804 -10.520 19.659 1.00 95.00 358 GLY A CA 1
ATOM 2876 C C . GLY A 1 358 ? -15.026 -9.509 18.539 1.00 95.00 358 GLY A C 1
ATOM 2877 O O . GLY A 1 358 ? -15.871 -8.624 18.659 1.00 95.00 358 GLY A O 1
ATOM 2878 N N . PRO A 1 359 ? -14.296 -9.650 17.426 1.00 96.75 359 PRO A N 1
ATOM 2879 C CA . PRO A 1 359 ? -14.391 -8.689 16.347 1.00 96.75 359 PRO A CA 1
ATOM 2880 C C . PRO A 1 359 ? -15.758 -8.686 15.649 1.00 96.75 359 PRO A C 1
ATOM 2882 O O . PRO A 1 359 ? -16.489 -9.681 15.606 1.00 96.75 359 PRO A O 1
ATOM 2885 N N . ASP A 1 360 ? -16.038 -7.561 15.003 1.00 97.50 360 ASP A N 1
ATOM 2886 C CA . ASP A 1 360 ? -17.164 -7.358 14.100 1.00 97.50 360 ASP A CA 1
ATOM 2887 C C . ASP A 1 360 ? -16.740 -7.522 12.627 1.00 97.50 360 ASP A C 1
ATOM 2889 O O . ASP A 1 360 ? -15.595 -7.252 12.256 1.00 97.50 360 ASP A O 1
ATOM 2893 N N . LEU A 1 361 ? -17.681 -7.882 11.751 1.00 98.12 361 LEU A N 1
ATOM 2894 C CA . LEU A 1 361 ? -17.540 -7.862 10.292 1.00 98.12 361 LEU A CA 1
ATOM 2895 C C . LEU A 1 361 ? -18.680 -7.058 9.670 1.00 98.12 361 LEU A C 1
ATOM 2897 O O . LEU A 1 361 ? -19.851 -7.299 9.955 1.00 98.12 361 LEU A O 1
ATOM 2901 N N . ALA A 1 362 ? -18.337 -6.143 8.775 1.00 97.94 362 ALA A N 1
ATOM 2902 C CA . ALA A 1 362 ? -19.268 -5.446 7.904 1.00 97.94 362 ALA A CA 1
ATOM 2903 C C . ALA A 1 362 ? -18.742 -5.449 6.465 1.00 97.94 362 ALA A C 1
ATOM 2905 O O . ALA A 1 362 ? -17.536 -5.542 6.229 1.00 97.94 362 ALA A O 1
ATOM 2906 N N . PHE A 1 363 ? -19.651 -5.287 5.511 1.00 97.69 363 PHE A N 1
ATOM 2907 C CA . PHE A 1 363 ? -19.317 -5.091 4.104 1.00 97.69 363 PHE A CA 1
ATOM 2908 C C . PHE A 1 363 ? -19.673 -3.677 3.663 1.00 97.69 363 PHE A C 1
ATOM 2910 O O . PHE A 1 363 ? -20.449 -2.974 4.329 1.00 97.69 363 PHE A O 1
ATOM 2917 N N . MET A 1 364 ? -19.080 -3.237 2.556 1.00 96.25 364 MET A N 1
ATOM 2918 C CA . MET A 1 364 ? -19.322 -1.889 2.062 1.00 96.25 364 MET A CA 1
ATOM 2919 C C . MET A 1 364 ? -20.708 -1.750 1.425 1.00 96.25 364 MET A C 1
ATOM 2921 O O . MET A 1 364 ? -21.393 -0.759 1.703 1.00 96.25 364 MET A O 1
ATOM 2925 N N . ASN A 1 365 ? -21.144 -2.748 0.654 1.00 94.81 365 ASN A N 1
ATOM 2926 C CA . ASN A 1 365 ? -22.431 -2.750 -0.040 1.00 94.81 365 ASN A CA 1
ATOM 2927 C C . ASN A 1 365 ? -23.449 -3.699 0.609 1.00 94.81 365 ASN A C 1
ATOM 2929 O O . ASN A 1 365 ? -24.632 -3.359 0.678 1.00 94.81 365 ASN A O 1
ATOM 2933 N N . ASP A 1 366 ? -23.012 -4.847 1.130 1.00 93.50 366 ASP A N 1
ATOM 2934 C CA . ASP A 1 366 ? -23.891 -5.778 1.831 1.00 93.50 366 ASP A CA 1
ATOM 2935 C C . ASP A 1 366 ? -24.414 -5.210 3.163 1.00 93.50 366 ASP A C 1
ATOM 2937 O O . ASP A 1 366 ? -23.708 -4.542 3.930 1.00 93.50 366 ASP A O 1
ATOM 2941 N N . SER A 1 367 ? -25.685 -5.483 3.459 1.00 94.62 367 SER A N 1
ATOM 2942 C CA . SER A 1 367 ? -26.314 -5.112 4.728 1.00 94.62 367 SER A CA 1
ATOM 2943 C C . SER A 1 367 ? -26.072 -6.131 5.837 1.00 94.62 367 SER A C 1
ATOM 2945 O O . SER A 1 367 ? -26.345 -5.824 6.995 1.00 94.62 367 SER A O 1
ATOM 2947 N N . ARG A 1 368 ? -25.617 -7.342 5.502 1.00 95.81 368 ARG A N 1
ATOM 2948 C CA . ARG A 1 368 ? -25.301 -8.388 6.472 1.00 95.81 368 ARG A CA 1
ATOM 2949 C C . ARG A 1 368 ? -24.076 -7.975 7.281 1.00 95.81 368 ARG A C 1
ATOM 2951 O O . ARG A 1 368 ? -23.051 -7.597 6.722 1.00 95.81 368 ARG A O 1
ATOM 2958 N N . ASP A 1 369 ? -24.170 -8.094 8.594 1.00 96.31 369 ASP A N 1
ATOM 2959 C CA . ASP A 1 369 ? -23.066 -7.896 9.519 1.00 96.31 369 ASP A CA 1
ATOM 2960 C C . ASP A 1 369 ? -22.904 -9.109 10.445 1.00 96.31 369 ASP A C 1
ATOM 2962 O O . ASP A 1 369 ? -23.761 -9.992 10.544 1.00 96.31 369 ASP A O 1
ATOM 2966 N N . LEU A 1 370 ? -21.733 -9.188 11.065 1.00 96.69 370 LEU A N 1
ATOM 2967 C CA . LEU A 1 370 ? -21.423 -10.120 12.139 1.00 96.69 370 LEU A CA 1
ATOM 2968 C C . LEU A 1 370 ? -20.937 -9.280 13.309 1.00 96.69 370 LEU A C 1
ATOM 2970 O O . LEU A 1 370 ? -20.049 -8.450 13.128 1.00 96.69 370 LEU A O 1
ATOM 2974 N N . THR A 1 371 ? -21.506 -9.483 14.489 1.00 96.44 371 THR A N 1
ATOM 2975 C CA . THR A 1 371 ? -21.140 -8.710 15.677 1.00 96.44 371 THR A CA 1
ATOM 2976 C C . THR A 1 371 ? -20.599 -9.617 16.762 1.00 96.44 371 THR A C 1
ATOM 2978 O O . THR A 1 371 ? -21.202 -10.667 17.007 1.00 96.44 371 THR A O 1
ATOM 2981 N N . ARG A 1 372 ? -19.529 -9.194 17.444 1.00 94.38 372 ARG A N 1
ATOM 2982 C CA . ARG A 1 372 ? -19.000 -9.864 18.645 1.00 94.38 372 ARG A CA 1
ATOM 2983 C C . ARG A 1 372 ? -18.758 -11.359 18.448 1.00 94.38 372 ARG A C 1
ATOM 2985 O O . ARG A 1 372 ? -19.170 -12.195 19.254 1.00 94.38 372 ARG A O 1
ATOM 2992 N N . GLN A 1 373 ? -18.152 -11.715 17.314 1.00 95.94 373 GLN A N 1
ATOM 2993 C CA . GLN A 1 373 ? -17.931 -13.109 16.946 1.00 95.94 373 GLN A CA 1
ATOM 2994 C C . GLN A 1 373 ? -16.452 -13.462 17.022 1.00 95.94 373 GLN A C 1
ATOM 2996 O O . GLN A 1 373 ? -15.588 -12.734 16.547 1.00 95.94 373 GLN A O 1
ATOM 3001 N N . ARG A 1 374 ? -16.158 -14.638 17.575 1.00 93.56 374 ARG A N 1
ATOM 3002 C CA . ARG A 1 374 ? -14.788 -15.141 17.738 1.00 93.56 374 ARG A CA 1
ATOM 3003 C C . ARG A 1 374 ? -14.460 -16.330 16.840 1.00 93.56 374 ARG A C 1
ATOM 3005 O O . ARG A 1 374 ? -13.287 -16.611 16.599 1.00 93.56 374 ARG A O 1
ATOM 3012 N N . ASP A 1 375 ? -15.472 -17.030 16.323 1.00 94.25 375 ASP A N 1
ATOM 3013 C CA . ASP A 1 375 ? -15.243 -18.160 15.421 1.00 94.25 375 ASP A CA 1
ATOM 3014 C C . ASP A 1 375 ? -14.951 -17.686 13.991 1.00 94.25 375 ASP A C 1
ATOM 3016 O O . ASP A 1 375 ? -15.843 -17.248 13.260 1.00 94.25 375 ASP A O 1
ATOM 3020 N N . ALA A 1 376 ? -13.700 -17.855 13.556 1.00 95.81 376 ALA A N 1
ATOM 3021 C CA . ALA A 1 376 ? -13.261 -17.563 12.193 1.00 95.81 376 ALA A CA 1
ATOM 3022 C C . ALA A 1 376 ? -14.087 -18.295 11.112 1.00 95.81 376 ALA A C 1
ATOM 3024 O O . ALA A 1 376 ? -14.182 -17.818 9.979 1.00 95.81 376 ALA A O 1
ATOM 3025 N N . LYS A 1 377 ? -14.728 -19.429 11.432 1.00 96.38 377 LYS A N 1
ATOM 3026 C CA . LYS A 1 377 ? -15.608 -20.137 10.489 1.00 96.38 377 LYS A CA 1
ATOM 3027 C C . LYS A 1 377 ? -16.876 -19.353 10.165 1.00 96.38 377 LYS A C 1
ATOM 3029 O O . LYS A 1 377 ? -17.335 -19.415 9.024 1.00 96.38 377 LYS A O 1
ATOM 3034 N N . GLU A 1 378 ? -17.426 -18.606 11.120 1.00 97.88 378 GLU A N 1
ATOM 3035 C CA . GLU A 1 378 ? -18.601 -17.766 10.867 1.00 97.88 378 GLU A CA 1
ATOM 3036 C C . GLU A 1 378 ? -18.235 -16.565 9.984 1.00 97.88 378 GLU A C 1
ATOM 3038 O O . GLU A 1 378 ? -18.996 -16.234 9.075 1.00 97.88 378 GLU A O 1
ATOM 3043 N N . PHE A 1 379 ? -17.023 -16.009 10.129 1.00 97.88 379 PHE A N 1
ATOM 3044 C CA . PHE A 1 379 ? -16.491 -15.009 9.191 1.00 97.88 379 PHE A CA 1
ATOM 3045 C C . PHE A 1 379 ? -16.370 -15.581 7.773 1.00 97.88 379 PHE A C 1
ATOM 3047 O O . PHE A 1 379 ? -16.894 -14.981 6.837 1.00 97.88 379 PHE A O 1
ATOM 3054 N N . ARG A 1 380 ? -15.770 -16.772 7.598 1.00 98.06 380 ARG A N 1
ATOM 3055 C CA . ARG A 1 380 ? -15.689 -17.455 6.286 1.00 98.06 380 ARG A CA 1
ATOM 3056 C C . ARG A 1 380 ? -17.068 -17.663 5.668 1.00 98.06 380 ARG A C 1
ATOM 3058 O O . ARG A 1 380 ? -17.289 -17.393 4.493 1.00 98.06 380 ARG A O 1
ATOM 3065 N N . LYS A 1 381 ? -18.009 -18.174 6.458 1.00 98.19 381 LYS A N 1
ATOM 3066 C CA . LYS A 1 381 ? -19.380 -18.443 6.016 1.00 98.19 381 LYS A CA 1
ATOM 3067 C C . LYS A 1 381 ? -20.078 -17.164 5.566 1.00 98.19 381 LYS A C 1
ATOM 3069 O O . LYS A 1 381 ? -20.829 -17.214 4.594 1.00 98.19 381 LYS A O 1
ATOM 3074 N N . LEU A 1 382 ? -19.837 -16.042 6.245 1.00 98.06 382 LEU A N 1
ATOM 3075 C CA . LEU A 1 382 ? -20.389 -14.757 5.837 1.00 98.06 382 LEU A CA 1
ATOM 3076 C C . LEU A 1 382 ? -19.690 -14.197 4.589 1.00 98.06 382 LEU A C 1
ATOM 3078 O O . LEU A 1 382 ? -20.385 -13.762 3.677 1.00 98.06 382 LEU A O 1
ATOM 3082 N N . MET A 1 383 ? -18.363 -14.320 4.477 1.00 98.12 383 MET A N 1
ATOM 3083 C CA . MET A 1 383 ? -17.610 -13.995 3.254 1.00 98.12 383 MET A CA 1
ATOM 3084 C C . MET A 1 383 ? -18.123 -14.780 2.040 1.00 98.12 383 MET A C 1
ATOM 3086 O O . MET A 1 383 ? -18.391 -14.202 0.995 1.00 98.12 383 MET A O 1
ATOM 3090 N N . ASN A 1 384 ? -18.353 -16.088 2.170 1.00 97.75 384 ASN A N 1
ATOM 3091 C CA . ASN A 1 384 ? -18.898 -16.907 1.079 1.00 97.75 384 ASN A CA 1
ATOM 3092 C C . ASN A 1 384 ? -20.293 -16.439 0.643 1.00 97.75 384 ASN A C 1
ATOM 3094 O O . ASN A 1 384 ? -20.656 -16.524 -0.525 1.00 97.75 384 ASN A O 1
ATOM 3098 N N . LYS A 1 385 ? -21.095 -15.953 1.593 1.00 97.56 385 LYS A N 1
ATOM 3099 C CA . LYS A 1 385 ? -22.433 -15.425 1.322 1.00 97.56 385 LYS A CA 1
ATOM 3100 C C . LYS A 1 385 ? -22.395 -14.053 0.649 1.00 97.56 385 LYS A C 1
ATOM 3102 O O . LYS A 1 385 ? -23.298 -13.770 -0.139 1.00 97.56 385 LYS A O 1
ATOM 3107 N N . ALA A 1 386 ? -21.408 -13.225 0.985 1.00 96.94 386 ALA A N 1
ATOM 3108 C CA . ALA A 1 386 ? -21.201 -11.871 0.470 1.00 96.94 386 ALA A CA 1
ATOM 3109 C C . ALA A 1 386 ? -20.289 -11.818 -0.769 1.00 96.94 386 ALA A C 1
ATOM 3111 O O . ALA A 1 386 ? -19.900 -10.737 -1.192 1.00 96.94 386 ALA A O 1
ATOM 3112 N N . GLN A 1 387 ? -19.946 -12.972 -1.352 1.00 97.31 387 GLN A N 1
ATOM 3113 C CA . GLN A 1 387 ? -19.057 -13.037 -2.505 1.00 97.31 387 GLN A CA 1
ATOM 3114 C C . GLN A 1 387 ? -19.583 -12.169 -3.663 1.00 97.31 387 GLN A C 1
ATOM 3116 O O . GLN A 1 387 ? -20.732 -12.361 -4.088 1.00 97.31 387 GLN A O 1
ATOM 3121 N N . PRO A 1 388 ? -18.765 -11.237 -4.195 1.00 95.69 388 PRO A N 1
ATOM 3122 C CA . PRO A 1 388 ? -19.165 -10.399 -5.313 1.00 95.69 388 PRO A CA 1
ATOM 3123 C C . PRO A 1 388 ? -19.421 -11.256 -6.555 1.00 95.69 388 PRO A C 1
ATOM 3125 O O . PRO A 1 388 ? -18.894 -12.359 -6.709 1.00 95.69 388 PRO A O 1
ATOM 3128 N N . ARG A 1 389 ? -20.247 -10.745 -7.467 1.00 94.19 389 ARG A N 1
ATOM 3129 C CA . ARG A 1 389 ? -20.511 -11.372 -8.770 1.00 94.19 389 ARG A CA 1
ATOM 3130 C C . ARG A 1 389 ? -19.740 -10.620 -9.848 1.00 94.19 389 ARG A C 1
ATOM 3132 O O . ARG A 1 389 ? -19.738 -9.395 -9.811 1.00 94.19 389 ARG A O 1
ATOM 3139 N N . LYS A 1 390 ? -19.158 -11.340 -10.819 1.00 89.56 390 LYS A N 1
ATOM 3140 C CA . LYS A 1 390 ? -18.395 -10.741 -11.934 1.00 89.56 390 LYS A CA 1
ATOM 3141 C C . LYS A 1 390 ? -19.183 -9.721 -12.752 1.00 89.56 390 LYS A C 1
ATOM 3143 O O . LYS A 1 390 ? -18.582 -8.791 -13.245 1.00 89.56 390 LYS A O 1
ATOM 3148 N N . ASP A 1 391 ? -20.499 -9.882 -12.848 1.00 87.62 391 ASP A N 1
ATOM 3149 C CA . ASP A 1 391 ? -21.378 -8.981 -13.604 1.00 87.62 391 ASP A CA 1
ATOM 3150 C C . ASP A 1 391 ? -22.368 -8.265 -12.673 1.00 87.62 391 ASP A C 1
ATOM 3152 O O . ASP A 1 391 ? -23.514 -7.988 -13.030 1.00 87.62 391 ASP A O 1
ATOM 3156 N N . GLY A 1 392 ? -21.969 -8.057 -11.415 1.00 83.12 392 GLY A N 1
ATOM 3157 C CA . GLY A 1 392 ? -22.841 -7.481 -10.397 1.00 83.12 392 GLY A CA 1
ATOM 3158 C C . GLY A 1 392 ? -23.113 -5.994 -10.609 1.00 83.12 392 GLY A C 1
ATOM 3159 O O . GLY A 1 392 ? -24.131 -5.500 -10.124 1.00 83.12 392 GLY A O 1
ATOM 3160 N N . GLY A 1 393 ? -22.208 -5.267 -11.278 1.00 89.69 393 GLY A N 1
ATOM 3161 C CA . GLY A 1 393 ? -22.286 -3.812 -11.414 1.00 89.69 393 GLY A CA 1
ATOM 3162 C C . GLY A 1 393 ? -22.233 -3.075 -10.070 1.00 89.69 393 GLY A C 1
ATOM 3163 O O . GLY A 1 393 ? -22.534 -1.881 -10.005 1.00 89.69 393 GLY A O 1
ATOM 3164 N N . VAL A 1 394 ? -21.879 -3.776 -8.987 1.00 89.50 394 VAL A N 1
ATOM 3165 C CA . VAL A 1 394 ? -21.861 -3.237 -7.628 1.00 89.50 394 VAL A CA 1
ATOM 3166 C C . VAL A 1 394 ? -20.631 -2.356 -7.485 1.00 89.50 394 VAL A C 1
ATOM 3168 O O . VAL A 1 394 ? -19.492 -2.825 -7.536 1.00 89.50 394 VAL A O 1
ATOM 3171 N N . ARG A 1 395 ? -20.878 -1.058 -7.308 1.00 89.62 395 ARG A N 1
ATOM 3172 C CA . ARG A 1 395 ? -19.844 -0.050 -7.093 1.00 89.62 395 ARG A CA 1
ATOM 3173 C C . ARG A 1 395 ? -19.765 0.304 -5.621 1.00 89.62 395 ARG A C 1
ATOM 3175 O O . ARG A 1 395 ? -20.755 0.724 -5.030 1.00 89.62 395 ARG A O 1
ATOM 3182 N N . THR A 1 396 ? -18.566 0.209 -5.067 1.00 90.12 396 THR A N 1
ATOM 3183 C CA . THR A 1 396 ? -18.314 0.487 -3.656 1.00 90.12 396 THR A CA 1
ATOM 3184 C C . THR A 1 396 ? -18.238 1.982 -3.366 1.00 90.12 396 THR A C 1
ATOM 3186 O O . THR A 1 396 ? -17.537 2.732 -4.052 1.00 90.12 396 THR A O 1
ATOM 3189 N N . ASN A 1 397 ? -18.921 2.403 -2.297 1.00 91.31 397 ASN A N 1
ATOM 3190 C CA . ASN A 1 397 ? -18.817 3.735 -1.708 1.00 91.31 397 ASN A CA 1
ATOM 3191 C C . ASN A 1 397 ? -18.422 3.623 -0.225 1.00 91.31 397 ASN A C 1
ATOM 3193 O O . ASN A 1 397 ? -19.274 3.472 0.652 1.00 91.31 397 ASN A O 1
ATOM 3197 N N . ILE A 1 398 ? -17.117 3.721 0.047 1.00 94.06 398 ILE A N 1
ATOM 3198 C CA . ILE A 1 398 ? -16.560 3.574 1.399 1.00 94.06 398 ILE A CA 1
ATOM 3199 C C . ILE A 1 398 ? -17.054 4.663 2.363 1.00 94.06 398 ILE A C 1
ATOM 3201 O O . ILE A 1 398 ? -17.219 4.388 3.551 1.00 94.06 398 ILE A O 1
ATOM 3205 N N . LYS A 1 399 ? -17.361 5.873 1.869 1.00 94.44 399 LYS A N 1
ATOM 3206 C CA . LYS A 1 399 ? -17.896 6.977 2.684 1.00 94.44 399 LYS A CA 1
ATOM 3207 C C . LYS A 1 399 ? -19.189 6.557 3.381 1.00 94.44 399 LYS A C 1
ATOM 3209 O O . LYS A 1 399 ? -19.271 6.666 4.598 1.00 94.44 399 LYS A O 1
ATOM 3214 N N . LYS A 1 400 ? -20.157 6.003 2.643 1.00 94.19 400 LYS A N 1
ATOM 3215 C CA . LYS A 1 400 ? -21.446 5.562 3.209 1.00 94.19 400 LYS A CA 1
ATOM 3216 C C . LYS A 1 400 ? -21.266 4.466 4.266 1.00 94.19 400 LYS A C 1
ATOM 3218 O O . LYS A 1 400 ? -21.939 4.465 5.297 1.00 94.19 400 LYS A O 1
ATOM 3223 N N . SER A 1 401 ? -20.360 3.523 4.020 1.00 95.12 401 SER A N 1
ATOM 3224 C CA . SER A 1 401 ? -20.094 2.415 4.943 1.00 95.12 401 SER A CA 1
ATOM 3225 C C . SER A 1 401 ? -19.406 2.895 6.223 1.00 95.12 401 SER A C 1
ATOM 3227 O O . SER A 1 401 ? -19.785 2.457 7.309 1.00 95.12 401 SER A O 1
ATOM 3229 N N . LEU A 1 402 ? -18.441 3.815 6.108 1.00 96.00 402 LEU A N 1
ATOM 3230 C CA . LEU A 1 402 ? -17.783 4.448 7.252 1.00 96.00 402 LEU A CA 1
ATOM 3231 C C . LEU A 1 402 ? -18.748 5.329 8.042 1.00 96.00 402 LEU A C 1
ATOM 3233 O O . LEU A 1 402 ? -18.782 5.222 9.260 1.00 96.00 402 LEU A O 1
ATOM 3237 N N . GLU A 1 403 ? -19.576 6.127 7.370 1.00 96.06 403 GLU A N 1
ATOM 3238 C CA . GLU A 1 403 ? -20.592 6.972 8.005 1.00 96.06 403 GLU A CA 1
ATOM 3239 C C . GLU A 1 403 ? -21.539 6.135 8.870 1.00 96.06 403 GLU A C 1
ATOM 3241 O O . GLU A 1 403 ? -21.754 6.453 10.036 1.00 96.06 403 GLU A O 1
ATOM 3246 N N . ARG A 1 404 ? -22.005 4.989 8.354 1.00 96.31 404 ARG A N 1
ATOM 3247 C CA . ARG A 1 404 ? -22.814 4.028 9.119 1.00 96.31 404 ARG A CA 1
ATOM 3248 C C . ARG A 1 404 ? -22.089 3.496 10.361 1.00 96.31 404 ARG A C 1
ATOM 3250 O O . ARG A 1 404 ? -22.720 3.328 11.400 1.00 96.31 404 ARG A O 1
ATOM 3257 N N . ILE A 1 405 ? -20.794 3.188 10.260 1.00 96.19 405 ILE A N 1
ATOM 3258 C CA . ILE A 1 405 ? -19.997 2.692 11.398 1.00 96.19 405 ILE A CA 1
ATOM 3259 C C . ILE A 1 405 ? -19.801 3.799 12.438 1.00 96.19 405 ILE A C 1
ATOM 3261 O O . ILE A 1 405 ? -20.006 3.562 13.626 1.00 96.19 405 ILE A O 1
ATOM 3265 N N . PHE A 1 406 ? -19.437 4.998 11.989 1.00 96.31 406 PHE A N 1
ATOM 3266 C CA . PHE A 1 406 ? -19.218 6.172 12.828 1.00 96.31 406 PHE A CA 1
ATOM 3267 C C . PHE A 1 406 ? -20.479 6.567 13.581 1.00 96.31 406 PHE A C 1
ATOM 3269 O O . PHE A 1 406 ? -20.411 6.774 14.787 1.00 96.31 406 PHE A O 1
ATOM 3276 N N . HIS A 1 407 ? -21.628 6.595 12.904 1.00 96.06 407 HIS A N 1
ATOM 3277 C CA . HIS A 1 407 ? -22.899 6.942 13.528 1.00 96.06 407 HIS A CA 1
ATOM 3278 C C . HIS A 1 407 ? -23.268 5.957 14.642 1.00 96.06 407 HIS A C 1
ATOM 3280 O O . HIS A 1 407 ? -23.498 6.377 15.768 1.00 96.06 407 HIS A O 1
ATOM 3286 N N . ARG A 1 408 ? -23.196 4.643 14.373 1.00 95.50 408 ARG A N 1
ATOM 3287 C CA . ARG A 1 408 ? -23.450 3.608 15.393 1.00 95.50 408 ARG A CA 1
ATOM 3288 C C . ARG A 1 408 ? -22.503 3.722 16.591 1.00 95.50 408 ARG A C 1
ATOM 3290 O O . ARG A 1 408 ? -22.912 3.497 17.724 1.00 95.50 408 ARG A O 1
ATOM 3297 N N . TYR A 1 409 ? -21.232 4.044 16.349 1.00 94.88 409 TYR A N 1
ATOM 3298 C CA . TYR A 1 409 ? -20.261 4.202 17.429 1.00 94.88 409 TYR A CA 1
ATOM 3299 C C . TYR A 1 409 ? -20.531 5.462 18.263 1.00 94.88 409 TYR A C 1
ATOM 3301 O O . TYR A 1 409 ? -20.496 5.385 19.487 1.00 94.88 409 TYR A O 1
ATOM 3309 N N . LEU A 1 410 ? -20.862 6.595 17.633 1.00 93.75 410 LEU A N 1
ATOM 3310 C CA . LEU A 1 410 ? -21.274 7.811 18.347 1.00 93.75 410 LEU A CA 1
ATOM 3311 C C . LEU A 1 410 ? -22.546 7.572 19.165 1.00 93.75 410 LEU A C 1
ATOM 3313 O O . LEU A 1 410 ? -22.584 7.932 20.335 1.00 93.75 410 LEU A O 1
ATOM 3317 N N . GLU A 1 411 ? -23.543 6.883 18.604 1.00 93.81 411 GLU A N 1
ATOM 3318 C CA . GLU A 1 411 ? -24.745 6.484 19.343 1.00 93.81 411 GLU A CA 1
ATOM 3319 C C . GLU A 1 411 ? -24.380 5.659 20.583 1.00 93.81 411 GLU A C 1
ATOM 3321 O O . GLU A 1 411 ? -24.870 5.946 21.673 1.00 93.81 411 GLU A O 1
ATOM 3326 N N . MET A 1 412 ? -23.487 4.671 20.457 1.00 91.44 412 MET A N 1
ATOM 3327 C CA . MET A 1 412 ? -23.013 3.893 21.607 1.00 91.44 412 MET A CA 1
ATOM 3328 C C . MET A 1 412 ? -22.335 4.770 22.666 1.00 91.44 412 MET A C 1
ATOM 3330 O O . MET A 1 412 ? -22.588 4.585 23.857 1.00 91.44 412 MET A O 1
ATOM 3334 N N . VAL A 1 413 ? -21.495 5.720 22.249 1.00 90.31 413 VAL A N 1
ATOM 3335 C CA . VAL A 1 413 ? -20.831 6.674 23.151 1.00 90.31 413 VAL A CA 1
ATOM 3336 C C . VAL A 1 413 ? -21.860 7.528 23.893 1.00 90.31 413 VAL A C 1
ATOM 3338 O O . VAL A 1 413 ? -21.816 7.596 25.118 1.00 90.31 413 VAL A O 1
ATOM 3341 N N . GLN A 1 414 ? -22.833 8.091 23.180 1.00 89.62 414 GLN A N 1
ATOM 3342 C CA . GLN A 1 414 ? -23.856 8.975 23.743 1.00 89.62 414 GLN A CA 1
ATOM 3343 C C . GLN A 1 414 ? -24.831 8.252 24.688 1.00 89.62 414 GLN A C 1
ATOM 3345 O O . GLN A 1 414 ? -25.218 8.805 25.716 1.00 89.62 414 GLN A O 1
ATOM 3350 N N . HIS A 1 415 ? -25.222 7.010 24.375 1.00 90.19 415 HIS A N 1
ATOM 3351 C CA . HIS A 1 415 ? -26.183 6.243 25.185 1.00 90.19 415 HIS A CA 1
ATOM 3352 C C . HIS A 1 415 ? -25.561 5.603 26.430 1.00 90.19 415 HIS A C 1
ATOM 3354 O O . HIS A 1 415 ? -26.281 5.179 27.341 1.00 90.19 415 HIS A O 1
ATOM 3360 N N . THR A 1 416 ? -24.232 5.509 26.499 1.00 87.56 416 THR A N 1
ATOM 3361 C CA . THR A 1 416 ? -23.545 4.945 27.663 1.00 87.56 416 THR A CA 1
ATOM 3362 C C . THR A 1 416 ? -23.495 5.993 28.782 1.00 87.56 416 THR A C 1
ATOM 3364 O O . THR A 1 416 ? -22.474 6.617 29.041 1.00 87.56 416 THR A O 1
ATOM 3367 N N . HIS A 1 417 ? -24.622 6.185 29.479 1.00 70.56 417 HIS A N 1
ATOM 3368 C CA . HIS A 1 417 ? -24.743 7.090 30.636 1.00 70.56 417 HIS A CA 1
ATOM 3369 C C . HIS A 1 417 ? -23.938 6.629 31.868 1.00 70.56 417 HIS A C 1
ATOM 3371 O O . HIS A 1 417 ? -23.795 7.363 32.848 1.00 70.56 417 HIS A O 1
ATOM 3377 N N . THR A 1 418 ? -23.441 5.391 31.863 1.00 67.00 418 THR A N 1
ATOM 3378 C CA . THR A 1 418 ? -22.699 4.786 32.971 1.00 67.00 418 THR A CA 1
ATOM 3379 C C . THR A 1 418 ? -21.195 4.995 32.815 1.00 67.00 418 THR A C 1
ATOM 3381 O O . THR A 1 418 ? -20.668 4.963 31.713 1.00 67.00 418 THR A O 1
ATOM 3384 N N . LYS A 1 419 ? -20.461 5.105 33.936 1.00 57.78 419 LYS A N 1
ATOM 3385 C CA . LYS A 1 419 ? -18.981 5.228 33.995 1.00 57.78 419 LYS A CA 1
ATOM 3386 C C . LYS A 1 419 ? -18.191 4.099 33.296 1.00 57.78 419 LYS A C 1
ATOM 3388 O O . LYS A 1 419 ? -16.962 4.081 33.358 1.00 57.78 419 LYS A O 1
ATOM 3393 N N . THR A 1 420 ? -18.861 3.121 32.693 1.00 68.44 420 THR A N 1
ATOM 3394 C CA . THR A 1 420 ? -18.239 2.073 31.886 1.00 68.44 420 THR A CA 1
ATOM 3395 C C . THR A 1 420 ? -17.645 2.701 30.633 1.00 68.44 420 THR A C 1
ATOM 3397 O O . THR A 1 420 ? -18.369 3.223 29.792 1.00 68.44 420 THR A O 1
ATOM 3400 N N . ARG A 1 421 ? -16.314 2.668 30.532 1.00 78.19 421 ARG A N 1
ATOM 3401 C CA . ARG A 1 421 ? -15.578 3.192 29.379 1.00 78.19 421 ARG A CA 1
ATOM 3402 C C . ARG A 1 421 ? -16.020 2.462 28.110 1.00 78.19 421 ARG A C 1
ATOM 3404 O O . ARG A 1 421 ? -15.956 1.237 28.065 1.00 78.19 421 ARG A O 1
ATOM 3411 N N . VAL A 1 422 ? -16.433 3.220 27.097 1.00 88.44 422 VAL A N 1
ATOM 3412 C CA . VAL A 1 422 ? -16.587 2.704 25.734 1.00 88.44 422 VAL A CA 1
ATOM 3413 C C . VAL A 1 422 ? -15.198 2.379 25.192 1.00 88.44 422 VAL A C 1
ATOM 3415 O O . VAL A 1 422 ? -14.264 3.176 25.332 1.00 88.44 422 VAL A O 1
ATOM 3418 N N . ASN A 1 423 ? -15.047 1.186 24.623 1.00 91.00 423 ASN A N 1
ATOM 3419 C CA . ASN A 1 423 ? -13.784 0.745 24.049 1.00 91.00 423 ASN A CA 1
ATOM 3420 C C . ASN A 1 423 ? -13.438 1.570 22.810 1.00 91.00 423 ASN A C 1
ATOM 3422 O O . ASN A 1 423 ? -14.298 1.981 22.040 1.00 91.00 423 ASN A O 1
ATOM 3426 N N . SER A 1 424 ? -12.144 1.768 22.587 1.00 92.12 424 SER A N 1
ATOM 3427 C CA . SER A 1 424 ? -11.641 2.496 21.423 1.00 92.12 424 SER A CA 1
ATOM 3428 C C . SER A 1 424 ? -11.869 1.711 20.126 1.00 92.12 424 SER A C 1
ATOM 3430 O O . SER A 1 424 ? -11.427 0.573 20.013 1.00 92.12 424 SER A O 1
ATOM 3432 N N . LEU A 1 425 ? -12.460 2.314 19.096 1.00 94.25 425 LEU A N 1
ATOM 3433 C CA . LEU A 1 425 ? -12.736 1.609 17.838 1.00 94.25 425 LEU A CA 1
ATOM 3434 C C . LEU A 1 425 ? -11.486 1.438 16.950 1.00 94.25 425 LEU A C 1
ATOM 3436 O O . LEU A 1 425 ? -10.777 2.401 16.644 1.00 94.25 425 LEU A O 1
ATOM 3440 N N . THR A 1 426 ? -11.250 0.221 16.462 1.00 95.44 426 THR A N 1
ATOM 3441 C CA . THR A 1 426 ? -10.300 -0.086 15.380 1.00 95.44 426 THR A CA 1
ATOM 3442 C C . THR A 1 426 ? -11.059 -0.579 14.156 1.00 95.44 426 THR A C 1
ATOM 3444 O O . THR A 1 426 ? -11.720 -1.608 14.225 1.00 95.44 426 THR A O 1
ATOM 3447 N N . ILE A 1 427 ? -10.905 0.083 13.011 1.00 96.88 427 ILE A N 1
ATOM 3448 C CA . ILE A 1 427 ? -11.471 -0.371 11.736 1.00 96.88 427 ILE A CA 1
ATOM 3449 C C . ILE A 1 427 ? -10.347 -0.913 10.853 1.00 96.88 427 ILE A C 1
ATOM 3451 O O . ILE A 1 427 ? -9.412 -0.186 10.527 1.00 96.88 427 ILE A O 1
ATOM 3455 N N . ILE A 1 428 ? -10.438 -2.176 10.439 1.00 96.06 428 ILE A N 1
ATOM 3456 C CA . ILE A 1 428 ? -9.505 -2.812 9.501 1.00 96.06 428 ILE A CA 1
ATOM 3457 C C . ILE A 1 428 ? -10.223 -3.026 8.171 1.00 96.06 428 ILE A C 1
ATOM 3459 O O . ILE A 1 428 ? -11.176 -3.798 8.091 1.00 96.06 428 ILE A O 1
ATOM 3463 N N . ILE A 1 429 ? -9.755 -2.359 7.121 1.00 97.00 429 ILE A N 1
ATOM 3464 C CA . ILE A 1 429 ? -10.411 -2.327 5.814 1.00 97.00 429 ILE A CA 1
ATOM 3465 C C . ILE A 1 429 ? -9.693 -3.265 4.844 1.00 97.00 429 ILE A C 1
ATOM 3467 O O . ILE A 1 429 ? -8.506 -3.071 4.584 1.00 97.00 429 ILE A O 1
ATOM 3471 N N . LEU A 1 430 ? -10.399 -4.259 4.296 1.00 97.25 430 LEU A N 1
ATOM 3472 C CA . LEU A 1 430 ? -9.890 -5.160 3.254 1.00 97.25 430 LEU A CA 1
ATOM 3473 C C . LEU A 1 430 ? -10.442 -4.719 1.894 1.00 97.25 430 LEU A C 1
ATOM 3475 O O . LEU A 1 430 ? -11.647 -4.788 1.676 1.00 97.25 430 LEU A O 1
ATOM 3479 N N . THR A 1 431 ? -9.574 -4.252 0.996 1.00 96.25 431 THR A N 1
ATOM 3480 C CA . THR A 1 431 ? -9.964 -3.703 -0.319 1.00 96.25 431 THR A CA 1
ATOM 3481 C C . THR A 1 431 ? -8.854 -3.918 -1.352 1.00 96.25 431 THR A C 1
ATOM 3483 O O . THR A 1 431 ? -7.708 -4.218 -1.001 1.00 96.25 431 THR A O 1
ATOM 3486 N N . ASP A 1 432 ? -9.173 -3.776 -2.632 1.00 93.31 432 ASP A N 1
ATOM 3487 C CA . ASP A 1 432 ? -8.219 -3.710 -3.742 1.00 93.31 432 ASP A CA 1
ATOM 3488 C C . ASP A 1 432 ? -7.767 -2.268 -4.046 1.00 93.31 432 ASP A C 1
ATOM 3490 O O . ASP A 1 432 ? -6.811 -2.074 -4.800 1.00 93.31 432 ASP A O 1
ATOM 3494 N N . GLY A 1 433 ? -8.401 -1.278 -3.404 1.00 90.00 433 GLY A N 1
ATOM 3495 C CA . GLY A 1 433 ? -8.148 0.151 -3.576 1.00 90.00 433 GLY A CA 1
ATOM 3496 C C . GLY A 1 433 ? -9.000 0.819 -4.660 1.00 90.00 433 GLY A C 1
ATOM 3497 O O . GLY A 1 433 ? -8.721 1.966 -5.007 1.00 90.00 433 GLY A O 1
ATOM 3498 N N . LEU A 1 434 ? -10.013 0.141 -5.212 1.00 88.44 434 LEU A N 1
ATOM 3499 C CA . LEU A 1 434 ? -10.846 0.651 -6.304 1.00 88.44 434 LEU A CA 1
ATOM 3500 C C . LEU A 1 434 ? -12.263 1.017 -5.831 1.00 88.44 434 LEU A C 1
ATOM 3502 O O . LEU A 1 434 ? -13.219 0.263 -5.977 1.00 88.44 434 LEU A O 1
ATOM 3506 N N . TRP A 1 435 ? -12.449 2.245 -5.346 1.00 88.19 435 TRP A N 1
ATOM 3507 C CA . TRP A 1 435 ? -13.767 2.735 -4.903 1.00 88.19 435 TRP A CA 1
ATOM 3508 C C . TRP A 1 435 ? -14.540 3.424 -6.035 1.00 88.19 435 TRP A C 1
ATOM 3510 O O . TRP A 1 435 ? -14.746 4.639 -6.046 1.00 88.19 435 TRP A O 1
ATOM 3520 N N . THR A 1 436 ? -14.975 2.642 -7.026 1.00 85.56 436 THR A N 1
ATOM 3521 C CA . THR A 1 436 ? -15.633 3.144 -8.253 1.00 85.56 436 THR A CA 1
ATOM 3522 C C . THR A 1 436 ? -16.947 3.901 -8.013 1.00 85.56 436 THR A C 1
ATOM 3524 O O . THR A 1 436 ? -17.377 4.670 -8.873 1.00 85.56 436 THR A O 1
ATOM 3527 N N . GLY A 1 437 ? -17.581 3.739 -6.847 1.00 85.38 437 GLY A N 1
ATOM 3528 C CA . GLY A 1 437 ? -18.770 4.496 -6.443 1.00 85.38 437 GLY A CA 1
ATOM 3529 C C . GLY A 1 437 ? -18.472 5.919 -5.960 1.00 85.38 437 GLY A C 1
ATOM 3530 O O . GLY A 1 437 ? -19.408 6.671 -5.699 1.00 85.38 437 GLY A O 1
ATOM 3531 N N . MET A 1 438 ? -17.194 6.299 -5.850 1.00 86.38 438 MET A N 1
ATOM 3532 C CA . MET A 1 438 ? -16.746 7.603 -5.349 1.00 86.38 438 MET A CA 1
ATOM 3533 C C . MET A 1 438 ? -16.149 8.519 -6.422 1.00 86.38 438 MET A C 1
ATOM 3535 O O . MET A 1 438 ? -15.511 9.505 -6.077 1.00 86.38 438 MET A O 1
ATOM 3539 N N . MET A 1 439 ? -16.346 8.249 -7.718 1.00 80.44 439 MET A N 1
ATOM 3540 C CA . MET A 1 439 ? -15.704 9.040 -8.787 1.00 80.44 439 MET A CA 1
ATOM 3541 C C . MET A 1 439 ? -15.984 10.550 -8.726 1.00 80.44 439 MET A C 1
ATOM 3543 O O . MET A 1 439 ? -15.136 11.328 -9.145 1.00 80.44 439 MET A O 1
ATOM 3547 N N . ASN A 1 440 ? -17.118 10.966 -8.158 1.00 84.06 440 ASN A N 1
ATOM 3548 C CA . ASN A 1 440 ? -17.470 12.382 -8.010 1.00 84.06 440 ASN A CA 1
ATOM 3549 C C . ASN A 1 440 ? -17.159 12.951 -6.614 1.00 84.06 440 ASN A C 1
ATOM 3551 O O . ASN A 1 440 ? -17.452 14.115 -6.368 1.00 84.06 440 ASN A O 1
ATOM 3555 N N . ASP A 1 441 ? -16.644 12.134 -5.690 1.00 83.25 441 ASP A N 1
ATOM 3556 C CA . ASP A 1 441 ? -16.570 12.469 -4.262 1.00 83.25 441 ASP A CA 1
ATOM 3557 C C . ASP A 1 441 ? -15.334 11.859 -3.576 1.00 83.25 441 ASP A C 1
ATOM 3559 O O . ASP A 1 441 ? -15.378 11.515 -2.395 1.00 83.25 441 ASP A O 1
ATOM 3563 N N . GLN A 1 442 ? -14.234 11.666 -4.317 1.00 72.25 442 GLN A N 1
ATOM 3564 C CA . GLN A 1 442 ? -13.026 10.993 -3.811 1.00 72.25 442 GLN A CA 1
ATOM 3565 C C . GLN A 1 442 ? -12.480 11.659 -2.540 1.00 72.25 442 GLN A C 1
ATOM 3567 O O . GLN A 1 442 ? -12.041 10.967 -1.621 1.00 72.25 442 GLN A O 1
ATOM 3572 N N . ASP A 1 443 ? -12.607 12.981 -2.443 1.00 80.56 443 ASP A N 1
ATOM 3573 C CA . ASP A 1 443 ? -12.114 13.751 -1.305 1.00 80.56 443 ASP A CA 1
ATOM 3574 C C . ASP A 1 443 ? -13.038 13.714 -0.080 1.00 80.56 443 ASP A C 1
ATOM 3576 O O . ASP A 1 443 ? -12.619 14.132 0.995 1.00 80.56 443 ASP A O 1
ATOM 3580 N N . ALA A 1 444 ? -14.269 13.191 -0.165 1.00 88.69 444 ALA A N 1
ATOM 3581 C CA . ALA A 1 444 ? -15.223 13.286 0.947 1.00 88.69 444 ALA A CA 1
ATOM 3582 C C . ALA A 1 444 ? -14.990 12.326 2.113 1.00 88.69 444 ALA A C 1
ATOM 3584 O O . ALA A 1 444 ? -15.580 12.520 3.181 1.00 88.69 444 ALA A O 1
ATOM 3585 N N . VAL A 1 445 ? -14.131 11.315 1.962 1.00 89.00 445 VAL A N 1
ATOM 3586 C CA . VAL A 1 445 ? -13.770 10.446 3.094 1.00 89.00 445 VAL A CA 1
ATOM 3587 C C . VAL A 1 445 ? -13.043 11.251 4.176 1.00 89.00 445 VAL A C 1
ATOM 3589 O O . VAL A 1 445 ? -13.287 11.049 5.364 1.00 89.00 445 VAL A O 1
ATOM 3592 N N . ILE A 1 446 ? -12.193 12.205 3.781 1.00 87.56 446 ILE A N 1
ATOM 3593 C CA . ILE A 1 446 ? -11.402 13.009 4.720 1.00 87.56 446 ILE A CA 1
ATOM 3594 C C . ILE A 1 446 ? -12.307 13.918 5.576 1.00 87.56 446 ILE A C 1
ATOM 3596 O O . ILE A 1 446 ? -12.247 13.799 6.803 1.00 87.56 446 ILE A O 1
ATOM 3600 N N . PRO A 1 447 ? -13.195 14.760 5.002 1.00 92.38 447 PRO A N 1
ATOM 3601 C CA . PRO A 1 447 ? -14.177 15.526 5.763 1.00 92.38 447 PRO A CA 1
ATOM 3602 C C . PRO A 1 447 ? -15.064 14.662 6.659 1.00 92.38 447 PRO A C 1
ATOM 3604 O O . PRO A 1 447 ? -15.366 15.077 7.776 1.00 92.38 447 PRO A O 1
ATOM 3607 N N . LEU A 1 448 ? -15.455 13.461 6.214 1.00 94.06 448 LEU A N 1
ATOM 3608 C CA . LEU A 1 448 ? -16.246 12.535 7.029 1.00 94.06 448 LEU A CA 1
ATOM 3609 C C . LEU A 1 448 ? -15.485 12.119 8.297 1.00 94.06 448 LEU A C 1
ATOM 3611 O O . LEU A 1 448 ? -16.029 12.223 9.396 1.00 94.06 448 LEU A O 1
ATOM 3615 N N . ILE A 1 449 ? -14.222 11.702 8.163 1.00 91.00 449 ILE A N 1
ATOM 3616 C CA . ILE A 1 449 ? -13.371 11.321 9.303 1.00 91.00 449 ILE A CA 1
ATOM 3617 C C . ILE A 1 449 ? -13.141 12.521 10.232 1.00 91.00 449 ILE A C 1
ATOM 3619 O O . ILE A 1 449 ? -13.229 12.384 11.452 1.00 91.00 449 ILE A O 1
ATOM 3623 N N . GLN A 1 450 ? -12.879 13.706 9.674 1.00 90.62 450 GLN A N 1
ATOM 3624 C CA . GLN A 1 450 ? -12.696 14.934 10.454 1.00 90.62 450 GLN A CA 1
ATOM 3625 C C . GLN A 1 450 ? -13.967 15.338 11.212 1.00 90.62 450 GLN A C 1
ATOM 3627 O O . GLN A 1 450 ? -13.886 15.828 12.337 1.00 90.62 450 GLN A O 1
ATOM 3632 N N . ASN A 1 451 ? -15.143 15.167 10.605 1.00 94.75 451 ASN A N 1
ATOM 3633 C CA . ASN A 1 451 ? -16.425 15.450 11.244 1.00 94.75 451 ASN A CA 1
ATOM 3634 C C . ASN A 1 451 ? -16.709 14.467 12.384 1.00 94.75 451 ASN A C 1
ATOM 3636 O O . ASN A 1 451 ? -17.034 14.896 13.486 1.00 94.75 451 ASN A O 1
ATOM 3640 N N . PHE A 1 452 ? -16.501 13.170 12.143 1.00 94.19 452 PHE A N 1
ATOM 3641 C CA . PHE A 1 452 ? -16.603 12.146 13.181 1.00 94.19 452 PHE A CA 1
ATOM 3642 C C . PHE A 1 452 ? -15.670 12.438 14.360 1.00 94.19 452 PHE A C 1
ATOM 3644 O O . PHE A 1 452 ? -16.102 12.387 15.503 1.00 94.19 452 PHE A O 1
ATOM 3651 N N . TYR A 1 453 ? -14.410 12.799 14.095 1.00 91.44 453 TYR A N 1
ATOM 3652 C CA . TYR A 1 453 ? -13.456 13.116 15.158 1.00 91.44 453 TYR A CA 1
ATOM 3653 C C . TYR A 1 453 ? -13.886 14.325 15.999 1.00 91.44 453 TYR A C 1
ATOM 3655 O O . TYR A 1 453 ? -13.728 14.303 17.215 1.00 91.44 453 TYR A O 1
ATOM 3663 N N . ARG A 1 454 ? -14.437 15.370 15.364 1.00 92.50 454 ARG A N 1
ATOM 3664 C CA . ARG A 1 454 ? -14.971 16.540 16.078 1.00 92.50 454 ARG A CA 1
ATOM 3665 C C . ARG A 1 454 ? -16.148 16.161 16.975 1.00 92.50 454 ARG A C 1
ATOM 3667 O O . ARG A 1 454 ? -16.082 16.439 18.160 1.00 92.50 454 ARG A O 1
ATOM 3674 N N . GLN A 1 455 ? -17.137 15.444 16.440 1.00 92.50 455 GLN A N 1
ATOM 3675 C CA . GLN A 1 455 ? -18.288 14.974 17.225 1.00 92.50 455 GLN A CA 1
ATOM 3676 C C . GLN A 1 455 ? -17.857 14.081 18.388 1.00 92.50 455 GLN A C 1
ATOM 3678 O O . GLN A 1 455 ? -18.277 14.293 19.517 1.00 92.50 455 GLN A O 1
ATOM 3683 N N . LEU A 1 456 ? -16.944 13.138 18.135 1.00 89.62 456 LEU A N 1
ATOM 3684 C CA . LEU A 1 456 ? -16.412 12.272 19.180 1.00 89.62 456 LEU A CA 1
ATOM 3685 C C . LEU A 1 456 ? -15.705 13.075 20.278 1.00 89.62 456 LEU A C 1
ATOM 3687 O O . LEU A 1 456 ? -15.804 12.719 21.443 1.00 89.62 456 LEU A O 1
ATOM 3691 N N . LYS A 1 457 ? -14.985 14.144 19.922 1.00 87.81 457 LYS A N 1
ATOM 3692 C CA . LYS A 1 457 ? -14.321 15.017 20.895 1.00 87.81 457 LYS A CA 1
ATOM 3693 C C . LYS A 1 457 ? -15.334 15.795 21.737 1.00 87.81 457 LYS A C 1
ATOM 3695 O O . LYS A 1 457 ? -15.148 15.880 22.946 1.00 87.81 457 LYS A O 1
ATOM 3700 N N . ASP A 1 458 ? -16.366 16.339 21.101 1.00 89.19 458 ASP A N 1
ATOM 3701 C CA . ASP A 1 458 ? -17.403 17.131 21.766 1.00 89.19 458 ASP A CA 1
ATOM 3702 C C . ASP A 1 458 ? -18.238 16.258 22.725 1.00 89.19 458 ASP A C 1
ATOM 3704 O O . ASP A 1 458 ? -18.547 16.678 23.836 1.00 89.19 458 ASP A O 1
ATOM 3708 N N . ASP A 1 459 ? -18.512 15.004 22.351 1.00 85.25 459 ASP A N 1
ATOM 3709 C CA . ASP A 1 459 ? -19.244 14.042 23.189 1.00 85.25 459 ASP A CA 1
ATOM 3710 C C . ASP A 1 459 ? -18.393 13.454 24.336 1.00 85.25 459 ASP A C 1
ATOM 3712 O O . ASP A 1 459 ? -18.928 12.814 25.246 1.00 85.25 459 ASP A O 1
ATOM 3716 N N . MET A 1 460 ? -17.064 13.627 24.309 1.00 80.25 460 MET A N 1
ATOM 3717 C CA . MET A 1 460 ? -16.121 12.936 25.201 1.00 80.25 460 MET A CA 1
ATOM 3718 C C . MET A 1 460 ? -15.153 13.874 25.936 1.00 80.25 460 MET A C 1
ATOM 3720 O O . MET A 1 460 ? -13.982 13.523 26.092 1.00 80.25 460 MET A O 1
ATOM 3724 N N . GLU A 1 461 ? -15.631 15.021 26.443 1.00 71.12 461 GLU A N 1
ATOM 3725 C CA . GLU A 1 461 ? -14.810 16.062 27.108 1.00 71.12 461 GLU A CA 1
ATOM 3726 C C . GLU A 1 461 ? -13.828 15.551 28.199 1.00 71.12 461 GLU A C 1
ATOM 3728 O O . GLU A 1 461 ? -12.848 16.235 28.485 1.00 71.12 461 GLU A O 1
ATOM 3733 N N . ASP A 1 462 ? -14.012 14.341 28.752 1.00 69.50 462 ASP A N 1
ATOM 3734 C CA . ASP A 1 462 ? -13.176 13.754 29.819 1.00 69.50 462 ASP A CA 1
ATOM 3735 C C . ASP A 1 462 ? -12.685 12.295 29.575 1.00 69.50 462 ASP A C 1
ATOM 3737 O O . ASP A 1 462 ? -12.190 11.645 30.504 1.00 69.50 462 ASP A O 1
ATOM 3741 N N . PHE A 1 463 ? -12.793 11.728 28.361 1.00 64.38 463 PHE A N 1
ATOM 3742 C CA . PHE A 1 463 ? -12.505 10.294 28.125 1.00 64.38 463 PHE A CA 1
ATOM 3743 C C . PHE A 1 463 ? -11.379 9.983 27.112 1.00 64.38 463 PHE A C 1
ATOM 3745 O O . PHE A 1 463 ? -11.317 10.521 26.014 1.00 64.38 463 PHE A O 1
ATOM 3752 N N . ASP A 1 464 ? -10.543 8.990 27.452 1.00 67.00 464 ASP A N 1
ATOM 3753 C CA . ASP A 1 464 ? -9.432 8.444 26.643 1.00 67.00 464 ASP A CA 1
ATOM 3754 C C . ASP A 1 464 ? -9.882 7.501 25.493 1.00 67.00 464 ASP A C 1
ATOM 3756 O O . ASP A 1 464 ? -9.220 6.488 25.244 1.00 67.00 464 ASP A O 1
ATOM 3760 N N . ALA A 1 465 ? -10.998 7.746 24.801 1.00 64.69 465 ALA A N 1
ATOM 3761 C CA . ALA A 1 465 ? -11.350 6.912 23.642 1.00 64.69 465 ALA A CA 1
ATOM 3762 C C . ALA A 1 465 ? -10.763 7.475 22.343 1.00 64.69 465 ALA A C 1
ATOM 3764 O O . ALA A 1 465 ? -10.817 8.674 22.077 1.00 64.69 465 ALA A O 1
ATOM 3765 N N . TRP A 1 466 ? -10.216 6.593 21.505 1.00 71.00 466 TRP A N 1
ATOM 3766 C CA . TRP A 1 466 ? -9.550 6.969 20.258 1.00 71.00 466 TRP A CA 1
ATOM 3767 C C . TRP A 1 466 ? -9.900 5.986 19.142 1.00 71.00 466 TRP A C 1
ATOM 3769 O O . TRP A 1 466 ? -10.080 4.790 19.368 1.00 71.00 466 TRP A O 1
ATOM 3779 N N . MET A 1 467 ? -9.925 6.468 17.902 1.00 78.50 467 MET A N 1
ATOM 3780 C CA . MET A 1 467 ? -10.170 5.624 16.734 1.00 78.50 467 MET A CA 1
ATOM 3781 C C . MET A 1 467 ? -8.875 5.326 15.972 1.00 78.50 467 MET A C 1
ATOM 3783 O O . MET A 1 467 ? -8.004 6.181 15.841 1.00 78.50 467 MET A O 1
ATOM 3787 N N . THR A 1 468 ? -8.750 4.126 15.405 1.00 79.50 468 THR A N 1
ATOM 3788 C CA . THR A 1 468 ? -7.718 3.816 14.403 1.00 79.50 468 THR A CA 1
ATOM 3789 C C . THR A 1 468 ? -8.350 3.185 13.176 1.00 79.50 468 THR A C 1
ATOM 3791 O O . THR A 1 468 ? -9.151 2.267 13.306 1.00 79.50 468 THR A O 1
ATOM 3794 N N . ILE A 1 469 ? -7.957 3.647 11.990 1.00 76.56 469 ILE A N 1
ATOM 3795 C CA . ILE A 1 469 ? -8.340 3.041 10.714 1.00 76.56 469 ILE A CA 1
ATOM 3796 C C . ILE A 1 469 ? -7.081 2.462 10.066 1.00 76.56 469 ILE A C 1
ATOM 3798 O O . ILE A 1 469 ? -6.087 3.164 9.887 1.00 76.56 469 ILE A O 1
ATOM 3802 N N . CYS A 1 470 ? -7.120 1.180 9.716 1.00 77.69 470 CYS A N 1
ATOM 3803 C CA . CYS A 1 470 ? -6.044 0.463 9.044 1.00 77.69 470 CYS A CA 1
ATOM 3804 C C . CYS A 1 470 ? -6.530 -0.027 7.678 1.00 77.69 470 CYS A C 1
ATOM 3806 O O . CYS A 1 470 ? -7.462 -0.822 7.603 1.00 77.69 470 CYS A O 1
ATOM 3808 N N . HIS A 1 471 ? -5.874 0.397 6.599 1.00 70.44 471 HIS A N 1
ATOM 3809 C CA . HIS A 1 471 ? -6.169 -0.082 5.247 1.00 70.44 471 HIS A CA 1
ATOM 3810 C C . HIS A 1 471 ? -5.241 -1.235 4.873 1.00 70.44 471 HIS A C 1
ATOM 3812 O O . HIS A 1 471 ? -4.019 -1.125 4.986 1.00 70.44 471 HIS A O 1
ATOM 3818 N N . ILE A 1 472 ? -5.816 -2.332 4.386 1.00 76.44 472 ILE A N 1
ATOM 3819 C CA . ILE A 1 472 ? -5.079 -3.494 3.912 1.00 76.44 472 ILE A CA 1
ATOM 3820 C C . ILE A 1 472 ? -5.454 -3.774 2.453 1.00 76.44 472 ILE A C 1
ATOM 3822 O O . ILE A 1 472 ? -6.550 -4.241 2.147 1.00 76.44 472 ILE A O 1
ATOM 3826 N N . LEU A 1 473 ? -4.500 -3.509 1.554 1.00 72.25 473 LEU A N 1
ATOM 3827 C CA . LEU A 1 473 ? -4.642 -3.765 0.120 1.00 72.25 473 LEU A CA 1
ATOM 3828 C C . LEU A 1 473 ? -4.383 -5.245 -0.199 1.00 72.25 473 LEU A C 1
ATOM 3830 O O . LEU A 1 473 ? -3.232 -5.700 -0.204 1.00 72.25 473 LEU A O 1
ATOM 3834 N N . VAL A 1 474 ? -5.447 -5.996 -0.494 1.00 67.12 474 VAL A N 1
ATOM 3835 C CA . VAL A 1 474 ? -5.395 -7.456 -0.714 1.00 67.12 474 VAL A CA 1
ATOM 3836 C C . VAL A 1 474 ? -4.557 -7.806 -1.948 1.00 67.12 474 VAL A C 1
ATOM 3838 O O . VAL A 1 474 ? -3.699 -8.692 -1.884 1.00 67.12 474 VAL A O 1
ATOM 3841 N N . SER A 1 475 ? -4.695 -7.026 -3.025 1.00 59.97 475 SER A N 1
ATOM 3842 C CA . SER A 1 475 ? -3.914 -7.161 -4.268 1.00 59.97 475 SER A CA 1
ATOM 3843 C C . SER A 1 475 ? -2.393 -7.101 -4.036 1.00 59.97 475 SER A C 1
ATOM 3845 O O . SER A 1 475 ? -1.599 -7.724 -4.752 1.00 59.97 475 SER A O 1
ATOM 3847 N N . THR A 1 476 ? -1.963 -6.390 -2.989 1.00 50.66 476 THR A N 1
ATOM 3848 C CA . THR A 1 476 ? -0.548 -6.207 -2.644 1.00 50.66 476 THR A CA 1
ATOM 3849 C C . THR A 1 476 ? -0.009 -7.351 -1.782 1.00 50.66 476 THR A C 1
ATOM 3851 O O . THR A 1 476 ? 1.142 -7.753 -1.958 1.00 50.66 476 THR A O 1
ATOM 3854 N N . ILE A 1 477 ? -0.826 -7.926 -0.894 1.00 51.50 477 ILE A N 1
ATOM 3855 C CA . ILE A 1 477 ? -0.401 -8.974 0.049 1.00 51.50 477 ILE A CA 1
ATOM 3856 C C . ILE A 1 477 ? -0.018 -10.268 -0.668 1.00 51.50 477 ILE A C 1
ATOM 3858 O O . ILE A 1 477 ? 1.045 -10.833 -0.396 1.00 51.50 477 ILE A O 1
ATOM 3862 N N . TRP A 1 478 ? -0.835 -10.725 -1.615 1.00 46.19 478 TRP A N 1
ATOM 3863 C CA . TRP A 1 478 ? -0.625 -12.028 -2.252 1.00 46.19 478 TRP A CA 1
ATOM 3864 C C . TRP A 1 478 ? 0.579 -12.056 -3.201 1.00 46.19 478 TRP A C 1
ATOM 3866 O O . TRP A 1 478 ? 1.310 -13.044 -3.292 1.00 46.19 478 TRP A O 1
ATOM 3876 N N . SER A 1 479 ? 0.864 -10.922 -3.847 1.00 38.75 479 SER A N 1
ATOM 3877 C CA . SER A 1 479 ? 2.074 -10.764 -4.662 1.00 38.75 479 SER A CA 1
ATOM 3878 C C . SER A 1 479 ? 3.364 -10.851 -3.827 1.00 38.75 479 SER A C 1
ATOM 3880 O O . SER A 1 479 ? 4.422 -11.159 -4.374 1.00 38.75 479 SER A O 1
ATOM 3882 N N . ILE A 1 480 ? 3.296 -10.589 -2.514 1.00 41.06 480 ILE A N 1
ATOM 3883 C CA . ILE A 1 480 ? 4.451 -10.563 -1.603 1.00 41.06 480 ILE A CA 1
ATOM 3884 C C . ILE A 1 480 ? 4.661 -11.921 -0.907 1.00 41.06 480 ILE A C 1
ATOM 3886 O O . ILE A 1 480 ? 5.808 -12.364 -0.786 1.00 41.06 480 ILE A O 1
ATOM 3890 N N . THR A 1 481 ? 3.593 -12.615 -0.488 1.00 39.69 481 THR A N 1
ATOM 3891 C CA . THR A 1 481 ? 3.684 -13.879 0.278 1.00 39.69 481 THR A CA 1
ATOM 3892 C C . THR A 1 481 ? 4.299 -15.046 -0.493 1.00 39.69 481 THR A C 1
ATOM 3894 O O . THR A 1 481 ? 4.848 -15.948 0.136 1.00 39.69 481 THR A O 1
ATOM 3897 N N . ARG A 1 482 ? 4.281 -15.032 -1.834 1.00 38.38 482 ARG A N 1
ATOM 3898 C CA . ARG A 1 482 ? 4.969 -16.055 -2.646 1.00 38.38 482 ARG A CA 1
ATOM 3899 C C . ARG A 1 482 ? 6.497 -15.946 -2.645 1.00 38.38 482 ARG A C 1
ATOM 3901 O O . ARG A 1 482 ? 7.143 -16.904 -3.057 1.00 38.38 482 ARG A O 1
ATOM 3908 N N . CYS A 1 483 ? 7.079 -14.834 -2.186 1.00 31.00 483 CYS A N 1
ATOM 3909 C CA . CYS A 1 483 ? 8.522 -14.611 -2.315 1.00 31.00 483 CYS A CA 1
ATOM 3910 C C . CYS A 1 483 ? 9.249 -14.254 -1.006 1.00 31.00 483 CYS A C 1
ATOM 3912 O O . CYS A 1 483 ? 10.439 -14.535 -0.927 1.00 31.00 483 CYS A O 1
ATOM 3914 N N . PHE A 1 484 ? 8.604 -13.659 0.010 1.00 26.75 484 PHE A N 1
ATOM 3915 C CA . PHE A 1 484 ? 9.296 -13.177 1.226 1.00 26.75 484 PHE A CA 1
ATOM 3916 C C . PHE A 1 484 ? 8.374 -13.093 2.464 1.00 26.75 484 PHE A C 1
ATOM 3918 O O . PHE A 1 484 ? 7.149 -13.066 2.315 1.00 26.75 484 PHE A O 1
ATOM 3925 N N . PRO A 1 485 ? 8.924 -13.014 3.698 1.00 30.95 485 PRO A N 1
ATOM 3926 C CA . PRO A 1 485 ? 8.133 -12.726 4.890 1.00 30.95 485 PRO A CA 1
ATOM 3927 C C . PRO A 1 485 ? 7.441 -11.356 4.774 1.00 30.95 485 PRO A C 1
ATOM 3929 O O . PRO A 1 485 ? 8.071 -10.319 4.558 1.00 30.95 485 PRO A O 1
ATOM 3932 N N . LEU A 1 486 ? 6.113 -11.382 4.874 1.00 36.62 486 LEU A N 1
ATOM 3933 C CA . LEU A 1 486 ? 5.234 -10.229 4.932 1.00 36.62 486 LEU A CA 1
ATOM 3934 C C . LEU A 1 486 ? 5.382 -9.569 6.300 1.00 36.62 486 LEU A C 1
ATOM 3936 O O . LEU A 1 486 ? 5.089 -10.162 7.333 1.00 36.62 486 LEU A O 1
ATOM 3940 N N . VAL A 1 487 ? 5.843 -8.331 6.277 1.00 34.31 487 VAL A N 1
ATOM 3941 C CA . VAL A 1 487 ? 5.821 -7.439 7.422 1.00 34.31 487 VAL A CA 1
ATOM 3942 C C . VAL A 1 487 ? 4.407 -6.863 7.470 1.00 34.31 487 VAL A C 1
ATOM 3944 O O . VAL A 1 487 ? 4.050 -6.055 6.616 1.00 34.31 487 VAL A O 1
ATOM 3947 N N . VAL A 1 488 ? 3.585 -7.283 8.439 1.00 32.44 488 VAL A N 1
ATOM 3948 C CA . VAL A 1 488 ? 2.484 -6.429 8.909 1.00 32.44 488 VAL A CA 1
ATOM 3949 C C . VAL A 1 488 ? 3.142 -5.352 9.760 1.00 32.44 488 VAL A C 1
ATOM 3951 O O . VAL A 1 488 ? 3.138 -5.398 10.985 1.00 32.44 488 VAL A O 1
ATOM 3954 N N . THR A 1 489 ? 3.791 -4.399 9.103 1.00 28.36 489 THR A N 1
ATOM 3955 C CA . THR A 1 489 ? 3.865 -3.070 9.679 1.00 28.36 489 THR A CA 1
ATOM 3956 C C . THR A 1 489 ? 2.466 -2.525 9.503 1.00 28.36 489 THR A C 1
ATOM 3958 O O . THR A 1 489 ? 1.946 -2.470 8.388 1.00 28.36 489 THR A O 1
ATOM 3961 N N . CYS A 1 490 ? 1.855 -2.110 10.607 1.00 31.78 490 CYS A N 1
ATOM 3962 C CA . CYS A 1 490 ? 0.996 -0.944 10.552 1.00 31.78 490 CYS A CA 1
ATOM 3963 C C . CYS A 1 490 ? 1.884 0.170 9.977 1.00 31.78 490 CYS A C 1
ATOM 3965 O O . CYS A 1 490 ? 2.655 0.801 10.699 1.00 31.78 490 CYS A O 1
ATOM 3967 N N . SER A 1 491 ? 1.954 0.261 8.648 1.00 23.03 491 SER A N 1
ATOM 3968 C CA . SER A 1 491 ? 2.757 1.252 7.950 1.00 23.03 491 SER A CA 1
ATOM 3969 C C . SER A 1 491 ? 2.078 2.573 8.245 1.00 23.03 491 SER A C 1
ATOM 3971 O O . SER A 1 491 ? 1.088 2.898 7.614 1.00 23.03 491 SER A O 1
ATOM 3973 N N . LYS A 1 492 ? 2.543 3.226 9.315 1.00 27.59 492 LYS A N 1
ATOM 3974 C CA . LYS A 1 492 ? 2.160 4.550 9.802 1.00 27.59 492 LYS A CA 1
ATOM 3975 C C . LYS A 1 492 ? 0.677 4.888 9.589 1.00 27.59 492 LYS A C 1
ATOM 3977 O O . LYS A 1 492 ? 0.290 5.405 8.547 1.00 27.59 492 LYS A O 1
ATOM 3982 N N . CYS A 1 493 ? -0.102 4.744 10.662 1.00 28.84 493 CYS A N 1
ATOM 3983 C CA . CYS A 1 493 ? -1.249 5.607 10.942 1.00 28.84 493 CYS A CA 1
ATOM 3984 C C . CYS A 1 493 ? -0.811 7.091 10.960 1.00 28.84 493 CYS A C 1
ATOM 3986 O O . CYS A 1 493 ? -0.698 7.712 12.010 1.00 28.84 493 CYS A O 1
ATOM 3988 N N . TYR A 1 494 ? -0.519 7.676 9.803 1.00 29.47 494 TYR A N 1
ATOM 3989 C CA . TYR A 1 494 ? -0.920 9.048 9.533 1.00 29.47 494 TYR A CA 1
ATOM 3990 C C . TYR A 1 494 ? -2.324 8.843 8.970 1.00 29.47 494 TYR A C 1
ATOM 3992 O O . TYR A 1 494 ? -2.455 8.423 7.831 1.00 29.47 494 TYR A O 1
ATOM 4000 N N . TRP A 1 495 ? -3.397 8.836 9.751 1.00 31.80 495 TRP A N 1
ATOM 4001 C CA . TRP A 1 495 ? -3.847 9.819 10.727 1.00 31.80 495 TRP A CA 1
ATOM 4002 C C . TRP A 1 495 ? -4.164 9.146 12.090 1.00 31.80 495 TRP A C 1
ATOM 4004 O O . TRP A 1 495 ? -4.509 7.970 12.126 1.00 31.80 495 TRP A O 1
ATOM 4014 N N . VAL A 1 496 ? -4.100 9.899 13.202 1.00 29.75 496 VAL A N 1
ATOM 4015 C CA . VAL A 1 496 ? -4.410 9.503 14.611 1.00 29.75 496 VAL A CA 1
ATOM 4016 C C . VAL A 1 496 ? -3.242 9.019 15.513 1.00 29.75 496 VAL A C 1
ATOM 4018 O O . VAL A 1 496 ? -3.431 8.227 16.426 1.00 29.75 496 VAL A O 1
ATOM 4021 N N . VAL A 1 497 ? -2.033 9.579 15.376 1.00 26.02 497 VAL A N 1
ATOM 4022 C CA . VAL A 1 497 ? -1.066 9.661 16.514 1.00 26.02 497 VAL A CA 1
ATOM 4023 C C . VAL A 1 497 ? -0.969 11.094 17.077 1.00 26.02 497 VAL A C 1
ATOM 4025 O O . VAL A 1 497 ? -0.297 11.354 18.069 1.00 26.02 497 VAL A O 1
ATOM 4028 N N . LEU A 1 498 ? -1.712 12.045 16.503 1.00 29.55 498 LEU A N 1
ATOM 4029 C CA . LEU A 1 498 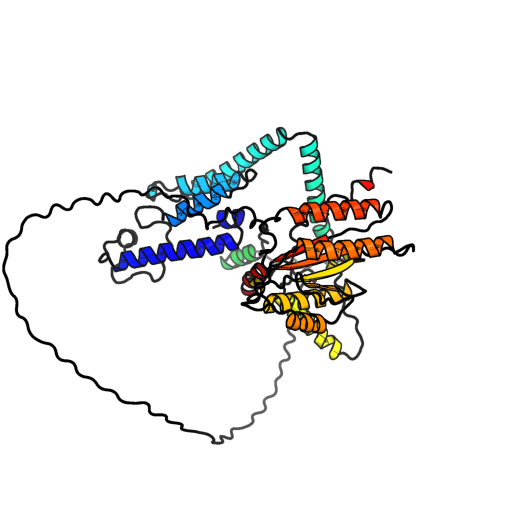? -1.453 13.474 16.688 1.00 29.55 498 LEU A CA 1
ATOM 4030 C C . LEU A 1 498 ? -1.960 14.114 17.997 1.00 29.55 498 LEU A C 1
ATOM 4032 O O . LEU A 1 498 ? -1.753 15.307 18.164 1.00 29.55 498 LEU A O 1
ATOM 4036 N N . LEU A 1 499 ? -2.614 13.404 18.927 1.00 32.78 499 LEU A N 1
ATOM 4037 C CA . LEU A 1 499 ? -3.285 14.087 20.056 1.00 32.78 499 LEU A CA 1
ATOM 4038 C C . LEU A 1 499 ? -3.052 13.529 21.463 1.00 32.78 499 LEU A C 1
ATOM 4040 O O . LEU A 1 499 ? -3.579 14.084 22.423 1.00 32.78 499 LEU A O 1
ATOM 4044 N N . ARG A 1 500 ? -2.190 12.520 21.639 1.00 29.30 500 ARG A N 1
ATOM 4045 C CA . ARG A 1 500 ? -1.927 11.962 22.980 1.00 29.30 500 ARG A CA 1
ATOM 4046 C C . ARG A 1 500 ? -1.093 12.881 23.893 1.00 29.30 500 ARG A C 1
ATOM 4048 O O . ARG A 1 500 ? -1.127 12.704 25.105 1.00 29.30 500 ARG A O 1
ATOM 4055 N N . LYS A 1 501 ? -0.343 13.852 23.348 1.00 29.33 501 LYS A N 1
ATOM 4056 C CA . LYS A 1 501 ? 0.546 14.739 24.138 1.00 29.33 501 LYS A CA 1
ATOM 4057 C C . LYS A 1 501 ? 0.061 16.190 24.282 1.00 29.33 501 LYS A C 1
ATOM 4059 O O . LYS A 1 501 ? 0.565 16.871 25.166 1.00 29.33 501 LYS A O 1
ATOM 4064 N N . TRP A 1 502 ? -0.946 16.646 23.525 1.00 26.53 502 TRP A N 1
ATOM 4065 C CA . TRP A 1 502 ? -1.439 18.031 23.645 1.00 26.53 502 TRP A CA 1
ATOM 4066 C C . TRP A 1 502 ? -2.124 18.301 25.000 1.00 26.53 502 TRP A C 1
ATOM 4068 O O . TRP A 1 502 ? -1.930 19.359 25.582 1.00 26.53 502 TRP A O 1
ATOM 4078 N N . MET A 1 503 ? -2.833 17.317 25.571 1.00 27.27 503 MET A N 1
ATOM 4079 C CA . MET A 1 503 ? -3.610 17.512 26.809 1.00 27.27 503 MET A CA 1
ATOM 4080 C C . MET A 1 503 ? -2.872 17.213 28.124 1.00 27.27 503 MET A C 1
ATOM 4082 O O . MET A 1 503 ? -3.407 17.500 29.190 1.00 27.27 503 MET A O 1
ATOM 4086 N N . ARG A 1 504 ? -1.629 16.704 28.101 1.00 29.11 504 ARG A N 1
ATOM 4087 C CA . ARG A 1 504 ? -0.826 16.582 29.340 1.00 29.11 504 ARG A CA 1
ATOM 4088 C C . ARG A 1 504 ? -0.132 17.885 29.750 1.00 29.11 504 ARG A C 1
ATOM 4090 O O . ARG A 1 504 ? 0.508 17.899 30.792 1.00 29.11 504 ARG A O 1
ATOM 4097 N N . TRP A 1 505 ? -0.238 18.941 28.940 1.00 25.88 505 TRP A N 1
ATOM 4098 C CA . TRP A 1 505 ? 0.452 20.217 29.169 1.00 25.88 505 TRP A CA 1
ATOM 4099 C C . TRP A 1 505 ? -0.488 21.402 29.444 1.00 25.88 505 TRP A C 1
ATOM 4101 O O . TRP A 1 505 ? -0.016 22.498 29.718 1.00 25.88 505 TRP A O 1
ATOM 4111 N N . THR A 1 506 ? -1.809 21.192 29.421 1.00 28.69 506 THR A N 1
ATOM 4112 C CA . THR A 1 506 ? -2.821 22.212 29.763 1.00 28.69 506 THR A CA 1
ATOM 4113 C C . THR A 1 506 ? -3.589 21.900 31.056 1.00 28.69 506 THR A C 1
ATOM 4115 O O . THR A 1 506 ? -4.744 22.299 31.199 1.00 28.69 506 THR A O 1
ATOM 4118 N N . ARG A 1 507 ? -2.960 21.202 32.010 1.00 28.28 507 ARG A N 1
ATOM 4119 C CA . ARG A 1 507 ? -3.355 21.200 33.428 1.00 28.28 507 ARG A CA 1
ATOM 4120 C C . ARG A 1 507 ? -2.149 21.490 34.301 1.00 28.28 507 ARG A C 1
ATOM 4122 O O . ARG A 1 507 ? -1.082 20.908 34.004 1.00 28.28 507 ARG A O 1
#

Secondary structure (DSSP, 8-state):
-HHHHHHHHHHHHHHHHHHHHHHHHHHHHHHHHTTT--HHHHHTT--TT---SS---SBSSSSB-HHHHHHHHHHHHT--TT-HHHHHHHHHIIIIIS-SSGGGSPPHHHHHHHHHHHHHHHHHHHHHHHHHS-HHHHHHHHHHHHHHHHHHHHHHTTS------PPPPPPPP-----HHHHHHHHTTS--------GGG---TTS---------------PPPP-----------------------------------------------------TTPPPPHHHHHHHHHHHHHHHHHSSS-------HHHHHHHTTEEEEEEE--SGGGGGGHHHHHHHHHHHHHHHTTT-SS--EEEESS---EE-S---HHHHHHHHHHTPPPTT------HHHHHHHHHHHHHHHHHH--SS-PPPEEEEEEEE-S--GGGTT-GGGHHHHHHHHHHHHHHHTTT-----EEEEEEHHHHHHHHTTS---------SSS-TTTTGGGS--

pLDDT: mean 73.13, std 25.41, range [23.03, 98.25]

Sequence (507 aa):
MAATWVILGYQGVRQYLLVRRKALEAILHHIKEDDHKHPLLVSHGLNANSIPRQLDCFHNGSNVLKEVTSWHALLRASIRKTDPITEAVLALIDTKMLLRDPEKRIKSATLCEELRRIISSAKVSNRDTVAQESSESREHREHMEGLLKEIDNEVVDQGIEEESREPTQPIPPGLPTTRHALKAQLEGVPLQKTSHRFETLPDLRTKPDMPTVAANYPSIVTSNALGFNEVPQYTDSQPESSFSAETRNIGWRPNSGHLSRHNTGLTSRTRKTLISISPYTYENVLQARERLDRESKRTISNMGRREPRKNKFLGKHFENRDIKYLVDDSESMFDHWDEATFLLETLVMKAHDQDPDGPDLAFMNDSRDLTRQRDAKEFRKLMNKAQPRKDGGVRTNIKKSLERIFHRYLEMVQHTHTKTRVNSLTIIILTDGLWTGMMNDQDAVIPLIQNFYRQLKDDMEDFDAWMTICHILVSTIWSITRCFPLVVTCSKCYWVVLLRKWMRWTR

Radius of gyration: 32.49 Å; chains: 1; bounding box: 69×89×104 Å